Protein AF-A0A3L7NN12-F1 (afdb_monomer_lite)

Sequence (413 aa):
MNFEPNQNSQVYCWLRRMLEPTFRVVAQPDTSYYSEFLYWYRVFQEDSVIQEFRGDFRKLAPGELITQACEFVNSVATQLKKTGPRTHQTLSPAAPPEQPVIASRLIPPRMDVTYFNSGRAAFTYLLGEVVCPRRVWLPTFVCWSLVSAMQHRFPQSRLLFYSVDRDLKCHWPKETEPGDALVFIHYFGHLSERPDVAEHCTLLEDISHLLIPPSTITGQFAFGSLRKIFRIADGGVLLGRHDPVYEPDDGLAVWLRLNSRDWRDLREAENMMDRSWKMSDMSSQSVAAMLAYDVPAAAVQRQVNQQFLADHFPAGQPLIQFCPDEVPLLHNRILPDTRSRDSLRAFLAARGIFCSIHWPLHPLLKEASCNVDATAAEWLEQHVLSIPVADDFDESRMATVCDTANEWVQAGG

Secondary structure (DSSP, 8-state):
------SGGGHHHHHHHHHTTTSEEEE---SSS--SSEEEEEEEETTEEEEEEEEETTTSPTTHHHHHHHHHHHHHHHHHTTSPP--------------------------SEEEESBHHHHHHHIIIIII--SEEEEESS--HHHHHHHHHH-TTSEEEEE-B-TT--B---S---TTEEEEEE--TT--PPPP---TTSEEEEE-TT-SS--SS-SSSEEEE-GGGTSS-SSBEEEES-----PPP---HHHHHHHT-SSHHHHHHHHHHHHHH----PPPHHHHHHHHT--HHHHHHHHHHHHHHHHHH--SSEES----TT---SEEEEE-SSHHHHHHHHHHHHTTT---B---PPPGGGGSTT-SS--HHHHHHHHHEEEEE--TT--HHHHHHHHHHHHHHHHTT-

Foldseek 3Di:
DQDQDQFLLCLQLNLCVLCPPQKDKFWDDDPPPDDLFWTWIFIGRPNDTPDIDTDGNVPDDGCRNSVVSVVVSVVVVVVVVVPDDDDDPPPDPDDDPDDPPPPPDPPPPPQQKAKWQFLLLVLLCCCPPPQVAQEEEEELQDDVSNVVSCVPRPVRRHYAYWYAFLLRATDADAPDDQRAEYEDEQPQQHDYDQHPYDPNYFYEYECQRHLDDDPDDSGPKYKYGCVLAFLAQGIIMIRGDDDDDFDDDPCSLRVQSVVPPAVRSPSSSVSSCVVPSTTHGHDPVRVVRVVPDDSVLFQVQLVVLLVLCQVQADAAHFSDDHDPPTRGSWGKGFHPWQVLQVLLQVLCVVVVFHKDQRDARDVLQVDPPHPDNSVRSNSSNITMITGGSGSVDDSVNSVVSRVSSVVVVVVPD

pLDDT: mean 87.92, std 15.19, range [30.42, 98.19]

Radius of gyration: 23.23 Å; chains: 1; bounding box: 50×55×65 Å

Structure (mmCIF, N/CA/C/O backbone):
data_AF-A0A3L7NN12-F1
#
_entry.id   AF-A0A3L7NN12-F1
#
loop_
_atom_site.group_PDB
_atom_site.id
_atom_site.type_symbol
_atom_site.label_atom_id
_atom_site.label_alt_id
_atom_site.label_comp_id
_atom_site.label_asym_id
_atom_site.label_entity_id
_atom_site.label_seq_id
_atom_site.pdbx_PDB_ins_code
_atom_site.Cartn_x
_atom_site.Cartn_y
_atom_site.Cartn_z
_atom_site.occupancy
_atom_site.B_iso_or_equiv
_atom_site.auth_seq_id
_atom_site.auth_comp_id
_atom_site.auth_asym_id
_atom_site.auth_atom_id
_atom_site.pdbx_PDB_model_num
ATOM 1 N N . MET A 1 1 ? 0.309 0.635 29.815 1.00 46.75 1 MET A N 1
ATOM 2 C CA . MET A 1 1 ? -1.141 0.359 29.780 1.00 46.75 1 MET A CA 1
ATOM 3 C C . MET A 1 1 ? -1.370 -1.106 30.112 1.00 46.75 1 MET A C 1
ATOM 5 O O . MET A 1 1 ? -0.741 -1.950 29.481 1.00 46.75 1 MET A O 1
ATOM 9 N N . ASN A 1 2 ? -2.209 -1.392 31.107 1.00 56.66 2 ASN A N 1
ATOM 10 C CA . ASN A 1 2 ? -2.903 -2.676 31.220 1.00 56.66 2 ASN A CA 1
ATOM 11 C C . ASN A 1 2 ? -4.251 -2.444 30.533 1.00 56.66 2 ASN A C 1
ATOM 13 O O . ASN A 1 2 ? -5.006 -1.598 31.008 1.00 56.66 2 ASN A O 1
ATOM 17 N N . PHE A 1 3 ? -4.494 -3.078 29.387 1.00 81.94 3 PHE A N 1
ATOM 18 C CA . PHE A 1 3 ? -5.777 -2.983 28.690 1.00 81.94 3 PHE A CA 1
ATOM 19 C C . PHE A 1 3 ? -6.377 -4.381 28.582 1.00 81.94 3 PHE A C 1
ATOM 21 O O . PHE A 1 3 ? -5.645 -5.346 28.370 1.00 81.94 3 PHE A O 1
ATOM 28 N N . GLU A 1 4 ? -7.692 -4.467 28.738 1.00 87.56 4 GLU A N 1
ATOM 29 C CA . GLU A 1 4 ? -8.462 -5.681 28.480 1.00 87.56 4 GLU A CA 1
ATOM 30 C C . GLU A 1 4 ? -9.108 -5.556 27.095 1.00 87.56 4 GLU A C 1
ATOM 32 O O . GLU A 1 4 ? -9.634 -4.481 26.776 1.00 87.56 4 GLU A O 1
ATOM 37 N N . PRO A 1 5 ? -9.059 -6.599 26.251 1.00 91.25 5 PRO A N 1
ATOM 38 C CA . PRO A 1 5 ? -9.630 -6.542 24.921 1.00 91.25 5 PRO A CA 1
ATOM 39 C C . PRO A 1 5 ? -11.156 -6.501 25.039 1.00 91.25 5 PRO A C 1
ATOM 41 O O . PRO A 1 5 ? -11.761 -7.270 25.784 1.00 91.25 5 PRO A O 1
ATOM 44 N N . ASN A 1 6 ? -11.786 -5.610 24.281 1.00 91.06 6 ASN A N 1
ATOM 45 C CA . ASN A 1 6 ? -13.241 -5.519 24.152 1.00 91.06 6 ASN A CA 1
ATOM 46 C C . ASN A 1 6 ? -13.734 -5.891 22.744 1.00 91.06 6 ASN A C 1
ATOM 48 O O . ASN A 1 6 ? -14.938 -6.002 22.518 1.00 91.06 6 ASN A O 1
ATOM 52 N N . GLN A 1 7 ? -12.810 -6.130 21.809 1.00 92.44 7 GLN A N 1
ATOM 53 C CA . GLN A 1 7 ? -13.085 -6.622 20.462 1.00 92.44 7 GLN A CA 1
ATOM 54 C C . GLN A 1 7 ? -12.136 -7.764 20.088 1.00 92.44 7 GLN A C 1
ATOM 56 O O . GLN A 1 7 ? -10.966 -7.773 20.472 1.00 92.44 7 GLN A O 1
ATOM 61 N N . ASN A 1 8 ? -12.625 -8.712 19.280 1.00 93.81 8 ASN A N 1
ATOM 62 C CA . ASN A 1 8 ? -11.835 -9.859 18.813 1.00 93.81 8 ASN A CA 1
ATOM 63 C C . ASN A 1 8 ? -10.540 -9.415 18.102 1.00 93.81 8 ASN A C 1
ATOM 65 O O . ASN A 1 8 ? -9.499 -10.046 18.259 1.00 93.81 8 ASN A O 1
ATOM 69 N N . SER A 1 9 ? -10.579 -8.304 17.361 1.00 90.44 9 SER A N 1
ATOM 70 C CA . SER A 1 9 ? -9.437 -7.734 16.630 1.00 90.44 9 SER A CA 1
ATOM 71 C C . SER A 1 9 ? -8.271 -7.289 17.524 1.00 90.44 9 SER A C 1
ATOM 73 O O . SER A 1 9 ? -7.160 -7.118 17.026 1.00 90.44 9 SER A O 1
ATOM 75 N N . GLN A 1 10 ? -8.498 -7.115 18.828 1.00 94.25 10 GLN A N 1
ATOM 76 C CA . GLN A 1 10 ? -7.495 -6.648 19.791 1.00 94.25 10 GLN A CA 1
ATOM 77 C C . GLN A 1 10 ? -6.717 -7.799 20.444 1.00 94.25 10 GLN A C 1
ATOM 79 O O . GLN A 1 10 ? -5.691 -7.572 21.093 1.00 94.25 10 GLN A O 1
ATOM 84 N N . VAL A 1 11 ? -7.187 -9.041 20.269 1.00 96.00 11 VAL A N 1
ATOM 85 C CA . VAL A 1 11 ? -6.671 -10.223 20.971 1.00 96.00 11 VAL A CA 1
ATOM 86 C C . VAL A 1 11 ? -5.195 -10.471 20.677 1.00 96.00 11 VAL A C 1
ATOM 88 O O . VAL A 1 11 ? -4.464 -10.842 21.589 1.00 96.00 11 VAL A O 1
ATOM 91 N N . TYR A 1 12 ? -4.715 -10.217 19.457 1.00 96.31 12 TYR A N 1
ATOM 92 C CA . TYR A 1 12 ? -3.299 -10.412 19.138 1.00 96.31 12 TYR A CA 1
ATOM 93 C C . TYR A 1 12 ? -2.376 -9.523 19.985 1.00 96.31 12 TYR A C 1
ATOM 95 O O . TYR A 1 12 ? -1.457 -10.019 20.642 1.00 96.31 12 TYR A O 1
ATOM 103 N N . CYS A 1 13 ? -2.647 -8.214 20.023 1.00 95.62 13 CYS A N 1
ATOM 104 C CA . CYS A 1 13 ? -1.874 -7.267 20.828 1.00 95.62 13 CYS A CA 1
ATOM 105 C C . CYS A 1 13 ? -1.980 -7.581 22.324 1.00 95.62 13 CYS A C 1
ATOM 107 O O . CYS A 1 13 ? -0.989 -7.478 23.049 1.00 95.62 13 CYS A O 1
ATOM 109 N N . TRP A 1 14 ? -3.159 -8.013 22.777 1.00 95.81 14 TRP A N 1
ATOM 110 C CA . TRP A 1 14 ? -3.364 -8.431 24.159 1.00 95.81 14 TRP A CA 1
ATOM 111 C C . TRP A 1 14 ? -2.564 -9.694 24.515 1.00 95.81 14 TRP A C 1
ATOM 113 O O . TRP A 1 14 ? -1.826 -9.683 25.497 1.00 95.81 14 TRP A O 1
ATOM 123 N N . LEU A 1 15 ? -2.607 -10.746 23.687 1.00 95.44 15 LEU A N 1
ATOM 124 C CA . LEU A 1 15 ? -1.822 -11.972 23.878 1.00 95.44 15 LEU A CA 1
ATOM 125 C C . LEU A 1 15 ? -0.324 -11.670 23.955 1.00 95.44 15 LEU A C 1
ATOM 127 O O . LEU A 1 15 ? 0.342 -12.137 24.879 1.00 95.44 15 LEU A O 1
ATOM 131 N N . ARG A 1 16 ? 0.200 -10.852 23.028 1.00 94.19 16 ARG A N 1
ATOM 132 C CA . ARG A 1 16 ? 1.600 -10.399 23.072 1.00 94.19 16 ARG A CA 1
ATOM 133 C C . ARG A 1 16 ? 1.920 -9.743 24.410 1.00 94.19 16 ARG A C 1
ATOM 135 O O . ARG A 1 16 ? 2.909 -10.087 25.045 1.00 94.19 16 ARG A O 1
ATOM 142 N N . ARG A 1 17 ? 1.066 -8.827 24.869 1.00 90.94 17 ARG A N 1
ATOM 143 C CA . ARG A 1 17 ? 1.279 -8.094 26.120 1.00 90.94 17 ARG A CA 1
ATOM 144 C C . ARG A 1 17 ? 1.252 -8.992 27.359 1.00 90.94 17 ARG A C 1
ATOM 146 O O . ARG A 1 17 ? 2.023 -8.741 28.281 1.00 90.94 17 ARG A O 1
ATOM 153 N N . MET A 1 18 ? 0.360 -9.979 27.392 1.00 92.12 18 MET A N 1
ATOM 154 C CA . MET A 1 18 ? 0.137 -10.836 28.560 1.00 92.12 18 MET A CA 1
ATOM 155 C C . MET A 1 18 ? 1.144 -11.977 28.682 1.00 92.12 18 MET A C 1
ATOM 157 O O . MET A 1 18 ? 1.449 -12.407 29.794 1.00 92.12 18 MET A O 1
ATOM 161 N N . LEU A 1 19 ? 1.629 -12.494 27.554 1.00 92.44 19 LEU A N 1
ATOM 162 C CA . LEU A 1 19 ? 2.408 -13.729 27.522 1.00 92.44 19 LEU A CA 1
ATOM 163 C C . LEU A 1 19 ? 3.907 -13.501 27.289 1.00 92.44 19 LEU A C 1
ATOM 165 O O . LEU A 1 19 ? 4.721 -14.313 27.738 1.00 92.44 19 LEU A O 1
ATOM 169 N N . GLU A 1 20 ? 4.297 -12.407 26.631 1.00 90.00 20 GLU A N 1
ATOM 170 C CA . GLU A 1 20 ? 5.708 -12.090 26.384 1.00 90.00 20 GLU A CA 1
ATOM 171 C C . GLU A 1 20 ? 6.384 -11.504 27.643 1.00 90.00 20 GLU A C 1
ATOM 173 O O . GLU A 1 20 ? 5.747 -10.791 28.421 1.00 90.00 20 GLU A O 1
ATOM 178 N N . PRO A 1 21 ? 7.685 -11.779 27.875 1.00 90.12 21 PRO A N 1
ATOM 179 C CA . PRO A 1 21 ? 8.606 -12.542 27.023 1.00 90.12 21 PRO A CA 1
ATOM 180 C C . PRO A 1 21 ? 8.610 -14.057 27.293 1.00 90.12 21 PRO A C 1
ATOM 182 O O . PRO A 1 21 ? 9.404 -14.775 26.694 1.00 90.12 21 PRO A O 1
ATOM 185 N N . THR A 1 22 ? 7.780 -14.549 28.217 1.00 90.44 22 THR A N 1
ATOM 186 C CA . THR A 1 22 ? 7.821 -15.953 28.667 1.00 90.44 22 THR A CA 1
ATOM 187 C C . THR A 1 22 ? 7.374 -16.927 27.581 1.00 90.44 22 THR A C 1
ATOM 189 O O . THR A 1 22 ? 7.968 -17.990 27.417 1.00 90.44 22 THR A O 1
ATOM 192 N N . PHE A 1 23 ? 6.352 -16.548 26.821 1.00 93.69 23 PHE A N 1
ATOM 193 C CA . PHE A 1 23 ? 5.928 -17.234 25.610 1.00 93.69 23 PHE A CA 1
ATOM 194 C C . PHE A 1 23 ? 6.120 -16.306 24.422 1.00 93.69 23 PHE A C 1
ATOM 196 O O . PHE A 1 23 ? 6.051 -15.085 24.559 1.00 93.69 23 PHE A O 1
ATOM 203 N N . ARG A 1 24 ? 6.313 -16.882 23.239 1.00 94.69 24 ARG A N 1
ATOM 204 C CA . ARG A 1 24 ? 6.415 -16.125 21.992 1.00 94.69 24 ARG A CA 1
ATOM 205 C C . ARG A 1 24 ? 5.089 -16.200 21.246 1.00 94.69 24 ARG A C 1
ATOM 207 O O . ARG A 1 24 ? 4.635 -17.290 20.918 1.00 94.69 24 ARG A O 1
ATOM 214 N N . VAL A 1 25 ? 4.478 -15.053 20.960 1.00 95.69 25 VAL A N 1
ATOM 215 C CA . VAL A 1 25 ? 3.208 -14.970 20.224 1.00 95.69 25 VAL A CA 1
ATOM 216 C C . VAL A 1 25 ? 3.491 -14.484 18.806 1.00 95.69 25 VAL A C 1
ATOM 218 O O . VAL A 1 25 ? 4.159 -13.470 18.629 1.00 95.69 25 VAL A O 1
ATOM 221 N N . VAL A 1 26 ? 3.017 -15.202 17.789 1.00 94.69 26 VAL A N 1
ATOM 222 C CA . VAL A 1 26 ? 3.317 -14.921 16.376 1.00 94.69 26 VAL A CA 1
ATOM 223 C C . VAL A 1 26 ? 2.034 -14.923 15.558 1.00 94.69 26 VAL A C 1
ATOM 225 O O . VAL A 1 26 ? 1.299 -15.909 15.575 1.00 94.69 26 VAL A O 1
ATOM 228 N N . ALA A 1 27 ? 1.784 -13.853 14.805 1.00 93.31 27 ALA A N 1
ATOM 229 C CA . ALA A 1 27 ? 0.799 -13.869 13.730 1.00 93.31 27 ALA A CA 1
ATOM 230 C C . ALA A 1 27 ? 1.388 -14.576 12.503 1.00 93.31 27 ALA A C 1
ATOM 232 O O . ALA A 1 27 ? 2.492 -14.263 12.064 1.00 93.31 27 ALA A O 1
ATOM 233 N N . GLN A 1 28 ? 0.668 -15.540 11.944 1.00 87.88 28 GLN A N 1
ATOM 234 C CA . GLN A 1 28 ? 1.030 -16.222 10.713 1.00 87.88 28 GLN A CA 1
ATOM 235 C C . GLN A 1 28 ? 0.059 -15.776 9.613 1.00 87.88 28 GLN A C 1
ATOM 237 O O . GLN A 1 28 ? -1.061 -16.277 9.552 1.00 87.88 28 GLN A O 1
ATOM 242 N N . PRO A 1 29 ? 0.436 -14.809 8.763 1.00 72.12 29 PRO A N 1
ATOM 243 C CA . PRO A 1 29 ? -0.439 -14.383 7.679 1.00 72.12 29 PRO A CA 1
ATOM 244 C C . PRO A 1 29 ? -0.719 -15.555 6.732 1.00 72.12 29 PRO A C 1
ATOM 246 O O . PRO A 1 29 ? 0.150 -16.404 6.513 1.00 72.12 29 PRO A O 1
ATOM 249 N N . ASP A 1 30 ? -1.935 -15.608 6.186 1.00 65.62 30 ASP A N 1
ATOM 250 C CA . ASP A 1 30 ? -2.285 -16.614 5.185 1.00 65.62 30 ASP A CA 1
ATOM 251 C C . ASP A 1 30 ? -1.412 -16.432 3.929 1.00 65.62 30 ASP A C 1
ATOM 253 O O . ASP A 1 30 ? -1.069 -15.314 3.535 1.00 65.62 30 ASP A O 1
ATOM 257 N N . THR A 1 31 ? -1.041 -17.547 3.301 1.00 54.00 31 THR A N 1
ATOM 258 C CA . THR A 1 31 ? -0.336 -17.578 2.013 1.00 54.00 31 THR A CA 1
ATOM 259 C C . THR A 1 31 ? -1.122 -16.898 0.896 1.00 54.00 31 THR A C 1
ATOM 261 O O . THR A 1 31 ? -0.508 -16.352 -0.023 1.00 54.00 31 THR A O 1
ATOM 264 N N . SER A 1 32 ? -2.458 -16.862 0.993 1.00 51.16 32 SER A N 1
ATOM 265 C CA . SER A 1 32 ? -3.256 -15.916 0.221 1.00 51.16 32 SER A CA 1
ATOM 266 C C . SER A 1 32 ? -2.986 -14.520 0.780 1.00 51.16 32 SER A C 1
ATOM 268 O O . SER A 1 32 ? -3.648 -14.048 1.709 1.00 51.16 32 SER A O 1
ATOM 270 N N . TYR A 1 33 ? -1.955 -13.872 0.247 1.00 53.12 33 TYR A N 1
ATOM 271 C CA . TYR A 1 33 ? -1.708 -12.452 0.455 1.00 53.12 33 TYR A CA 1
ATOM 272 C C . TYR A 1 33 ? -3.066 -11.734 0.275 1.00 53.12 33 TYR A C 1
ATOM 274 O O . TYR A 1 33 ? -3.790 -12.065 -0.658 1.00 53.12 33 TYR A O 1
ATOM 282 N N . TYR A 1 34 ? -3.434 -10.806 1.168 1.00 55.31 34 TYR A N 1
ATOM 283 C CA . TYR A 1 34 ? -4.684 -10.009 1.099 1.00 55.31 34 TYR A CA 1
ATOM 284 C C . TYR A 1 34 ? -5.973 -10.612 1.685 1.00 55.31 34 TYR A C 1
ATOM 286 O O . TYR A 1 34 ? -7.041 -10.454 1.106 1.00 55.31 34 TYR A O 1
ATOM 294 N N . SER A 1 35 ? -5.927 -11.201 2.881 1.00 72.69 35 SER A N 1
ATOM 295 C CA . SER A 1 35 ? -7.133 -11.203 3.721 1.00 72.69 35 SER A CA 1
ATOM 296 C C . SER A 1 35 ? -6.852 -10.561 5.068 1.00 72.69 35 SER A C 1
ATOM 298 O O . SER A 1 35 ? -6.175 -11.137 5.915 1.00 72.69 35 SER A O 1
ATOM 300 N N . GLU A 1 36 ? -7.388 -9.362 5.268 1.00 77.94 36 GLU A N 1
ATOM 301 C CA . GLU A 1 36 ? -7.431 -8.666 6.550 1.00 77.94 36 GLU A CA 1
ATOM 302 C C . GLU A 1 36 ? -8.360 -9.362 7.553 1.00 77.94 36 GLU A C 1
ATOM 304 O O . GLU A 1 36 ? -8.271 -9.113 8.753 1.00 77.94 36 GLU A O 1
ATOM 309 N N . PHE A 1 37 ? -9.240 -10.252 7.088 1.00 86.75 37 PHE A N 1
ATOM 310 C CA . PHE A 1 37 ? -10.210 -10.944 7.936 1.00 86.75 37 PHE A CA 1
ATOM 311 C C . PHE A 1 37 ? -9.730 -12.308 8.430 1.00 86.75 37 PHE A C 1
ATOM 313 O O . PHE A 1 37 ? -10.191 -12.763 9.475 1.00 86.75 37 PHE A O 1
ATOM 320 N N . LEU A 1 38 ? -8.817 -12.967 7.715 1.00 89.12 38 LEU A N 1
ATOM 321 C CA . LEU A 1 38 ? -8.240 -14.226 8.178 1.00 89.12 38 LEU A CA 1
ATOM 322 C C . LEU A 1 38 ? -7.170 -13.952 9.232 1.00 89.12 38 LEU A C 1
ATOM 324 O O . LEU A 1 38 ? -6.288 -13.119 9.035 1.00 89.12 38 LEU A O 1
ATOM 328 N N . TYR A 1 39 ? -7.229 -14.687 10.338 1.00 92.12 39 TYR A N 1
ATOM 329 C CA . TYR A 1 39 ? -6.218 -14.622 11.385 1.00 92.12 39 TYR A CA 1
ATOM 330 C C . TYR A 1 39 ? -5.688 -16.012 11.713 1.00 92.12 39 TYR A C 1
ATOM 332 O O . TYR A 1 39 ? -6.412 -17.009 11.671 1.00 92.12 39 TYR A O 1
ATOM 340 N N . TRP A 1 40 ? -4.409 -16.062 12.072 1.00 93.81 40 TRP A N 1
ATOM 341 C CA . TRP A 1 40 ? -3.763 -17.239 12.632 1.00 93.81 40 TRP A CA 1
ATOM 342 C C . TRP A 1 40 ? -2.696 -16.776 13.620 1.00 93.81 40 TRP A C 1
ATOM 344 O O . TRP A 1 40 ? -1.667 -16.233 13.233 1.00 93.81 40 TRP A O 1
ATOM 354 N N . TYR A 1 41 ? -2.957 -16.946 14.908 1.00 96.12 41 TYR A N 1
ATOM 355 C CA . TYR A 1 41 ? -2.062 -16.567 15.992 1.00 96.12 41 TYR A CA 1
ATOM 356 C C . TYR A 1 41 ? -1.547 -17.829 16.669 1.00 96.12 41 TYR A C 1
ATOM 358 O O . TYR A 1 41 ? -2.326 -18.704 17.040 1.00 96.12 41 TYR A O 1
ATOM 366 N N . ARG A 1 42 ? -0.232 -17.933 16.822 1.00 96.44 42 ARG A N 1
ATOM 367 C CA . ARG A 1 42 ? 0.441 -19.103 17.387 1.00 96.44 42 ARG A CA 1
ATOM 368 C C . ARG A 1 42 ? 1.210 -18.685 18.620 1.00 96.44 42 ARG A C 1
ATOM 370 O O . ARG A 1 42 ? 1.970 -17.717 18.577 1.00 96.44 42 ARG A O 1
ATOM 377 N N . VAL A 1 43 ? 1.009 -19.413 19.707 1.00 96.75 43 VAL A N 1
ATOM 378 C CA . VAL A 1 43 ? 1.726 -19.212 20.963 1.00 96.75 43 VAL A CA 1
ATOM 379 C C . VAL A 1 43 ? 2.726 -20.342 21.121 1.00 96.75 43 VAL A C 1
ATOM 381 O O . VAL A 1 43 ? 2.365 -21.517 21.065 1.00 96.75 43 VAL A O 1
ATOM 384 N N . PHE A 1 44 ? 3.984 -19.973 21.321 1.00 95.44 44 PHE A N 1
ATOM 385 C CA . PHE A 1 44 ? 5.096 -20.890 21.487 1.00 95.44 44 PHE A CA 1
ATOM 386 C C . PHE A 1 44 ? 5.623 -20.839 22.916 1.00 95.44 44 PHE A C 1
ATOM 388 O O . PHE A 1 44 ? 5.800 -19.757 23.483 1.00 95.44 44 PHE A O 1
ATOM 395 N N . GLN A 1 45 ? 5.945 -22.009 23.452 1.00 94.00 45 GLN A N 1
ATOM 396 C CA . GLN A 1 45 ? 6.856 -22.162 24.575 1.00 94.00 45 GLN A CA 1
ATOM 397 C C . GLN A 1 45 ? 8.141 -22.765 24.015 1.00 94.00 45 GLN A C 1
ATOM 399 O O . GLN A 1 45 ? 8.111 -23.864 23.462 1.00 94.00 45 GLN A O 1
ATOM 404 N N . GLU A 1 46 ? 9.243 -22.019 24.102 1.00 89.19 46 GLU A N 1
ATOM 405 C CA . GLU A 1 46 ? 10.481 -22.349 23.383 1.00 89.19 46 GLU A CA 1
ATOM 406 C C . GLU A 1 46 ? 10.194 -22.497 21.869 1.00 89.19 46 GLU A C 1
ATOM 408 O O . GLU A 1 46 ? 9.704 -21.550 21.241 1.00 89.19 46 GLU A O 1
ATOM 413 N N . ASP A 1 47 ? 10.434 -23.679 21.296 1.00 91.38 47 ASP A N 1
ATOM 414 C CA . ASP A 1 47 ? 10.192 -23.984 19.879 1.00 91.38 47 ASP A CA 1
ATOM 415 C C . ASP A 1 47 ? 8.891 -24.761 19.624 1.00 91.38 47 ASP A C 1
ATOM 417 O O . ASP A 1 47 ? 8.519 -25.003 18.474 1.00 91.38 47 ASP A O 1
ATOM 421 N N . SER A 1 48 ? 8.159 -25.120 20.682 1.00 94.38 48 SER A N 1
ATOM 422 C CA . SER A 1 48 ? 6.916 -25.886 20.577 1.00 94.38 48 SER A CA 1
ATOM 423 C C . SER A 1 48 ? 5.693 -24.977 20.584 1.00 94.38 48 SER A C 1
ATOM 425 O O . SER A 1 48 ? 5.554 -24.093 21.429 1.00 94.38 48 SER A O 1
ATOM 427 N N . VAL A 1 49 ? 4.772 -25.216 19.652 1.00 96.12 49 VAL A N 1
ATOM 428 C CA . VAL A 1 49 ? 3.472 -24.535 19.610 1.00 96.12 49 VAL A CA 1
ATOM 429 C C . VAL A 1 49 ? 2.583 -25.139 20.688 1.00 96.12 49 VAL A C 1
ATOM 431 O O . VAL A 1 49 ? 2.304 -26.335 20.652 1.00 96.12 49 VAL A O 1
ATOM 434 N N . ILE A 1 50 ? 2.130 -24.315 21.629 1.00 96.25 50 ILE A N 1
ATOM 435 C CA . ILE A 1 50 ? 1.268 -24.750 22.737 1.00 96.25 50 ILE A CA 1
ATOM 436 C C . ILE A 1 50 ? -0.196 -24.351 22.544 1.00 96.25 50 ILE A C 1
ATOM 438 O O . ILE A 1 50 ? -1.068 -24.938 23.174 1.00 96.25 50 ILE A O 1
ATOM 442 N N . GLN A 1 51 ? -0.468 -23.367 21.682 1.00 97.06 51 GLN A N 1
ATOM 443 C CA . GLN A 1 51 ? -1.821 -22.951 21.329 1.00 97.06 51 GLN A CA 1
ATOM 444 C C . GLN A 1 51 ? -1.843 -22.283 19.958 1.00 97.06 51 GLN A C 1
ATOM 446 O O . GLN A 1 51 ? -0.943 -21.514 19.608 1.00 97.06 51 GLN A O 1
ATOM 451 N N . GLU A 1 52 ? -2.918 -22.530 19.214 1.00 96.94 52 GLU A N 1
ATOM 452 C CA . GLU A 1 52 ? -3.220 -21.837 17.968 1.00 96.94 52 GLU A CA 1
ATOM 453 C C . GLU A 1 52 ? -4.627 -21.242 18.029 1.00 96.94 52 GLU A C 1
ATOM 455 O O . GLU A 1 52 ? -5.572 -21.874 18.497 1.00 96.94 52 GLU A O 1
ATOM 460 N N . PHE A 1 53 ? -4.762 -20.017 17.536 1.00 96.31 53 PHE A N 1
ATOM 461 C CA . PHE A 1 53 ? -6.036 -19.363 17.277 1.00 96.31 53 PHE A CA 1
ATOM 462 C C . PHE A 1 53 ? -6.101 -19.119 15.781 1.00 96.31 53 PHE A C 1
ATOM 464 O O . PHE A 1 53 ? -5.273 -18.382 15.255 1.00 96.31 53 PHE A O 1
ATOM 471 N N . ARG A 1 54 ? -7.046 -19.733 15.073 1.00 94.75 54 ARG A N 1
ATOM 472 C CA . ARG A 1 54 ? -7.180 -19.554 13.626 1.00 94.75 54 ARG A CA 1
ATOM 473 C C . ARG A 1 54 ? -8.639 -19.417 13.245 1.00 94.75 54 ARG A C 1
ATOM 475 O O . ARG A 1 54 ? -9.469 -20.176 13.734 1.00 94.75 54 ARG A O 1
ATOM 482 N N . GLY A 1 55 ? -8.938 -18.485 12.351 1.00 92.75 55 GLY A N 1
ATOM 483 C CA . GLY A 1 55 ? -10.301 -18.275 11.898 1.00 92.75 55 GLY A CA 1
ATOM 484 C C . GLY A 1 55 ? -10.448 -17.107 10.939 1.00 92.75 55 GLY A C 1
ATOM 485 O O . GLY A 1 55 ? -9.489 -16.641 10.326 1.00 92.75 55 GLY A O 1
ATOM 486 N N . ASP A 1 56 ? -11.691 -16.657 10.814 1.00 92.19 56 ASP A N 1
ATOM 487 C CA . ASP A 1 56 ? -12.109 -15.533 9.985 1.00 92.19 56 ASP A CA 1
ATOM 488 C C . ASP A 1 56 ? -12.922 -14.577 10.861 1.00 92.19 56 ASP A C 1
ATOM 490 O O . ASP A 1 56 ? -13.965 -14.966 11.391 1.00 92.19 56 ASP A O 1
ATOM 494 N N . PHE A 1 57 ? -12.467 -13.333 11.011 1.00 91.75 57 PHE A N 1
ATOM 495 C CA . PHE A 1 57 ? -13.137 -12.315 11.821 1.00 91.75 57 PHE A CA 1
ATOM 496 C C . PHE A 1 57 ? -14.597 -12.085 11.416 1.00 91.75 57 PHE A C 1
ATOM 498 O O . PHE A 1 57 ? -15.402 -11.722 12.267 1.00 91.75 57 PHE A O 1
ATOM 505 N N . ARG A 1 58 ? -14.965 -12.341 10.154 1.00 89.94 58 ARG A N 1
ATOM 506 C CA . ARG A 1 58 ? -16.345 -12.190 9.657 1.00 89.94 58 ARG A CA 1
ATOM 507 C C . ARG A 1 58 ? -17.288 -13.285 10.155 1.00 89.94 58 ARG A C 1
ATOM 509 O O . ARG A 1 58 ? -18.499 -13.137 10.042 1.00 89.94 58 ARG A O 1
ATOM 516 N N . LYS A 1 59 ? -16.739 -14.397 10.652 1.00 93.31 59 LYS A N 1
ATOM 517 C CA . LYS A 1 59 ? -17.495 -15.570 11.117 1.00 93.31 59 LYS A CA 1
ATOM 518 C C . LYS A 1 59 ? -17.553 -15.680 12.640 1.00 93.31 59 LYS A C 1
ATOM 520 O O . LYS A 1 59 ? -18.291 -16.523 13.136 1.00 93.31 59 LYS A O 1
ATOM 525 N N . LEU A 1 60 ? -16.781 -14.865 13.361 1.00 93.25 60 LEU A N 1
ATOM 526 C CA . LEU A 1 60 ? -16.737 -14.886 14.820 1.00 93.25 60 LEU A CA 1
ATOM 527 C C . LEU A 1 60 ? -17.938 -14.167 15.428 1.00 93.25 60 LEU A C 1
ATOM 529 O O . LEU A 1 60 ? -18.277 -13.053 15.020 1.00 93.25 60 LEU A O 1
ATOM 533 N N . ALA A 1 61 ? -18.504 -14.744 16.486 1.00 94.19 61 ALA A N 1
ATOM 534 C CA . ALA A 1 61 ? -19.403 -13.999 17.352 1.00 94.19 61 ALA A CA 1
ATOM 535 C C . ALA A 1 61 ? -18.625 -12.899 18.113 1.00 94.19 61 ALA A C 1
ATOM 537 O O . ALA A 1 61 ? -17.434 -13.067 18.423 1.00 94.19 61 ALA A O 1
ATOM 538 N N . PRO A 1 62 ? -19.259 -11.757 18.444 1.00 93.81 62 PRO A N 1
ATOM 539 C CA . PRO A 1 62 ? -18.625 -10.724 19.260 1.00 93.81 62 PRO A CA 1
ATOM 540 C C . PRO A 1 62 ? -18.077 -11.300 20.575 1.00 93.81 62 PRO A C 1
ATOM 542 O O . PRO A 1 62 ? -18.814 -11.907 21.345 1.00 93.81 62 PRO A O 1
ATOM 545 N N . GLY A 1 63 ? -16.776 -11.120 20.820 1.00 94.12 63 GLY A N 1
ATOM 546 C CA . GLY A 1 63 ? -16.093 -11.589 22.031 1.00 94.12 63 GLY A CA 1
ATOM 547 C C . GLY A 1 63 ? -15.662 -13.060 22.029 1.00 94.12 63 GLY A C 1
ATOM 548 O O . GLY A 1 63 ? -14.943 -13.466 22.934 1.00 94.12 63 GLY A O 1
ATOM 549 N N . GLU A 1 64 ? -16.021 -13.853 21.017 1.00 96.38 64 GLU A N 1
ATOM 550 C CA . GLU A 1 64 ? -15.683 -15.282 20.953 1.00 96.38 64 GLU A CA 1
ATOM 551 C C . GLU A 1 64 ? -14.173 -15.547 21.071 1.00 96.38 64 GLU A C 1
ATOM 553 O O . GLU A 1 64 ? -13.735 -16.353 21.893 1.00 96.38 64 GLU A O 1
ATOM 558 N N . LEU A 1 65 ? -13.361 -14.824 20.294 1.00 96.81 65 LEU A N 1
ATOM 559 C CA . LEU A 1 65 ? -11.906 -14.978 20.326 1.00 96.81 65 LEU A CA 1
ATOM 560 C C . LEU A 1 65 ? -11.313 -14.461 21.644 1.00 96.81 65 LEU A C 1
ATOM 562 O O . LEU A 1 65 ? -10.308 -14.991 22.114 1.00 96.81 65 LEU A O 1
ATOM 566 N N . ILE A 1 66 ? -11.944 -13.456 22.261 1.00 97.06 66 ILE A N 1
ATOM 567 C CA . ILE A 1 66 ? -11.549 -12.951 23.581 1.00 97.06 66 ILE A CA 1
ATOM 568 C C . ILE A 1 66 ? -11.737 -14.047 24.628 1.00 97.06 66 ILE A C 1
ATOM 570 O O . ILE A 1 66 ? -10.806 -14.331 25.374 1.00 97.06 66 ILE A O 1
ATOM 574 N N . THR A 1 67 ? -12.900 -14.702 24.657 1.00 96.88 67 THR A N 1
ATOM 575 C CA . THR A 1 67 ? -13.180 -15.797 25.595 1.00 96.88 67 THR A CA 1
ATOM 576 C C . THR A 1 67 ? -12.164 -16.927 25.445 1.00 96.88 67 THR A C 1
ATOM 578 O O . THR A 1 67 ? -11.540 -17.308 26.435 1.00 96.88 67 THR A O 1
ATOM 581 N N . GLN A 1 68 ? -11.915 -17.385 24.212 1.00 96.81 68 GLN A N 1
ATOM 582 C CA . GLN A 1 68 ? -10.918 -18.427 23.928 1.00 96.81 68 GLN A CA 1
ATOM 583 C C . GLN A 1 68 ? -9.516 -18.027 24.418 1.00 96.81 68 GLN A C 1
ATOM 585 O O . GLN A 1 68 ? -8.808 -18.816 25.046 1.00 96.81 68 GLN A O 1
ATOM 590 N N . ALA A 1 69 ? -9.104 -16.786 24.149 1.00 96.44 69 ALA A N 1
ATOM 591 C CA . ALA A 1 69 ? -7.797 -16.284 24.554 1.00 96.44 69 ALA A CA 1
ATOM 592 C C . ALA A 1 69 ? -7.680 -16.132 26.081 1.00 96.44 69 ALA A C 1
ATOM 594 O O . ALA A 1 69 ? -6.648 -16.486 26.649 1.00 96.44 69 ALA A O 1
ATOM 595 N N . CYS A 1 70 ? -8.733 -15.670 26.758 1.00 95.06 70 CYS A N 1
ATOM 596 C CA . CYS A 1 70 ? -8.795 -15.563 28.215 1.00 95.06 70 CYS A CA 1
ATOM 597 C C . CYS A 1 70 ? -8.707 -16.926 28.907 1.00 95.06 70 CYS A C 1
ATOM 599 O O . CYS A 1 70 ? -7.946 -17.079 29.864 1.00 95.06 70 CYS A O 1
ATOM 601 N N . GLU A 1 71 ? -9.444 -17.928 28.425 1.00 95.38 71 GLU A N 1
ATOM 602 C CA . GLU A 1 71 ? -9.366 -19.302 28.932 1.00 95.38 71 GLU A CA 1
ATOM 603 C C . GLU A 1 71 ? -7.944 -19.857 28.810 1.00 95.38 71 GLU A C 1
ATOM 605 O O . GLU A 1 71 ? -7.388 -20.379 29.783 1.00 95.38 71 GLU A O 1
ATOM 610 N N . PHE A 1 72 ? -7.313 -19.655 27.651 1.00 95.94 72 PHE A N 1
ATOM 611 C CA . PHE A 1 72 ? -5.933 -20.060 27.430 1.00 95.94 72 PHE A CA 1
ATOM 612 C C . PHE A 1 72 ? -4.955 -19.338 28.370 1.00 95.94 72 PHE A C 1
ATOM 614 O O . PHE A 1 72 ? -4.198 -20.007 29.077 1.00 95.94 72 PHE A O 1
ATOM 621 N N . VAL A 1 73 ? -4.990 -18.001 28.443 1.00 93.81 73 VAL A N 1
ATOM 622 C CA . VAL A 1 73 ? -4.106 -17.207 29.319 1.00 93.81 73 VAL A CA 1
ATOM 623 C C . VAL A 1 73 ? -4.246 -17.636 30.785 1.00 93.81 73 VAL A C 1
ATOM 625 O O . VAL A 1 73 ? -3.238 -17.823 31.467 1.00 93.81 73 VAL A O 1
ATOM 628 N N . ASN A 1 74 ? -5.466 -17.887 31.267 1.00 92.12 74 ASN A N 1
ATOM 629 C CA . ASN A 1 74 ? -5.701 -18.387 32.625 1.00 92.12 74 ASN A CA 1
ATOM 630 C C . ASN A 1 74 ? -5.116 -19.794 32.845 1.00 92.12 74 ASN A C 1
ATOM 632 O O . ASN A 1 74 ? -4.563 -20.081 33.917 1.00 92.12 74 ASN A O 1
ATOM 636 N N . SER A 1 75 ? -5.183 -20.662 31.829 1.00 91.50 75 SER A N 1
ATOM 637 C CA . SER A 1 75 ? -4.612 -22.011 31.890 1.00 91.50 75 SER A CA 1
ATOM 638 C C . SER A 1 75 ? -3.082 -21.980 32.045 1.00 91.50 75 SER A C 1
ATOM 640 O O . SER A 1 75 ? -2.539 -22.667 32.915 1.00 91.50 75 SER A O 1
ATOM 642 N N . VAL A 1 76 ? -2.383 -21.110 31.302 1.00 90.00 76 VAL A N 1
ATOM 643 C CA . VAL A 1 76 ? -0.915 -20.985 31.370 1.00 90.00 76 VAL A CA 1
ATOM 644 C C . VAL A 1 76 ? -0.446 -20.141 32.555 1.00 90.00 76 VAL A C 1
ATOM 646 O O . VAL A 1 76 ? 0.583 -20.445 33.153 1.00 90.00 76 VAL A O 1
ATOM 649 N N . ALA A 1 77 ? -1.219 -19.147 33.002 1.00 79.88 77 ALA A N 1
ATOM 650 C CA . ALA A 1 77 ? -0.936 -18.413 34.239 1.00 79.88 77 ALA A CA 1
ATOM 651 C C . ALA A 1 77 ? -0.952 -19.341 35.469 1.00 79.88 77 ALA A C 1
ATOM 653 O O . ALA A 1 77 ? -0.159 -19.176 36.400 1.00 79.88 77 ALA A O 1
ATOM 654 N N . THR A 1 78 ? -1.816 -20.359 35.461 1.00 67.62 78 THR A N 1
ATOM 655 C CA . THR A 1 78 ? -1.850 -21.408 36.493 1.00 67.62 78 THR A CA 1
ATOM 656 C C . THR A 1 78 ? -0.608 -22.306 36.437 1.00 67.62 78 THR A C 1
ATOM 658 O O . THR A 1 78 ? -0.112 -22.730 37.482 1.00 67.62 78 THR A O 1
ATOM 661 N N . GLN A 1 79 ? -0.056 -22.546 35.242 1.00 64.81 79 GLN A N 1
ATOM 662 C CA . GLN A 1 79 ? 1.215 -23.259 35.062 1.00 64.81 79 GLN A CA 1
ATOM 663 C C . GLN A 1 79 ? 2.416 -22.422 35.534 1.00 64.81 79 GLN A C 1
ATOM 665 O O . GLN A 1 79 ? 3.277 -22.946 36.239 1.00 64.81 79 GLN A O 1
ATOM 670 N N . LEU A 1 80 ? 2.432 -21.114 35.255 1.00 59.31 80 LEU A N 1
ATOM 671 C CA . LEU A 1 80 ? 3.479 -20.189 35.708 1.00 59.31 80 LEU A CA 1
ATOM 672 C C . LEU A 1 80 ? 3.529 -20.036 37.236 1.00 59.31 80 LEU A C 1
ATOM 674 O O . LEU A 1 80 ? 4.609 -19.881 37.797 1.00 59.31 80 LEU A O 1
ATOM 678 N N . LYS A 1 81 ? 2.388 -20.147 37.933 1.00 55.34 81 LYS A N 1
ATOM 679 C CA . LYS A 1 81 ? 2.331 -20.138 39.409 1.00 55.34 81 LYS A CA 1
ATOM 680 C C . LYS A 1 81 ? 2.904 -21.407 40.068 1.00 55.34 81 LYS A C 1
ATOM 682 O O . LYS A 1 81 ? 3.116 -21.395 41.279 1.00 55.34 81 LYS A O 1
ATOM 687 N N . LYS A 1 82 ? 3.163 -22.491 39.316 1.00 47.16 82 LYS A N 1
ATOM 688 C CA . LYS A 1 82 ? 3.798 -23.729 39.827 1.00 47.16 82 LYS A CA 1
ATOM 689 C C . LYS A 1 82 ? 5.328 -23.718 39.757 1.00 47.16 82 LYS A C 1
ATOM 691 O O . LYS A 1 82 ? 5.968 -24.556 40.385 1.00 47.16 82 LYS A O 1
ATOM 696 N N . THR A 1 83 ? 5.920 -22.753 39.064 1.00 42.47 83 THR A N 1
ATOM 697 C CA . THR A 1 83 ? 7.343 -22.420 39.175 1.00 42.47 83 THR A CA 1
ATOM 698 C C . THR A 1 83 ? 7.465 -21.219 40.106 1.00 42.47 83 THR A C 1
ATOM 700 O O . THR A 1 83 ? 6.805 -20.213 39.879 1.00 42.47 83 THR A O 1
ATOM 703 N N . GLY A 1 84 ? 8.225 -21.368 41.196 1.00 37.66 84 GLY A N 1
ATOM 704 C CA . GLY A 1 84 ? 8.253 -20.459 42.349 1.00 37.66 84 GLY A CA 1
ATOM 705 C C . GLY A 1 84 ? 8.417 -18.959 42.042 1.00 37.66 84 GLY A C 1
ATOM 706 O O . GLY A 1 84 ? 8.761 -18.562 40.928 1.00 37.66 84 GLY A O 1
ATOM 707 N N . PRO A 1 85 ? 8.171 -18.099 43.044 1.00 35.62 85 PRO A N 1
ATOM 708 C CA . PRO A 1 85 ? 7.973 -16.673 42.840 1.00 35.62 85 PRO A CA 1
ATOM 709 C C . PRO A 1 85 ? 9.228 -16.023 42.258 1.00 35.62 85 PRO A C 1
ATOM 711 O O . PRO A 1 85 ? 10.287 -16.020 42.885 1.00 35.62 85 PRO A O 1
ATOM 714 N N . ARG A 1 86 ? 9.096 -15.392 41.088 1.00 40.31 86 ARG A N 1
ATOM 715 C CA . ARG A 1 86 ? 9.973 -14.273 40.749 1.00 40.31 86 ARG A CA 1
ATOM 716 C C . ARG A 1 86 ? 9.455 -13.069 41.515 1.00 40.31 86 ARG A C 1
ATOM 718 O O . ARG A 1 86 ? 8.324 -12.630 41.327 1.00 40.31 86 ARG A O 1
ATOM 725 N N . THR A 1 87 ? 10.288 -12.584 42.421 1.00 31.47 87 THR A N 1
ATOM 726 C CA . THR A 1 87 ? 10.156 -11.289 43.071 1.00 31.47 87 THR A CA 1
ATOM 727 C C . THR A 1 87 ? 9.870 -10.228 42.013 1.00 31.47 87 THR A C 1
ATOM 729 O O . THR A 1 87 ? 10.740 -9.848 41.233 1.00 31.47 87 THR A O 1
ATOM 732 N N . HIS A 1 88 ? 8.633 -9.737 41.984 1.00 36.50 88 HIS A N 1
ATOM 733 C CA . HIS A 1 88 ? 8.361 -8.437 41.404 1.00 36.50 88 HIS A CA 1
ATOM 734 C C . HIS A 1 88 ? 9.117 -7.423 42.260 1.00 36.50 88 HIS A C 1
ATOM 736 O O . HIS A 1 88 ? 8.726 -7.147 43.393 1.00 36.50 88 HIS A O 1
ATOM 742 N N . GLN A 1 89 ? 10.215 -6.881 41.736 1.00 30.42 89 GLN A N 1
ATOM 743 C CA . GLN A 1 89 ? 10.636 -5.559 42.168 1.00 30.42 89 GLN A CA 1
ATOM 744 C C . GLN A 1 89 ? 9.476 -4.621 41.846 1.00 30.42 89 GLN A C 1
ATOM 746 O O . GLN A 1 89 ? 9.184 -4.323 40.689 1.00 30.42 89 GLN A O 1
ATOM 751 N N . THR A 1 90 ? 8.784 -4.203 42.898 1.00 31.00 90 THR A N 1
ATOM 752 C CA . THR A 1 90 ? 8.013 -2.972 42.913 1.00 31.00 90 THR A CA 1
ATOM 753 C C . THR A 1 90 ? 8.948 -1.850 42.485 1.00 31.00 90 THR A C 1
ATOM 755 O O . THR A 1 90 ? 9.753 -1.360 43.275 1.00 31.00 90 THR A O 1
ATOM 758 N N . LEU A 1 91 ? 8.863 -1.466 41.214 1.00 32.28 91 LEU A N 1
ATOM 759 C CA . LEU A 1 91 ? 9.254 -0.131 40.806 1.00 32.28 91 LEU A CA 1
ATOM 760 C C . LEU A 1 91 ? 8.352 0.822 41.587 1.00 32.28 91 LEU A C 1
ATOM 762 O O . LEU A 1 91 ? 7.125 0.759 41.474 1.00 32.28 91 LEU A O 1
ATOM 766 N N . SER A 1 92 ? 8.968 1.652 42.425 1.00 33.38 92 SER A N 1
ATOM 767 C CA . SER A 1 92 ? 8.317 2.813 43.019 1.00 33.38 92 SER A CA 1
ATOM 768 C C . SER A 1 92 ? 7.557 3.574 41.929 1.00 33.38 92 SER A C 1
ATOM 770 O O . SER A 1 92 ? 8.044 3.632 40.794 1.00 33.38 92 SER A O 1
ATOM 772 N N . PRO A 1 93 ? 6.401 4.186 42.235 1.00 35.03 93 PRO A N 1
ATOM 773 C CA . PRO A 1 93 ? 5.820 5.136 41.308 1.00 35.03 93 PRO A CA 1
ATOM 774 C C . PRO A 1 93 ? 6.871 6.223 41.096 1.00 35.03 93 PRO A C 1
ATOM 776 O O . PRO A 1 93 ? 7.227 6.944 42.030 1.00 35.03 93 PRO A O 1
ATOM 779 N N . ALA A 1 94 ? 7.425 6.286 39.884 1.00 39.56 94 ALA A N 1
ATOM 780 C CA . ALA A 1 94 ? 8.147 7.466 39.457 1.00 39.56 94 ALA A CA 1
ATOM 781 C C . ALA A 1 94 ? 7.210 8.651 39.705 1.00 39.56 94 ALA A C 1
ATOM 783 O O . ALA A 1 94 ? 6.003 8.551 39.449 1.00 39.56 94 ALA A O 1
ATOM 784 N N . ALA A 1 95 ? 7.760 9.733 40.259 1.00 46.44 95 ALA A N 1
ATOM 785 C CA . ALA A 1 95 ? 7.046 10.992 40.376 1.00 46.44 95 ALA A CA 1
ATOM 786 C C . ALA A 1 95 ? 6.331 11.285 39.044 1.00 46.44 95 ALA A C 1
ATOM 788 O O . ALA A 1 95 ? 6.868 10.917 37.990 1.00 46.44 95 ALA A O 1
ATOM 789 N N . PRO A 1 96 ? 5.126 11.889 39.071 1.00 42.97 96 PRO A N 1
ATOM 790 C CA . PRO A 1 96 ? 4.470 12.300 37.837 1.00 42.97 96 PRO A CA 1
ATOM 791 C C . PRO A 1 96 ? 5.508 13.029 36.981 1.00 42.97 96 PRO A C 1
ATOM 793 O O . PRO A 1 96 ? 6.275 13.813 37.550 1.00 42.97 96 PRO A O 1
ATOM 796 N N . PRO A 1 97 ? 5.604 12.741 35.669 1.00 46.09 97 PRO A N 1
ATOM 797 C CA . PRO A 1 97 ? 6.524 13.486 34.829 1.00 46.09 97 PRO A CA 1
ATOM 798 C C . PRO A 1 97 ? 6.241 14.965 35.078 1.00 46.09 97 PRO A C 1
ATOM 800 O O . PRO A 1 97 ? 5.075 15.379 35.044 1.00 46.09 97 PRO A O 1
ATOM 803 N N . GLU A 1 98 ? 7.286 15.728 35.418 1.00 46.81 98 GLU A N 1
ATOM 804 C CA . GLU A 1 98 ? 7.188 17.181 35.419 1.00 46.81 98 GLU A CA 1
ATOM 805 C C . GLU A 1 98 ? 6.486 17.567 34.122 1.00 46.81 98 GLU A C 1
ATOM 807 O O . GLU A 1 98 ? 6.815 17.037 33.053 1.00 46.81 98 GLU A O 1
ATOM 812 N N . GLN A 1 99 ? 5.447 18.402 34.240 1.00 46.50 99 GLN A N 1
ATOM 813 C CA . GLN A 1 99 ? 4.734 18.904 33.075 1.00 46.50 99 GLN A CA 1
ATOM 814 C C . GLN A 1 99 ? 5.782 19.335 32.050 1.00 46.50 99 GLN A C 1
ATOM 816 O O . GLN A 1 99 ? 6.712 20.053 32.434 1.00 46.50 99 GLN A O 1
ATOM 821 N N . PRO A 1 100 ? 5.688 18.880 30.787 1.00 43.00 100 PRO A N 1
ATOM 822 C CA . PRO A 1 100 ? 6.669 19.268 29.798 1.00 43.00 100 PRO A CA 1
ATOM 823 C C . PRO A 1 100 ? 6.741 20.789 29.809 1.00 43.00 100 PRO A C 1
ATOM 825 O O . PRO A 1 100 ? 5.709 21.464 29.748 1.00 43.00 100 PRO A O 1
ATOM 828 N N . VAL A 1 101 ? 7.958 21.320 29.928 1.00 41.75 101 VAL A N 1
ATOM 829 C CA . VAL A 1 101 ? 8.210 22.730 29.668 1.00 41.75 101 VAL A CA 1
ATOM 830 C C . VAL A 1 101 ? 7.642 22.979 28.281 1.00 41.75 101 VAL A C 1
ATOM 832 O O . VAL A 1 101 ? 8.164 22.472 27.287 1.00 41.75 101 VAL A O 1
ATOM 835 N N . ILE A 1 102 ? 6.524 23.702 28.218 1.00 43.84 102 ILE A N 1
ATOM 836 C CA . ILE A 1 102 ? 6.016 24.221 26.960 1.00 43.84 102 ILE A CA 1
ATOM 837 C C . ILE A 1 102 ? 7.100 25.187 26.506 1.00 43.84 102 ILE A C 1
ATOM 839 O O . ILE A 1 102 ? 7.153 26.331 26.956 1.00 43.84 102 ILE A O 1
ATOM 843 N N . ALA A 1 103 ? 7.994 24.707 25.642 1.00 38.12 103 ALA A N 1
ATOM 844 C CA . ALA A 1 103 ? 8.820 25.562 24.821 1.00 38.12 103 ALA A CA 1
ATOM 845 C C . ALA A 1 103 ? 7.834 26.372 23.981 1.00 38.12 103 ALA A C 1
ATOM 847 O O . ALA A 1 103 ? 7.285 25.911 22.979 1.00 38.12 103 ALA A O 1
ATOM 848 N N . SER A 1 104 ? 7.482 27.547 24.490 1.00 41.53 104 SER A N 1
ATOM 849 C CA . SER A 1 104 ? 6.534 28.429 23.857 1.00 41.53 104 SER A CA 1
ATOM 850 C C . SER A 1 104 ? 7.036 28.756 22.458 1.00 41.53 104 SER A C 1
ATOM 852 O O . SER A 1 104 ? 8.015 29.476 22.293 1.00 41.53 104 SER A O 1
ATOM 854 N N . ARG A 1 105 ? 6.276 28.261 21.480 1.00 42.66 105 ARG A N 1
ATOM 855 C CA . ARG A 1 105 ? 6.001 28.896 20.191 1.00 42.66 105 ARG A CA 1
ATOM 856 C C . ARG A 1 105 ? 7.224 29.186 19.326 1.00 42.66 105 ARG A C 1
ATOM 858 O O . ARG A 1 105 ? 7.541 30.336 19.044 1.00 42.66 105 ARG A O 1
ATOM 865 N N . LEU A 1 106 ? 7.740 28.137 18.709 1.00 41.97 106 LEU A N 1
ATOM 866 C CA . LEU A 1 106 ? 7.890 28.201 17.261 1.00 41.97 106 LEU A CA 1
ATOM 867 C C . LEU A 1 106 ? 6.741 27.368 16.707 1.00 41.97 106 LEU A C 1
ATOM 869 O O . LEU A 1 106 ? 6.796 26.144 16.722 1.00 41.97 106 LEU A O 1
ATOM 873 N N . ILE A 1 107 ? 5.641 28.029 16.326 1.00 41.94 107 ILE A N 1
ATOM 874 C CA . ILE A 1 107 ? 4.655 27.379 15.457 1.00 41.94 107 ILE A CA 1
ATOM 875 C C . ILE A 1 107 ? 5.488 26.964 14.239 1.00 41.94 107 ILE A C 1
ATOM 877 O O . ILE A 1 107 ? 6.058 27.870 13.620 1.00 41.94 107 ILE A O 1
ATOM 881 N N . PRO A 1 108 ? 5.656 25.661 13.932 1.00 47.00 108 PRO A N 1
ATOM 882 C CA . PRO A 1 108 ? 6.343 25.280 12.707 1.00 47.00 108 PRO A CA 1
ATOM 883 C C . PRO A 1 108 ? 5.695 26.071 11.568 1.00 47.00 108 PRO A C 1
ATOM 885 O O . PRO A 1 108 ? 4.471 26.265 11.619 1.00 47.00 108 PRO A O 1
ATOM 888 N N . PRO A 1 109 ? 6.477 26.612 10.611 1.00 47.84 109 PRO A N 1
ATOM 889 C CA . PRO A 1 109 ? 5.927 27.377 9.502 1.00 47.84 109 PRO A CA 1
ATOM 890 C C . PRO A 1 109 ? 4.708 26.632 8.998 1.00 47.84 109 PRO A C 1
ATOM 892 O O . PRO A 1 109 ? 4.759 25.420 8.797 1.00 47.84 109 PRO A O 1
ATOM 895 N N . ARG A 1 110 ? 3.589 27.352 8.982 1.00 50.72 110 ARG A N 1
ATOM 896 C CA . ARG A 1 110 ? 2.247 26.823 8.797 1.00 50.72 110 ARG A CA 1
ATOM 897 C C . ARG A 1 110 ? 2.196 26.034 7.481 1.00 50.72 110 ARG A C 1
ATOM 899 O O . ARG A 1 110 ? 1.768 26.578 6.472 1.00 50.72 110 ARG A O 1
ATOM 906 N N . MET A 1 111 ? 2.548 24.748 7.509 1.00 63.00 111 MET A N 1
ATOM 907 C CA . MET A 1 111 ? 2.427 23.847 6.364 1.00 63.00 111 MET A CA 1
ATOM 908 C C . MET A 1 111 ? 0.948 23.725 6.033 1.00 63.00 111 MET A C 1
ATOM 910 O O . MET A 1 111 ? 0.142 23.436 6.922 1.00 63.00 111 MET A O 1
ATOM 914 N N . ASP A 1 112 ? 0.584 24.070 4.804 1.00 83.94 112 ASP A N 1
ATOM 915 C CA . ASP A 1 112 ? -0.789 24.013 4.312 1.00 83.94 112 ASP A CA 1
ATOM 916 C C . ASP A 1 112 ? -1.148 22.552 4.027 1.00 83.94 112 ASP A C 1
ATOM 918 O O . ASP A 1 112 ? -1.133 22.098 2.889 1.00 83.94 112 ASP A O 1
ATOM 922 N N . VAL A 1 113 ? -1.291 21.777 5.103 1.00 89.00 113 VAL A N 1
ATOM 923 C CA . VAL A 1 113 ? -1.390 20.318 5.099 1.00 89.00 113 VAL A CA 1
ATOM 924 C C . VAL A 1 113 ? -2.252 19.864 6.277 1.00 89.00 113 VAL A C 1
ATOM 926 O O . VAL A 1 113 ? -2.097 20.371 7.391 1.00 89.00 113 VAL A O 1
ATOM 929 N N . THR A 1 114 ? -3.105 18.872 6.035 1.00 93.19 114 THR A N 1
ATOM 930 C CA . THR A 1 114 ? -3.917 18.170 7.034 1.00 93.19 114 THR A CA 1
ATOM 931 C C . THR A 1 114 ? -3.474 16.711 7.121 1.00 93.19 114 THR A C 1
ATOM 933 O O . THR A 1 114 ? -3.298 16.050 6.095 1.00 93.19 114 THR A O 1
ATOM 936 N N . TYR A 1 115 ? -3.274 16.207 8.338 1.00 94.75 115 TYR A N 1
ATOM 937 C CA . TYR A 1 115 ? -2.775 14.853 8.584 1.00 94.75 115 TYR A CA 1
ATOM 938 C C . TYR A 1 115 ? -3.892 13.889 8.967 1.00 94.75 115 TYR A C 1
ATOM 940 O O . TYR A 1 115 ? -4.928 14.284 9.475 1.00 94.75 115 TYR A O 1
ATOM 948 N N . PHE A 1 116 ? -3.667 12.607 8.710 1.00 95.44 116 PHE A N 1
ATOM 949 C CA . PHE A 1 116 ? -4.576 11.522 9.067 1.00 95.44 116 PHE A CA 1
ATOM 950 C C . PHE A 1 116 ? -3.761 10.297 9.496 1.00 95.44 116 PHE A C 1
ATOM 952 O O . PHE A 1 116 ? -2.570 10.196 9.202 1.00 95.44 116 PHE A O 1
ATOM 959 N N . ASN A 1 117 ? -4.393 9.303 10.112 1.00 93.25 117 ASN A N 1
ATOM 960 C CA . ASN A 1 117 ? -3.758 8.020 10.431 1.00 93.25 117 ASN A CA 1
ATOM 961 C C . ASN A 1 117 ? -3.381 7.197 9.175 1.00 93.25 117 ASN A C 1
ATOM 963 O O . ASN A 1 117 ? -2.547 6.291 9.222 1.00 93.25 117 ASN A O 1
ATOM 967 N N . SER A 1 118 ? -3.979 7.479 8.016 1.00 94.88 118 SER A N 1
ATOM 968 C CA . SER A 1 118 ? -3.734 6.737 6.777 1.00 94.88 118 SER A CA 1
ATOM 969 C C . SER A 1 118 ? -4.116 7.538 5.534 1.00 94.88 118 SER A C 1
ATOM 971 O O . SER A 1 118 ? -5.005 8.387 5.579 1.00 94.88 118 SER A O 1
ATOM 973 N N . GLY A 1 119 ? -3.497 7.229 4.388 1.00 95.50 119 GLY A N 1
ATOM 974 C CA . GLY A 1 119 ? -3.905 7.825 3.106 1.00 95.50 119 GLY A CA 1
ATOM 975 C C . GLY A 1 119 ? -5.357 7.504 2.734 1.00 95.50 119 GLY A C 1
ATOM 976 O O . GLY A 1 119 ? -6.040 8.324 2.133 1.00 95.50 119 GLY A O 1
ATOM 977 N N . ARG A 1 120 ? -5.871 6.347 3.174 1.00 94.75 120 ARG A N 1
ATOM 978 C CA . ARG A 1 120 ? -7.289 5.991 3.049 1.00 94.75 120 ARG A CA 1
ATOM 979 C C . ARG A 1 120 ? -8.198 6.941 3.838 1.00 94.75 120 ARG A C 1
ATOM 981 O O . ARG A 1 120 ? -9.250 7.316 3.330 1.00 94.75 120 ARG A O 1
ATOM 988 N N . ALA A 1 121 ? -7.824 7.310 5.061 1.00 95.12 121 ALA A N 1
ATOM 989 C CA . ALA A 1 121 ? -8.583 8.264 5.866 1.00 95.12 121 ALA A CA 1
ATOM 990 C C . ALA A 1 121 ? -8.565 9.665 5.236 1.00 95.12 121 ALA A C 1
ATOM 992 O O . ALA A 1 121 ? -9.623 10.274 5.117 1.00 95.12 121 ALA A O 1
ATOM 993 N N . ALA A 1 122 ? -7.411 10.109 4.724 1.00 97.00 122 ALA A N 1
ATOM 994 C CA . ALA A 1 122 ? -7.304 11.359 3.967 1.00 97.00 122 ALA A CA 1
ATOM 995 C C . ALA A 1 122 ? -8.210 11.358 2.723 1.00 97.00 122 ALA A C 1
ATOM 997 O O . ALA A 1 122 ? -8.969 12.298 2.503 1.00 97.00 122 ALA A O 1
ATOM 998 N N . PHE A 1 123 ? -8.195 10.267 1.952 1.00 97.56 123 PHE A N 1
ATOM 999 C CA . PHE A 1 123 ? -9.086 10.071 0.808 1.00 97.56 123 PHE A CA 1
ATOM 1000 C C . PHE A 1 123 ? -10.565 10.093 1.210 1.00 97.56 123 PHE A C 1
ATOM 1002 O O . PHE A 1 123 ? -11.382 10.738 0.561 1.00 97.56 123 PHE A O 1
ATOM 1009 N N . THR A 1 124 ? -10.910 9.420 2.308 1.00 96.12 124 THR A N 1
ATOM 1010 C CA . THR A 1 124 ? -12.286 9.376 2.819 1.00 96.12 124 THR A CA 1
ATOM 1011 C C . THR A 1 124 ? -12.764 10.769 3.220 1.00 96.12 124 THR A C 1
ATOM 1013 O O . THR A 1 124 ? -13.851 11.173 2.822 1.00 96.12 124 THR A O 1
ATOM 1016 N N . TYR A 1 125 ? -11.944 11.537 3.937 1.00 97.19 125 TYR A N 1
ATOM 1017 C CA . TYR A 1 125 ? -12.263 12.922 4.279 1.00 97.19 125 TYR A CA 1
ATOM 1018 C C . TYR A 1 125 ? -12.451 13.793 3.031 1.00 97.19 125 TYR A C 1
ATOM 1020 O O . TYR A 1 125 ? -13.456 14.488 2.898 1.00 97.19 125 TYR A O 1
ATOM 1028 N N . LEU A 1 126 ? -11.509 13.707 2.086 1.00 97.50 126 LEU A N 1
ATOM 1029 C CA . LEU A 1 126 ? -11.541 14.456 0.832 1.00 97.50 126 LEU A CA 1
ATOM 1030 C C . LEU A 1 126 ? -12.843 14.208 0.057 1.00 97.50 126 LEU A C 1
ATOM 1032 O O . LEU A 1 126 ? -13.474 15.150 -0.415 1.00 97.50 126 LEU A O 1
ATOM 1036 N N . LEU A 1 127 ? -13.280 12.953 -0.050 1.00 97.31 127 LEU A N 1
ATOM 1037 C CA . LEU A 1 127 ? -14.520 12.627 -0.749 1.00 97.31 127 LEU A CA 1
ATOM 1038 C C . LEU A 1 127 ? -15.781 12.982 0.040 1.00 97.31 127 LEU A C 1
ATOM 1040 O O . LEU A 1 127 ? -16.763 13.379 -0.576 1.00 97.31 127 LEU A O 1
ATOM 1044 N N . GLY A 1 128 ? -15.775 12.815 1.362 1.00 95.75 128 GLY A N 1
ATOM 1045 C CA . GLY A 1 128 ? -16.970 12.978 2.191 1.00 95.75 128 GLY A CA 1
ATOM 1046 C C . GLY A 1 128 ? -17.294 14.420 2.568 1.00 95.75 128 GLY A C 1
ATOM 1047 O O . GLY A 1 128 ? -18.467 14.756 2.678 1.00 95.75 128 GLY A O 1
ATOM 1048 N N . GLU A 1 129 ? -16.271 15.257 2.749 1.00 95.81 129 GLU A N 1
ATOM 1049 C CA . GLU A 1 129 ? -16.423 16.586 3.358 1.00 95.81 129 GLU A CA 1
ATOM 1050 C C . GLU A 1 129 ? -15.956 17.731 2.449 1.00 95.81 129 GLU A C 1
ATOM 1052 O O . GLU A 1 129 ? -16.353 18.878 2.648 1.00 95.81 129 GLU A O 1
ATOM 1057 N N . VAL A 1 130 ? -15.107 17.445 1.455 1.00 95.81 130 VAL A N 1
ATOM 1058 C CA . VAL A 1 130 ? -14.504 18.482 0.600 1.00 95.81 130 VAL A CA 1
ATOM 1059 C C . VAL A 1 130 ? -15.084 18.453 -0.813 1.00 95.81 130 VAL A C 1
ATOM 1061 O O . VAL A 1 130 ? -15.570 19.471 -1.298 1.00 95.81 130 VAL A O 1
ATOM 1064 N N . VAL A 1 131 ? -15.028 17.300 -1.485 1.00 96.62 131 VAL A N 1
ATOM 1065 C CA . VAL A 1 131 ? -15.396 17.173 -2.907 1.00 96.62 131 VAL A CA 1
ATOM 1066 C C . VAL A 1 131 ? -16.836 16.696 -3.091 1.00 96.62 131 VAL A C 1
ATOM 1068 O O . VAL A 1 131 ? -17.515 17.154 -4.006 1.00 96.62 131 VAL A O 1
ATOM 1071 N N . CYS A 1 132 ? -17.308 15.779 -2.242 1.00 96.38 132 CYS A N 1
ATOM 1072 C CA . CYS A 1 132 ? -18.661 15.210 -2.284 1.00 96.38 132 CYS A CA 1
ATOM 1073 C C . CYS A 1 132 ? -19.117 14.742 -3.686 1.00 96.38 132 CYS A C 1
ATOM 1075 O O . CYS A 1 132 ? -20.202 15.127 -4.137 1.00 96.38 132 CYS A O 1
ATOM 1077 N N . PRO A 1 133 ? -18.323 13.930 -4.417 1.00 97.00 133 PRO A N 1
ATOM 1078 C CA . PRO A 1 133 ? -18.628 13.618 -5.807 1.00 97.00 133 PRO A CA 1
ATOM 1079 C C . PRO A 1 133 ? -19.749 12.585 -5.952 1.00 97.00 133 PRO A C 1
ATOM 1081 O O . PRO A 1 133 ? -19.897 11.646 -5.161 1.00 97.00 133 PRO A O 1
ATOM 1084 N N . ARG A 1 134 ? -20.495 12.698 -7.056 1.00 95.75 134 ARG A N 1
ATOM 1085 C CA . ARG A 1 134 ? -21.516 11.714 -7.448 1.00 95.75 134 ARG A CA 1
ATOM 1086 C C . ARG A 1 134 ? -20.884 10.455 -8.040 1.00 95.75 134 ARG A C 1
ATOM 1088 O O . ARG A 1 134 ? -21.386 9.352 -7.810 1.00 95.75 134 ARG A O 1
ATOM 1095 N N . ARG A 1 135 ? -19.812 10.612 -8.823 1.00 96.56 135 ARG A N 1
ATOM 1096 C CA . ARG A 1 135 ? -19.051 9.503 -9.416 1.00 96.56 135 ARG A CA 1
ATOM 1097 C C . ARG A 1 135 ? -17.565 9.685 -9.151 1.00 96.56 135 ARG A C 1
ATOM 1099 O O . ARG A 1 135 ? -17.065 10.804 -9.224 1.00 96.56 135 ARG A O 1
ATOM 1106 N N . VAL A 1 136 ? -16.876 8.589 -8.862 1.00 97.94 136 VAL A N 1
ATOM 1107 C CA . VAL A 1 136 ? -15.428 8.579 -8.639 1.00 97.94 136 VAL A CA 1
ATOM 1108 C C . VAL A 1 136 ? -14.785 7.652 -9.654 1.00 97.94 136 VAL A C 1
ATOM 1110 O O . VAL A 1 136 ? -15.149 6.481 -9.728 1.00 97.94 136 VAL A O 1
ATOM 1113 N N . TRP A 1 137 ? -13.834 8.178 -10.417 1.00 97.94 137 TRP A N 1
ATOM 1114 C CA . TRP A 1 137 ? -13.027 7.434 -11.373 1.00 97.94 137 TRP A CA 1
ATOM 1115 C C . TRP A 1 137 ? -11.702 7.024 -10.727 1.00 97.94 137 TRP A C 1
ATOM 1117 O O . TRP A 1 137 ? -10.925 7.887 -10.315 1.00 97.94 137 TRP A O 1
ATOM 1127 N N . LEU A 1 138 ? -11.439 5.719 -10.645 1.00 97.81 138 LEU A N 1
ATOM 1128 C CA . LEU A 1 138 ? -10.159 5.150 -10.206 1.00 97.81 138 LEU A CA 1
ATOM 1129 C C . LEU A 1 138 ? -9.438 4.463 -11.381 1.00 97.81 138 LEU A C 1
ATOM 1131 O O . LEU A 1 138 ? -10.099 3.964 -12.290 1.00 97.81 138 LEU A O 1
ATOM 1135 N N . PRO A 1 139 ? -8.099 4.373 -11.381 1.00 97.19 139 PRO A N 1
ATOM 1136 C CA . PRO A 1 139 ? -7.404 3.555 -12.369 1.00 97.19 139 PRO A CA 1
ATOM 1137 C C . PRO A 1 139 ? -7.698 2.067 -12.150 1.00 97.19 139 PRO A C 1
ATOM 1139 O O . PRO A 1 139 ? -7.913 1.631 -11.016 1.00 97.19 139 PRO A O 1
ATOM 1142 N N . THR A 1 140 ? -7.640 1.255 -13.208 1.00 96.75 140 THR A N 1
ATOM 1143 C CA . THR A 1 140 ? -7.695 -0.216 -13.085 1.00 96.75 140 THR A CA 1
ATOM 1144 C C . TH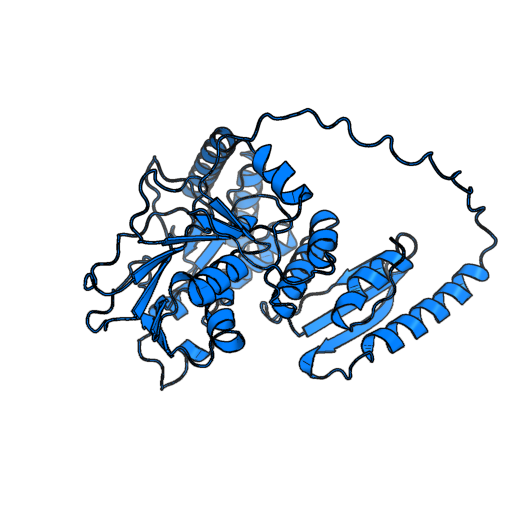R A 1 140 ? -6.528 -0.770 -12.261 1.00 96.75 140 THR A C 1
ATOM 1146 O O . THR A 1 140 ? -6.679 -1.772 -11.565 1.00 96.75 140 THR A O 1
ATOM 1149 N N . PHE A 1 141 ? -5.368 -0.110 -12.293 1.00 96.25 141 PHE A N 1
ATOM 1150 C CA . PHE A 1 141 ? -4.199 -0.470 -11.497 1.00 96.25 141 PHE A CA 1
ATOM 1151 C C . PHE A 1 141 ? -4.114 0.397 -10.232 1.00 96.25 141 PHE A C 1
ATOM 1153 O O . PHE A 1 141 ? -3.522 1.477 -10.227 1.00 96.25 141 PHE A O 1
ATOM 1160 N N . VAL A 1 142 ? -4.757 -0.051 -9.151 1.00 95.38 142 VAL A N 1
ATOM 1161 C CA . VAL A 1 142 ? -4.953 0.743 -7.927 1.00 95.38 142 VAL A CA 1
ATOM 1162 C C . VAL A 1 142 ? -4.846 -0.102 -6.659 1.00 95.38 142 VAL A C 1
ATOM 1164 O O . VAL A 1 142 ? -5.167 -1.289 -6.638 1.00 95.38 142 VAL A O 1
ATOM 1167 N N . CYS A 1 143 ? -4.430 0.529 -5.560 1.00 92.44 143 CYS A N 1
ATOM 1168 C CA . CYS A 1 143 ? -4.452 -0.096 -4.244 1.00 92.44 143 CYS A CA 1
ATOM 1169 C C . CYS A 1 143 ? -5.893 -0.395 -3.798 1.00 92.44 143 CYS A C 1
ATOM 1171 O O . CYS A 1 143 ? -6.755 0.488 -3.825 1.00 92.44 143 CYS A O 1
ATOM 1173 N N . TRP A 1 144 ? -6.126 -1.608 -3.283 1.00 90.00 144 TRP A N 1
ATOM 1174 C CA . TRP A 1 144 ? -7.429 -2.037 -2.758 1.00 90.00 144 TRP A CA 1
ATOM 1175 C C . TRP A 1 144 ? -8.020 -1.055 -1.747 1.00 90.00 144 TRP A C 1
ATOM 1177 O O . TRP A 1 144 ? -9.226 -0.849 -1.734 1.00 90.00 144 TRP A O 1
ATOM 1187 N N . SER A 1 145 ? -7.186 -0.375 -0.955 1.00 89.94 145 SER A N 1
ATOM 1188 C CA . SER A 1 145 ? -7.644 0.574 0.062 1.00 89.94 145 SER A CA 1
ATOM 1189 C C . SER A 1 145 ? -8.553 1.686 -0.474 1.00 89.94 145 SER A C 1
ATOM 1191 O O . SER A 1 145 ? -9.439 2.115 0.261 1.00 89.94 145 SER A O 1
ATOM 1193 N N . LEU A 1 146 ? -8.350 2.160 -1.713 1.00 94.31 146 LEU A N 1
ATOM 1194 C CA . LEU A 1 146 ? -9.206 3.195 -2.312 1.00 94.31 146 LEU A CA 1
ATOM 1195 C C . LEU A 1 146 ? -10.544 2.607 -2.767 1.00 94.31 146 LEU A C 1
ATOM 1197 O O . LEU A 1 146 ? -11.598 3.171 -2.478 1.00 94.31 146 LEU A O 1
ATOM 1201 N N . VAL A 1 147 ? -10.509 1.436 -3.407 1.00 93.81 147 VAL A N 1
ATOM 1202 C CA . VAL A 1 147 ? -11.715 0.721 -3.850 1.00 93.81 147 VAL A CA 1
ATOM 1203 C C . VAL A 1 147 ? -12.581 0.336 -2.653 1.00 93.81 147 VAL A C 1
ATOM 1205 O O . VAL A 1 147 ? -13.775 0.628 -2.617 1.00 93.81 147 VAL A O 1
ATOM 1208 N N . SER A 1 148 ? -11.975 -0.247 -1.623 1.00 89.12 148 SER A N 1
ATOM 1209 C CA . SER A 1 148 ? -12.686 -0.626 -0.412 1.00 89.12 148 SER A CA 1
ATOM 1210 C C . SER A 1 148 ? -13.233 0.589 0.343 1.00 89.12 148 SER A C 1
ATOM 1212 O O . SER A 1 148 ? -14.322 0.491 0.901 1.00 89.12 148 SER A O 1
ATOM 1214 N N . ALA A 1 149 ? -12.545 1.740 0.339 1.00 92.00 149 ALA A N 1
ATOM 1215 C CA . ALA A 1 149 ? -13.087 2.968 0.927 1.00 92.00 149 ALA A CA 1
ATOM 1216 C C . ALA A 1 149 ? -14.381 3.401 0.225 1.00 92.00 149 ALA A C 1
ATOM 1218 O O . ALA A 1 149 ? -15.366 3.697 0.899 1.00 92.00 149 ALA A O 1
ATOM 1219 N N . MET A 1 150 ? -14.412 3.346 -1.111 1.00 94.50 150 MET A N 1
ATOM 1220 C CA . MET A 1 150 ? -15.627 3.610 -1.885 1.00 94.50 150 MET A CA 1
ATOM 1221 C C . MET A 1 150 ? -16.760 2.654 -1.506 1.00 94.50 150 MET A C 1
ATOM 1223 O O . MET A 1 150 ? -17.861 3.103 -1.207 1.00 94.50 150 MET A O 1
ATOM 1227 N N . GLN A 1 151 ? -16.489 1.348 -1.437 1.00 90.75 151 GLN A N 1
ATOM 1228 C CA . GLN A 1 151 ? -17.514 0.351 -1.109 1.00 90.75 151 GLN A CA 1
ATOM 1229 C C . GLN A 1 151 ? -18.072 0.491 0.317 1.00 90.75 151 GLN A C 1
ATOM 1231 O O . GLN A 1 151 ? -19.271 0.317 0.518 1.00 90.75 151 GLN A O 1
ATOM 1236 N N . HIS A 1 152 ? -17.221 0.789 1.305 1.00 88.50 152 HIS A N 1
ATOM 1237 C CA . HIS A 1 152 ? -17.618 0.784 2.718 1.00 88.50 152 HIS A CA 1
ATOM 1238 C C . HIS A 1 152 ? -18.138 2.135 3.215 1.00 88.50 152 HIS A C 1
ATOM 1240 O O . HIS A 1 152 ? -19.028 2.166 4.063 1.00 88.50 152 HIS A O 1
ATOM 1246 N N . ARG A 1 153 ? -17.577 3.252 2.736 1.00 91.06 153 ARG A N 1
ATOM 1247 C CA . ARG A 1 153 ? -17.919 4.603 3.216 1.00 91.06 153 ARG A CA 1
ATOM 1248 C C . ARG A 1 153 ? -18.822 5.369 2.254 1.00 91.06 153 ARG A C 1
ATOM 1250 O O . ARG A 1 153 ? -19.570 6.232 2.704 1.00 91.06 153 ARG A O 1
ATOM 1257 N N . PHE A 1 154 ? -18.790 5.041 0.962 1.00 94.31 154 PHE A N 1
ATOM 1258 C CA . PHE A 1 154 ? -19.532 5.769 -0.072 1.00 94.31 154 PHE A CA 1
ATOM 1259 C C . PHE A 1 154 ? -20.339 4.853 -1.006 1.00 94.31 154 PHE A C 1
ATOM 1261 O O . PHE A 1 154 ? -20.255 5.018 -2.224 1.00 94.31 154 PHE A O 1
ATOM 1268 N N . PRO A 1 155 ? -21.162 3.917 -0.488 1.00 91.69 155 PRO A N 1
ATOM 1269 C CA . PRO A 1 155 ? -21.950 3.010 -1.331 1.00 91.69 155 PRO A CA 1
ATOM 1270 C C . PRO A 1 155 ? -22.932 3.737 -2.269 1.00 91.69 155 PRO A C 1
ATOM 1272 O O . PRO A 1 155 ? -23.370 3.170 -3.267 1.00 91.69 155 PRO A O 1
ATOM 1275 N N . GLN A 1 156 ? -23.285 4.988 -1.960 1.00 91.31 156 GLN A N 1
ATOM 1276 C CA . GLN A 1 156 ? -24.120 5.856 -2.791 1.00 91.31 156 GLN A CA 1
ATOM 1277 C C . GLN A 1 156 ? -23.373 6.510 -3.964 1.00 91.31 156 GLN A C 1
ATOM 1279 O O . GLN A 1 156 ? -24.008 6.887 -4.950 1.00 91.31 156 GLN A O 1
ATOM 1284 N N . SER A 1 157 ? -22.052 6.679 -3.865 1.00 94.06 157 SER A N 1
ATOM 1285 C CA . SER A 1 157 ? -21.247 7.280 -4.928 1.00 94.06 157 SER A CA 1
ATOM 1286 C C . SER A 1 157 ? -20.883 6.204 -5.942 1.00 94.06 157 SER A C 1
ATOM 1288 O O . SER A 1 157 ? -20.391 5.131 -5.595 1.00 94.06 157 SER A O 1
ATOM 1290 N N . ARG A 1 158 ? -21.111 6.478 -7.227 1.00 95.25 158 ARG A N 1
ATOM 1291 C CA . ARG A 1 158 ? -20.838 5.496 -8.279 1.00 95.25 158 ARG A CA 1
ATOM 1292 C C . ARG A 1 158 ? -19.331 5.389 -8.513 1.00 95.25 158 ARG A C 1
ATOM 1294 O O . ARG A 1 158 ? -18.716 6.341 -8.985 1.00 95.25 158 ARG A O 1
ATOM 1301 N N . LEU A 1 159 ? -18.758 4.224 -8.234 1.00 96.12 159 LEU A N 1
ATOM 1302 C CA . LEU A 1 159 ? -17.378 3.908 -8.592 1.00 96.12 159 LEU A CA 1
ATOM 1303 C C . LEU A 1 159 ? -17.292 3.510 -10.073 1.00 96.12 159 LEU A C 1
ATOM 1305 O O . LEU A 1 159 ? -18.046 2.654 -10.535 1.00 96.12 159 LEU A O 1
ATOM 1309 N N . LEU A 1 160 ? -16.379 4.145 -10.800 1.00 96.44 160 LEU A N 1
ATOM 1310 C CA . LEU A 1 160 ? -16.038 3.873 -12.192 1.00 96.44 160 LEU A CA 1
ATOM 1311 C C . LEU A 1 160 ? -14.527 3.687 -12.320 1.00 96.44 160 LEU A C 1
ATOM 1313 O O . LEU A 1 160 ? -13.762 4.178 -11.487 1.00 96.44 160 LEU A O 1
ATOM 1317 N N . PHE A 1 161 ? -14.101 3.004 -13.379 1.00 97.12 161 PHE A N 1
ATOM 1318 C CA . PHE A 1 161 ? -12.688 2.772 -13.652 1.00 97.12 161 PHE A CA 1
ATOM 1319 C C . PHE A 1 161 ? -12.248 3.300 -15.017 1.00 97.12 161 PHE A C 1
ATOM 1321 O O . PHE A 1 161 ? -13.036 3.313 -15.960 1.00 97.12 161 PHE A O 1
ATOM 1328 N N . TYR A 1 162 ? -10.983 3.698 -15.127 1.00 96.31 162 TYR A N 1
ATOM 1329 C CA . TYR A 1 162 ? -10.311 3.985 -16.397 1.00 96.31 162 TYR A CA 1
ATOM 1330 C C . TYR A 1 162 ? -9.063 3.107 -16.546 1.00 96.31 162 TYR A C 1
ATOM 1332 O O . TYR A 1 162 ? -8.462 2.709 -15.545 1.00 96.31 162 TYR A O 1
ATOM 1340 N N . SER A 1 163 ? -8.692 2.751 -17.778 1.00 95.50 163 SER A N 1
ATOM 1341 C CA . SER A 1 163 ? -7.640 1.760 -18.017 1.00 95.50 163 SER A CA 1
ATOM 1342 C C . SER A 1 163 ? -6.238 2.331 -17.816 1.00 95.50 163 SER A C 1
ATOM 1344 O O . SER A 1 163 ? -5.958 3.496 -18.102 1.00 95.50 163 SER A O 1
ATOM 1346 N N . VAL A 1 164 ? -5.350 1.464 -17.338 1.00 95.88 164 VAL A N 1
ATOM 1347 C CA . VAL A 1 164 ? -3.907 1.685 -17.241 1.00 95.88 164 VAL A CA 1
ATOM 1348 C C . VAL A 1 164 ? -3.210 0.579 -18.023 1.00 95.88 164 VAL A C 1
ATOM 1350 O O . VAL A 1 164 ? -3.489 -0.601 -17.797 1.00 95.88 164 VAL A O 1
ATOM 1353 N N . ASP A 1 165 ? -2.330 0.961 -18.942 1.00 95.75 165 ASP A N 1
ATOM 1354 C CA . ASP A 1 165 ? -1.562 0.042 -19.777 1.00 95.75 165 ASP A CA 1
ATOM 1355 C C . ASP A 1 165 ? -0.386 -0.591 -19.025 1.00 95.75 165 ASP A C 1
ATOM 1357 O O . ASP A 1 165 ? -0.060 -0.265 -17.883 1.00 95.75 165 ASP A O 1
ATOM 1361 N N . ARG A 1 166 ? 0.276 -1.540 -19.692 1.00 96.25 166 ARG A N 1
ATOM 1362 C CA . ARG A 1 166 ? 1.405 -2.305 -19.142 1.00 96.25 166 ARG A CA 1
ATOM 1363 C C . ARG A 1 166 ? 2.652 -1.462 -18.874 1.00 96.25 166 ARG A C 1
AT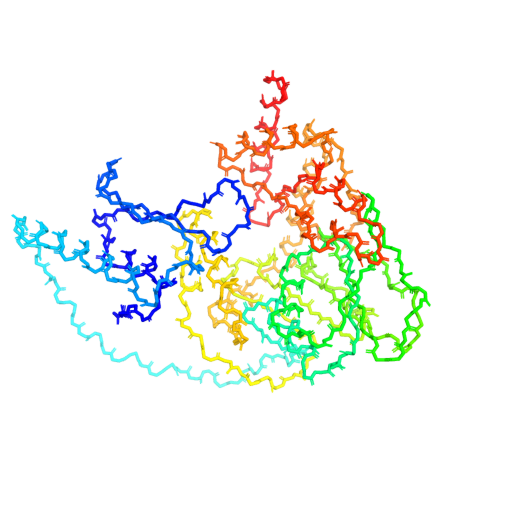OM 1365 O O . ARG A 1 166 ? 3.517 -1.912 -18.135 1.00 96.25 166 ARG A O 1
ATOM 1372 N N . ASP A 1 167 ? 2.751 -0.284 -19.476 1.00 94.94 167 ASP A N 1
ATOM 1373 C CA . ASP A 1 167 ? 3.790 0.726 -19.253 1.00 94.94 167 ASP A CA 1
ATOM 1374 C C . ASP A 1 167 ? 3.345 1.809 -18.252 1.00 94.94 167 ASP A C 1
ATOM 1376 O O . ASP A 1 167 ? 4.002 2.835 -18.117 1.00 94.94 167 ASP A O 1
ATOM 1380 N N . LEU A 1 168 ? 2.238 1.572 -17.532 1.00 95.50 168 LEU A N 1
ATOM 1381 C CA . LEU A 1 168 ? 1.614 2.497 -16.582 1.00 95.50 168 LEU A CA 1
ATOM 1382 C C . LEU A 1 168 ? 1.018 3.759 -17.222 1.00 95.50 168 LEU A C 1
ATOM 1384 O O . LEU A 1 168 ? 0.662 4.699 -16.508 1.00 95.50 168 LEU A O 1
ATOM 1388 N N . LYS A 1 169 ? 0.841 3.777 -18.548 1.00 95.00 169 LYS A N 1
ATOM 1389 C CA . LYS A 1 169 ? 0.132 4.860 -19.225 1.00 95.00 169 LYS A CA 1
ATOM 1390 C C . LYS A 1 169 ? -1.365 4.800 -18.930 1.00 95.00 169 LYS A C 1
ATOM 1392 O O . LYS A 1 169 ? -2.020 3.781 -19.142 1.00 95.00 169 LYS A O 1
ATOM 1397 N N . CYS A 1 170 ? -1.919 5.916 -18.475 1.00 95.12 170 CYS A N 1
ATOM 1398 C CA . CYS A 1 170 ? -3.340 6.043 -18.175 1.00 95.12 170 CYS A CA 1
ATOM 1399 C C . CYS A 1 170 ? -4.145 6.483 -19.404 1.00 95.12 170 CYS A C 1
ATOM 1401 O O . CYS A 1 170 ? -3.760 7.412 -20.117 1.00 95.12 170 CYS A O 1
ATOM 1403 N N . HIS A 1 171 ? -5.312 5.872 -19.601 1.00 94.88 171 HIS A N 1
ATOM 1404 C CA . HIS A 1 171 ? -6.287 6.273 -20.615 1.00 94.88 171 HIS A CA 1
ATOM 1405 C C . HIS A 1 171 ? -7.446 7.006 -19.961 1.00 94.88 171 HIS A C 1
ATOM 1407 O O . HIS A 1 171 ? -8.330 6.398 -19.363 1.00 94.88 171 HIS A O 1
ATOM 1413 N N . TRP A 1 172 ? -7.432 8.330 -20.058 1.00 95.31 172 TRP A N 1
ATOM 1414 C CA . TRP A 1 172 ? -8.391 9.176 -19.358 1.00 95.31 172 TRP A CA 1
ATOM 1415 C C . TRP A 1 172 ? -9.804 9.087 -19.962 1.00 95.31 172 TRP A C 1
ATOM 1417 O O . TRP A 1 172 ? -9.943 9.133 -21.190 1.00 95.31 172 TRP A O 1
ATOM 1427 N N . PRO A 1 173 ? -10.860 9.009 -19.129 1.00 94.56 173 PRO A N 1
ATOM 1428 C CA . PRO A 1 173 ? -12.239 8.936 -19.606 1.00 94.56 173 PRO A CA 1
ATOM 1429 C C . PRO A 1 173 ? -12.640 10.242 -20.301 1.00 94.56 173 PRO A C 1
ATOM 1431 O O . PRO A 1 173 ? -12.323 11.333 -19.824 1.00 94.56 173 PRO A O 1
ATOM 1434 N N . LYS A 1 174 ? -13.363 10.150 -21.421 1.00 91.75 174 LYS A N 1
ATOM 1435 C CA . LYS A 1 174 ? -13.815 11.329 -22.187 1.00 91.75 174 LYS A CA 1
ATOM 1436 C C . LYS A 1 174 ? -15.250 11.739 -21.844 1.00 91.75 174 LYS A C 1
ATOM 1438 O O . LYS A 1 174 ? -15.651 12.870 -22.092 1.00 91.75 174 LYS A O 1
ATOM 1443 N N . GLU A 1 175 ? -15.995 10.842 -21.218 1.00 91.81 175 GLU A N 1
ATOM 1444 C CA . GLU A 1 175 ? -17.407 10.937 -20.848 1.00 91.81 175 GLU A CA 1
ATOM 1445 C C . GLU A 1 175 ? -17.635 11.364 -19.383 1.00 91.81 175 GLU A C 1
ATOM 1447 O O . GLU A 1 175 ? -18.609 10.964 -18.733 1.00 91.81 175 GLU A O 1
ATOM 1452 N N . THR A 1 176 ? -16.731 12.178 -18.833 1.00 95.75 176 THR A N 1
ATOM 1453 C CA . THR A 1 176 ? -16.904 12.739 -17.488 1.00 95.75 176 THR A CA 1
ATOM 1454 C C . THR A 1 176 ? -18.106 13.689 -17.447 1.00 95.75 176 THR A C 1
ATOM 1456 O O . THR A 1 176 ? -18.406 14.391 -18.411 1.00 95.75 176 THR A O 1
ATOM 1459 N N . GLU A 1 177 ? -18.792 13.764 -16.307 1.00 95.94 177 GLU A N 1
ATOM 1460 C CA . GLU A 1 177 ? -19.947 14.652 -16.087 1.00 95.94 177 GLU A CA 1
ATOM 1461 C C . GLU A 1 177 ? -19.666 15.616 -14.923 1.00 95.94 177 GLU A C 1
ATOM 1463 O O . GLU A 1 177 ? -18.825 15.320 -14.070 1.00 95.94 177 GLU A O 1
ATOM 1468 N N . PRO A 1 178 ? -20.362 16.765 -14.842 1.00 95.06 178 PRO A N 1
ATOM 1469 C CA . PRO A 1 178 ? -20.278 17.634 -13.673 1.00 95.06 178 PRO A CA 1
ATOM 1470 C C . PRO A 1 178 ? -20.561 16.869 -12.371 1.00 95.06 178 PRO A C 1
ATOM 1472 O O . PRO A 1 178 ? -21.519 16.096 -12.281 1.00 95.06 178 PRO A O 1
ATOM 1475 N N . GLY A 1 179 ? -19.724 17.096 -11.356 1.00 94.25 179 GLY A N 1
ATOM 1476 C CA . GLY A 1 179 ? -19.784 16.375 -10.078 1.00 94.25 179 GLY A CA 1
ATOM 1477 C C . GLY A 1 179 ? -19.046 15.031 -10.068 1.00 94.25 179 GLY A C 1
ATOM 1478 O O . GLY A 1 179 ? -19.175 14.277 -9.099 1.00 94.25 179 GLY A O 1
ATOM 1479 N N . ASP A 1 180 ? -18.289 14.719 -11.120 1.00 97.75 180 ASP A N 1
ATOM 1480 C CA . ASP A 1 180 ? -17.315 13.633 -11.113 1.00 97.75 180 ASP A CA 1
ATOM 1481 C C . ASP A 1 180 ? -16.009 14.064 -10.438 1.00 97.75 180 ASP A C 1
ATOM 1483 O O . ASP A 1 180 ? -15.546 15.196 -10.601 1.00 97.75 180 ASP A O 1
ATOM 1487 N N . ALA A 1 181 ? -15.382 13.118 -9.743 1.00 98.19 181 ALA A N 1
ATOM 1488 C CA . ALA A 1 181 ? -13.993 13.208 -9.326 1.00 98.19 181 ALA A CA 1
ATOM 1489 C C . ALA A 1 181 ? -13.171 12.095 -9.984 1.00 98.19 181 ALA A C 1
ATOM 1491 O O . ALA A 1 181 ? -13.633 10.959 -10.083 1.00 98.19 181 ALA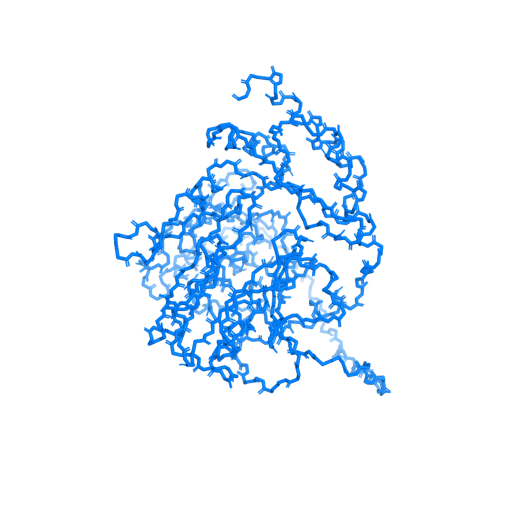 A O 1
ATOM 1492 N N . LEU A 1 182 ? -11.950 12.399 -10.410 1.00 98.19 182 LEU A N 1
ATOM 1493 C CA . LEU A 1 182 ? -11.006 11.446 -10.979 1.00 98.19 182 LEU A CA 1
ATOM 1494 C C . LEU A 1 182 ? -9.742 11.414 -10.135 1.00 98.19 182 LEU A C 1
ATOM 1496 O O . LEU A 1 182 ? -9.108 12.445 -9.926 1.00 98.19 182 LEU A O 1
ATOM 1500 N N . VAL A 1 183 ? -9.369 10.219 -9.680 1.00 98.19 183 VAL A N 1
ATOM 1501 C CA . VAL A 1 183 ? -8.105 9.978 -8.986 1.00 98.19 183 VAL A CA 1
ATOM 1502 C C . VAL A 1 183 ? -7.061 9.539 -9.998 1.00 98.19 183 VAL A C 1
ATOM 1504 O O . VAL A 1 183 ? -7.283 8.565 -10.717 1.00 98.19 183 VAL A O 1
ATOM 1507 N N . PHE A 1 184 ? -5.912 10.202 -10.028 1.00 96.81 184 PHE A N 1
ATOM 1508 C CA . PHE A 1 184 ? -4.742 9.754 -10.782 1.00 96.81 184 PHE A CA 1
ATOM 1509 C C . PHE A 1 184 ? -3.551 9.580 -9.846 1.00 96.81 184 PHE A C 1
ATOM 1511 O O . PHE A 1 184 ? -3.408 10.306 -8.865 1.00 96.81 184 PHE A O 1
ATOM 1518 N N . ILE A 1 185 ? -2.745 8.551 -10.106 1.00 96.44 185 ILE A N 1
ATOM 1519 C CA . ILE A 1 185 ? -1.721 8.067 -9.179 1.00 96.44 185 ILE A CA 1
ATOM 1520 C C . ILE A 1 185 ? -0.357 8.276 -9.807 1.00 96.44 185 ILE A C 1
ATOM 1522 O O . ILE A 1 185 ? -0.125 7.798 -10.909 1.00 96.44 185 ILE A O 1
ATOM 1526 N N . HIS A 1 186 ? 0.564 8.881 -9.065 1.00 95.38 186 HIS A N 1
ATOM 1527 C CA . HIS A 1 186 ? 1.977 8.845 -9.423 1.00 95.38 186 HIS A CA 1
ATOM 1528 C C . HIS A 1 186 ? 2.551 7.485 -9.011 1.00 95.38 186 HIS A C 1
ATOM 1530 O O . HIS A 1 186 ? 2.622 7.143 -7.825 1.00 95.38 186 HIS A O 1
ATOM 1536 N N . TYR A 1 187 ? 2.880 6.633 -9.979 1.00 96.06 187 TYR A N 1
ATOM 1537 C CA . TYR A 1 187 ? 3.245 5.245 -9.704 1.00 96.06 187 TYR A CA 1
ATOM 1538 C C . TYR A 1 187 ? 4.715 5.101 -9.307 1.00 96.06 187 TYR A C 1
ATOM 1540 O O . TYR A 1 187 ? 5.614 5.464 -10.048 1.00 96.06 187 TYR A O 1
ATOM 1548 N N . PHE A 1 188 ? 4.967 4.507 -8.137 1.00 96.38 188 PHE A N 1
ATOM 1549 C CA . PHE A 1 188 ? 6.293 4.043 -7.699 1.00 96.38 188 PHE A CA 1
ATOM 1550 C C . PHE A 1 188 ? 7.415 5.100 -7.680 1.00 96.38 188 PHE A C 1
ATOM 1552 O O . PHE A 1 188 ? 8.591 4.744 -7.702 1.00 96.38 188 PHE A O 1
ATOM 1559 N N . GLY A 1 189 ? 7.061 6.381 -7.566 1.00 94.88 189 GLY A N 1
ATOM 1560 C CA . GLY A 1 189 ? 8.008 7.502 -7.597 1.00 94.88 189 GLY A CA 1
ATOM 1561 C C . GLY A 1 189 ? 8.123 8.183 -8.963 1.00 94.88 189 GLY A C 1
ATOM 1562 O O . GLY A 1 189 ? 8.822 9.182 -9.070 1.00 94.88 189 GLY A O 1
ATOM 1563 N N . HIS A 1 190 ? 7.427 7.662 -9.977 1.00 94.00 190 HIS A N 1
ATOM 1564 C CA . HIS A 1 190 ? 7.345 8.227 -11.318 1.00 94.00 190 HIS A CA 1
ATOM 1565 C C . HIS A 1 190 ? 6.132 9.151 -11.455 1.00 94.00 190 HIS A C 1
ATOM 1567 O O . HIS A 1 190 ? 5.026 8.830 -10.998 1.00 94.00 190 HIS A O 1
ATOM 1573 N N . LEU A 1 191 ? 6.335 10.306 -12.082 1.00 92.00 191 LEU A N 1
ATOM 1574 C CA . LEU A 1 191 ? 5.305 11.307 -12.281 1.00 92.00 191 LEU A CA 1
ATOM 1575 C C . LEU A 1 191 ? 4.407 10.937 -13.464 1.00 92.00 191 LEU A C 1
ATOM 1577 O O . LEU A 1 191 ? 4.829 10.937 -14.614 1.00 92.00 191 LEU A O 1
ATOM 1581 N N . SER A 1 192 ? 3.129 10.683 -13.192 1.00 90.50 192 SER A N 1
ATOM 1582 C CA . SER A 1 192 ? 2.124 10.562 -14.244 1.00 90.50 192 SER A CA 1
ATOM 1583 C C . SER A 1 192 ? 1.749 11.915 -14.845 1.00 90.50 192 SER A C 1
ATOM 1585 O O . SER A 1 192 ? 1.737 12.942 -14.164 1.00 90.50 192 SER A O 1
ATOM 1587 N N . GLU A 1 193 ? 1.391 11.893 -16.129 1.00 89.00 193 GLU A N 1
ATOM 1588 C CA . GLU A 1 193 ? 0.843 13.053 -16.825 1.00 89.00 193 GLU A CA 1
ATOM 1589 C C . GLU A 1 193 ? -0.460 13.524 -16.169 1.00 89.00 193 GLU A C 1
ATOM 1591 O O . GLU A 1 193 ? -1.271 12.721 -15.696 1.00 89.00 193 GLU A O 1
ATOM 1596 N N . ARG A 1 194 ? -0.689 14.842 -16.189 1.00 91.19 194 ARG A N 1
ATOM 1597 C CA . ARG A 1 194 ? -1.964 15.415 -15.755 1.00 91.19 194 ARG A CA 1
ATOM 1598 C C . ARG A 1 194 ? -3.098 14.847 -16.626 1.00 91.19 194 ARG A C 1
ATOM 1600 O O . ARG A 1 194 ? -2.975 14.886 -17.852 1.00 91.19 194 ARG A O 1
ATOM 1607 N N . PRO A 1 195 ? -4.220 14.401 -16.034 1.00 94.38 195 PRO A N 1
ATOM 1608 C CA . PRO A 1 195 ? -5.354 13.900 -16.798 1.00 94.38 195 PRO A CA 1
ATOM 1609 C C . PRO A 1 195 ? -5.899 14.903 -17.821 1.00 94.38 195 PRO A C 1
ATOM 1611 O O . PRO A 1 195 ? -6.236 16.037 -17.475 1.00 94.38 195 PRO A O 1
ATOM 1614 N N . ASP A 1 196 ? -6.042 14.451 -19.069 1.00 93.62 196 ASP A N 1
ATOM 1615 C CA . ASP A 1 196 ? -6.717 15.176 -20.152 1.00 93.62 196 ASP A CA 1
ATOM 1616 C C . ASP A 1 196 ? -8.216 14.832 -20.160 1.00 93.62 196 ASP A C 1
ATOM 1618 O O . ASP A 1 196 ? -8.695 13.985 -20.929 1.00 93.62 196 ASP A O 1
ATOM 1622 N N . VAL A 1 197 ? -8.942 15.468 -19.240 1.00 94.12 197 VAL A N 1
ATOM 1623 C CA . VAL A 1 197 ? -10.398 15.363 -19.070 1.00 94.12 197 VAL A CA 1
ATOM 1624 C C . VAL A 1 197 ? -11.036 16.749 -19.039 1.00 94.12 197 VAL A C 1
ATOM 1626 O O . VAL A 1 197 ? -10.358 17.760 -18.869 1.00 94.12 197 VAL A O 1
ATOM 1629 N N . ALA A 1 198 ? -12.359 16.801 -19.191 1.00 93.25 198 ALA A N 1
ATOM 1630 C CA . ALA A 1 198 ? -13.096 18.058 -19.153 1.00 93.25 198 ALA A CA 1
ATOM 1631 C C . ALA A 1 198 ? -12.914 18.809 -17.817 1.00 93.25 198 ALA A C 1
ATOM 1633 O O . ALA A 1 198 ? -12.904 18.194 -16.750 1.00 93.25 198 ALA A O 1
ATOM 1634 N N . GLU A 1 199 ? -12.839 20.143 -17.882 1.00 91.50 199 GLU A N 1
ATOM 1635 C CA . GLU A 1 199 ? -12.543 21.024 -16.736 1.00 91.50 199 GLU A CA 1
ATOM 1636 C C . GLU A 1 199 ? -13.534 20.901 -15.567 1.00 91.50 199 GLU A C 1
ATOM 1638 O O . GLU A 1 199 ? -13.191 21.224 -14.433 1.00 91.50 199 GLU A O 1
ATOM 1643 N N . HIS A 1 200 ? -14.761 20.427 -15.815 1.00 93.56 200 HIS A N 1
ATOM 1644 C CA . HIS A 1 200 ? -15.758 20.199 -14.763 1.00 93.56 200 HIS A CA 1
ATOM 1645 C C . HIS A 1 200 ? -15.464 18.977 -13.885 1.00 93.56 200 HIS A C 1
ATOM 1647 O O . HIS A 1 200 ? -16.114 18.805 -12.853 1.00 93.56 200 HIS A O 1
ATOM 1653 N N . CYS A 1 201 ? -14.555 18.095 -14.307 1.00 96.38 201 CYS A N 1
ATOM 1654 C CA . CYS A 1 201 ? -14.163 16.918 -13.545 1.00 96.38 201 CYS A CA 1
ATOM 1655 C C . CYS A 1 201 ? -13.115 17.311 -12.502 1.00 96.38 201 CYS A C 1
ATOM 1657 O O . CYS A 1 201 ? -12.055 17.831 -12.844 1.00 96.38 201 CYS A O 1
ATOM 1659 N N . THR A 1 202 ? -13.385 17.016 -11.231 1.00 97.38 202 THR A N 1
ATOM 1660 C CA . THR A 1 202 ? -12.440 17.321 -10.151 1.00 97.38 202 THR A CA 1
ATOM 1661 C C . THR A 1 202 ? -11.284 16.325 -10.176 1.00 97.38 202 THR A C 1
ATOM 1663 O O . THR A 1 202 ? -11.495 15.121 -10.075 1.00 97.38 202 THR A O 1
ATOM 1666 N N . LEU A 1 203 ? -10.054 16.810 -10.289 1.00 97.50 203 LEU A N 1
ATOM 1667 C CA . LEU A 1 203 ? -8.837 16.007 -10.312 1.00 97.50 203 LEU A CA 1
ATOM 1668 C C . LEU A 1 203 ? -8.250 15.865 -8.908 1.00 97.50 203 LEU A C 1
ATOM 1670 O O . LEU A 1 203 ? -7.926 16.864 -8.259 1.00 97.50 203 LEU A O 1
ATOM 1674 N N . LEU A 1 204 ? -8.084 14.617 -8.473 1.00 97.50 204 LEU A N 1
ATOM 1675 C CA . LEU A 1 204 ? -7.502 14.229 -7.193 1.00 97.50 204 LEU A CA 1
ATOM 1676 C C . LEU A 1 204 ? -6.174 13.502 -7.446 1.00 97.50 204 LEU A C 1
ATOM 1678 O O . LEU A 1 204 ? -6.142 12.445 -8.072 1.00 97.50 204 LEU A O 1
ATOM 1682 N N . GLU A 1 205 ? -5.081 14.068 -6.958 1.00 95.88 205 GLU A N 1
ATOM 1683 C CA . GLU A 1 205 ? -3.725 13.554 -7.138 1.00 95.88 205 GLU A CA 1
ATOM 1684 C C . GLU A 1 205 ? -3.351 12.634 -5.966 1.00 95.88 205 GLU A C 1
ATOM 1686 O O . GLU A 1 205 ? -3.335 13.067 -4.812 1.00 95.88 205 GLU A O 1
ATOM 1691 N N . ASP A 1 206 ? -3.065 11.359 -6.236 1.00 97.25 206 ASP A N 1
ATOM 1692 C CA . ASP A 1 206 ? -2.526 10.436 -5.233 1.00 97.25 206 ASP A CA 1
ATOM 1693 C C . ASP A 1 206 ? -0.992 10.508 -5.236 1.00 97.25 206 ASP A C 1
ATOM 1695 O O . ASP A 1 206 ? -0.307 9.920 -6.082 1.00 97.25 206 ASP A O 1
ATOM 1699 N N . ILE A 1 207 ? -0.458 11.215 -4.240 1.00 95.88 207 ILE A N 1
ATOM 1700 C CA . ILE A 1 207 ? 0.977 11.434 -4.025 1.00 95.88 207 ILE A CA 1
ATOM 1701 C C . ILE A 1 207 ? 1.604 10.386 -3.095 1.00 95.88 207 ILE A C 1
ATOM 1703 O O . ILE A 1 207 ? 2.729 10.556 -2.629 1.00 95.88 207 ILE A O 1
ATOM 1707 N N . SER A 1 208 ? 0.915 9.274 -2.808 1.00 96.19 208 SER A N 1
ATOM 1708 C CA . SER A 1 208 ? 1.388 8.254 -1.857 1.00 96.19 208 SER A CA 1
ATOM 1709 C C . SER A 1 208 ? 2.751 7.644 -2.199 1.00 96.19 208 SER A C 1
ATOM 1711 O O . SER A 1 208 ? 3.331 6.972 -1.347 1.00 96.19 208 SER A O 1
ATOM 1713 N N . HIS A 1 209 ? 3.229 7.772 -3.438 1.00 96.00 209 HIS A N 1
ATOM 1714 C CA . HIS A 1 209 ? 4.512 7.213 -3.869 1.00 96.00 209 HIS A CA 1
ATOM 1715 C C . HIS A 1 209 ? 5.596 8.256 -4.136 1.00 96.00 209 HIS A C 1
ATOM 1717 O O . HIS A 1 209 ? 6.687 7.878 -4.551 1.00 96.00 209 HIS A O 1
ATOM 1723 N N . LEU A 1 210 ? 5.321 9.536 -3.895 1.00 94.12 210 LEU A N 1
ATOM 1724 C CA . LEU A 1 210 ? 6.277 10.613 -4.118 1.00 94.12 210 LEU A CA 1
ATOM 1725 C C . LEU A 1 210 ? 6.931 11.012 -2.799 1.00 94.12 210 LEU A C 1
ATOM 1727 O O . LEU A 1 210 ? 6.272 11.582 -1.934 1.00 94.12 210 LEU A O 1
ATOM 1731 N N . LEU A 1 211 ? 8.233 10.740 -2.643 1.00 92.31 211 LEU A N 1
ATOM 1732 C CA . LEU A 1 211 ? 8.985 11.249 -1.487 1.00 92.31 211 LEU A CA 1
ATOM 1733 C C . LEU A 1 211 ? 9.036 12.783 -1.500 1.00 92.31 211 LEU A C 1
ATOM 1735 O O . LEU A 1 211 ? 8.860 13.419 -0.463 1.00 92.31 211 LEU A O 1
ATOM 1739 N N . ILE A 1 212 ? 9.265 13.356 -2.680 1.00 85.81 212 ILE A N 1
ATOM 1740 C CA . ILE A 1 212 ? 9.262 14.795 -2.918 1.00 85.81 212 ILE A CA 1
ATOM 1741 C C . ILE A 1 212 ? 8.170 15.060 -3.957 1.00 85.81 212 ILE A C 1
ATOM 1743 O O . ILE A 1 212 ? 8.389 14.781 -5.136 1.00 85.81 212 ILE A O 1
ATOM 1747 N N . PRO A 1 213 ? 6.976 15.526 -3.553 1.00 77.69 213 PRO A N 1
ATOM 1748 C CA . PRO A 1 213 ? 5.962 15.923 -4.517 1.00 77.69 213 PRO A CA 1
ATOM 1749 C C . PRO A 1 213 ? 6.442 17.148 -5.317 1.00 77.69 213 PRO A C 1
ATOM 1751 O O . PRO A 1 213 ? 7.221 17.956 -4.795 1.00 77.69 213 PRO A O 1
ATOM 1754 N N . PRO A 1 214 ? 5.989 17.312 -6.573 1.00 72.88 214 PRO A N 1
ATOM 1755 C CA . PRO A 1 214 ? 6.335 18.476 -7.377 1.00 72.88 214 PRO A CA 1
ATOM 1756 C C . PRO A 1 214 ? 5.885 19.770 -6.687 1.00 72.88 214 PRO A C 1
ATOM 1758 O O . PRO A 1 214 ? 4.883 19.809 -5.972 1.00 72.88 214 PRO A O 1
ATOM 1761 N N . SER A 1 215 ? 6.616 20.862 -6.926 1.00 67.44 215 SER A N 1
ATOM 1762 C CA . SER A 1 215 ? 6.326 22.175 -6.323 1.00 67.44 215 SER A CA 1
ATOM 1763 C C . SER A 1 215 ? 4.958 22.739 -6.715 1.00 67.44 215 SER A C 1
ATOM 1765 O O . SER A 1 215 ? 4.425 23.606 -6.026 1.00 67.44 215 SER A O 1
ATOM 1767 N N . THR A 1 216 ? 4.393 22.253 -7.820 1.00 69.38 216 THR A N 1
ATOM 1768 C CA . THR A 1 216 ? 3.040 22.562 -8.274 1.00 69.38 216 THR A CA 1
ATOM 1769 C C . THR A 1 216 ? 2.290 21.252 -8.445 1.00 69.38 216 THR A C 1
ATOM 1771 O O . THR A 1 216 ? 2.622 20.469 -9.335 1.00 69.38 216 THR A O 1
ATOM 1774 N N . ILE A 1 217 ? 1.279 21.026 -7.606 1.00 75.00 217 ILE A N 1
ATOM 1775 C CA . ILE A 1 217 ? 0.315 19.951 -7.842 1.00 75.00 217 ILE A CA 1
ATOM 1776 C C . ILE A 1 217 ? -0.464 20.245 -9.118 1.00 75.00 217 ILE A C 1
ATOM 1778 O O . ILE A 1 217 ? -0.780 21.396 -9.435 1.00 75.00 217 ILE A O 1
ATOM 1782 N N . THR A 1 218 ? -0.754 19.196 -9.869 1.00 76.44 218 THR A N 1
ATOM 1783 C CA . THR A 1 218 ? -1.498 19.310 -11.123 1.00 76.44 218 THR A CA 1
ATOM 1784 C C . THR A 1 218 ? -2.979 18.998 -10.919 1.00 76.44 218 THR A C 1
ATOM 1786 O O . THR A 1 218 ? -3.812 19.463 -11.697 1.00 76.44 218 THR A O 1
ATOM 1789 N N . GLY A 1 219 ? -3.337 18.286 -9.848 1.00 74.06 219 GLY A N 1
ATOM 1790 C CA . GLY A 1 219 ? -4.718 18.149 -9.388 1.00 74.06 219 GLY A CA 1
ATOM 1791 C C . GLY A 1 219 ? -5.276 19.417 -8.726 1.00 74.06 219 GLY A C 1
ATOM 1792 O O . GLY A 1 219 ? -4.549 20.362 -8.424 1.00 74.06 219 GLY A O 1
ATOM 1793 N N . GLN A 1 220 ? -6.591 19.435 -8.478 1.00 89.69 220 GLN A N 1
ATOM 1794 C CA . GLN A 1 220 ? -7.196 20.436 -7.584 1.00 89.69 220 GLN A CA 1
ATOM 1795 C C . GLN A 1 220 ? -6.919 20.104 -6.115 1.00 89.69 220 GLN A C 1
ATOM 1797 O O . GLN A 1 220 ? -6.780 21.005 -5.294 1.00 89.69 220 GLN A O 1
ATOM 1802 N N . PHE A 1 221 ? -6.822 18.812 -5.801 1.00 94.81 221 PHE A N 1
ATOM 1803 C CA . PHE A 1 221 ? -6.489 18.307 -4.476 1.00 94.81 221 PHE A CA 1
ATOM 1804 C C . PHE A 1 221 ? -5.411 17.239 -4.603 1.00 94.81 221 PHE A C 1
ATOM 1806 O O . PHE A 1 221 ? -5.398 16.498 -5.584 1.00 94.81 221 PHE A O 1
ATOM 1813 N N . ALA A 1 222 ? -4.551 17.126 -3.595 1.00 95.38 222 ALA A N 1
ATOM 1814 C CA . ALA A 1 222 ? -3.546 16.075 -3.519 1.00 95.38 222 ALA A CA 1
ATOM 1815 C C . ALA A 1 222 ? -3.590 15.406 -2.148 1.00 95.38 222 ALA A C 1
ATOM 1817 O O . ALA A 1 222 ? -3.598 16.080 -1.118 1.00 95.38 222 ALA A O 1
ATOM 1818 N N . PHE A 1 223 ? -3.615 14.080 -2.131 1.00 96.75 223 PHE A N 1
ATOM 1819 C CA . PHE A 1 223 ? -3.673 13.283 -0.914 1.00 96.75 223 PHE A CA 1
ATOM 1820 C C . PHE A 1 223 ? -2.728 12.088 -1.019 1.00 96.75 223 PHE A C 1
ATOM 1822 O O . PHE A 1 223 ? -2.323 11.693 -2.108 1.00 96.75 223 PHE A O 1
ATOM 1829 N N . GLY A 1 224 ? -2.365 11.476 0.102 1.00 96.00 224 GLY A N 1
ATOM 1830 C CA . GLY A 1 224 ? -1.515 10.296 0.038 1.00 96.00 224 GLY A CA 1
ATOM 1831 C C . GLY A 1 224 ? -1.261 9.610 1.365 1.00 96.00 224 GLY A C 1
ATOM 1832 O O . GLY A 1 224 ? -1.591 10.102 2.441 1.00 96.00 224 GLY A O 1
ATOM 1833 N N . SER A 1 225 ? -0.663 8.428 1.284 1.00 95.81 225 SER A N 1
ATOM 1834 C CA . SER A 1 225 ? -0.207 7.641 2.423 1.00 95.81 225 SER A CA 1
ATOM 1835 C C . SER A 1 225 ? 1.272 7.888 2.692 1.00 95.81 225 SER A C 1
ATOM 1837 O O . SER A 1 225 ? 2.132 7.359 1.988 1.00 95.81 225 SER A O 1
ATOM 1839 N N . LEU A 1 226 ? 1.574 8.566 3.795 1.00 94.44 226 LEU A N 1
ATOM 1840 C CA . LEU A 1 226 ? 2.947 8.814 4.239 1.00 94.44 226 LEU A CA 1
ATOM 1841 C C . LEU A 1 226 ? 3.670 7.509 4.618 1.00 94.44 226 LEU A C 1
ATOM 1843 O O . LEU A 1 226 ? 4.871 7.381 4.410 1.00 94.44 226 LEU A O 1
ATOM 1847 N N . ARG A 1 227 ? 2.938 6.484 5.080 1.00 91.94 227 ARG A N 1
ATOM 1848 C CA . ARG A 1 227 ? 3.500 5.172 5.467 1.00 91.94 227 ARG A CA 1
ATOM 1849 C C . ARG A 1 227 ? 4.203 4.394 4.352 1.00 91.94 227 ARG A C 1
ATOM 1851 O O . ARG A 1 227 ? 4.900 3.426 4.652 1.00 91.94 227 ARG A O 1
ATOM 1858 N N . LYS A 1 228 ? 3.952 4.735 3.084 1.00 91.31 228 LYS A N 1
ATOM 1859 C CA . LYS A 1 228 ? 4.626 4.083 1.951 1.00 91.31 228 LYS A CA 1
ATOM 1860 C C . LYS A 1 228 ? 6.044 4.620 1.771 1.00 91.31 228 LYS A C 1
ATOM 1862 O O . LYS A 1 228 ? 6.902 3.909 1.269 1.00 91.31 228 LYS A O 1
ATOM 1867 N N . ILE A 1 229 ? 6.267 5.861 2.193 1.00 91.06 229 ILE A N 1
ATOM 1868 C CA . ILE A 1 229 ? 7.503 6.606 1.990 1.00 91.06 229 ILE A CA 1
ATOM 1869 C C . ILE A 1 229 ? 8.320 6.625 3.279 1.00 91.06 229 ILE A C 1
ATOM 1871 O O . ILE A 1 229 ? 9.499 6.287 3.256 1.00 91.06 229 ILE A O 1
ATOM 1875 N N . PHE A 1 230 ? 7.693 6.992 4.395 1.00 90.56 230 PHE A N 1
ATOM 1876 C CA . PHE A 1 230 ? 8.351 7.179 5.680 1.00 90.56 230 PHE A CA 1
ATOM 1877 C C . PHE A 1 230 ? 8.256 5.924 6.549 1.00 90.56 230 PHE A C 1
ATOM 1879 O O . PHE A 1 230 ? 7.256 5.197 6.545 1.00 90.56 230 PHE A O 1
ATOM 1886 N N . ARG A 1 231 ? 9.279 5.712 7.381 1.00 88.38 231 ARG A N 1
ATOM 1887 C CA . ARG A 1 231 ? 9.333 4.635 8.382 1.00 88.38 231 ARG A CA 1
ATOM 1888 C C . ARG A 1 231 ? 8.522 4.989 9.629 1.00 88.38 231 ARG A C 1
ATOM 1890 O O . ARG A 1 231 ? 9.051 5.119 10.728 1.00 88.38 231 ARG A O 1
ATOM 1897 N N . ILE A 1 232 ? 7.223 5.149 9.431 1.00 91.69 232 ILE A N 1
ATOM 1898 C CA . ILE A 1 232 ? 6.252 5.552 10.450 1.00 91.69 232 ILE A CA 1
ATOM 1899 C C . ILE A 1 232 ? 5.162 4.492 10.619 1.00 91.69 232 ILE A C 1
ATOM 1901 O O . ILE A 1 232 ? 4.983 3.600 9.775 1.00 91.69 232 ILE A O 1
ATOM 1905 N N . ALA A 1 233 ? 4.448 4.561 11.740 1.00 92.25 233 ALA A N 1
ATOM 1906 C CA . ALA A 1 233 ? 3.439 3.572 12.106 1.00 92.25 233 ALA A CA 1
ATOM 1907 C C . ALA A 1 233 ? 2.054 3.876 11.523 1.00 92.25 233 ALA A C 1
ATOM 1909 O O . ALA A 1 233 ? 1.316 2.966 11.161 1.00 92.25 233 ALA A O 1
ATOM 1910 N N . ASP A 1 234 ? 1.744 5.150 11.366 1.00 94.25 234 ASP A N 1
ATOM 1911 C CA . ASP A 1 234 ? 0.516 5.716 10.821 1.00 94.25 234 ASP A CA 1
ATOM 1912 C C . ASP A 1 234 ? 0.857 7.033 10.131 1.00 94.25 234 ASP A C 1
ATOM 1914 O O . ASP A 1 234 ? 1.891 7.638 10.403 1.00 94.25 234 ASP A O 1
ATOM 1918 N N . GLY A 1 235 ? 0.040 7.428 9.164 1.00 93.94 235 GLY A N 1
ATOM 1919 C CA . GLY A 1 235 ? 0.280 8.639 8.397 1.00 93.94 235 GLY A CA 1
ATOM 1920 C C . GLY A 1 235 ? -0.430 8.641 7.052 1.00 93.94 235 GLY A C 1
ATOM 1921 O O . GLY A 1 235 ? -0.191 7.805 6.174 1.00 93.94 235 GLY A O 1
ATOM 1922 N N . GLY A 1 236 ? -1.276 9.640 6.892 1.00 95.12 236 GLY A N 1
ATOM 1923 C CA . GLY A 1 236 ? -1.903 10.090 5.670 1.00 95.12 236 GLY A CA 1
ATOM 1924 C C . GLY A 1 236 ? -1.847 11.603 5.609 1.00 95.12 236 GLY A C 1
ATOM 1925 O O . GLY A 1 236 ? -1.667 12.272 6.625 1.00 95.12 236 GLY A O 1
ATOM 1926 N N . VAL A 1 237 ? -1.982 12.124 4.404 1.00 95.00 237 VAL A N 1
ATOM 1927 C CA . VAL A 1 237 ? -1.865 13.546 4.140 1.00 95.00 237 VAL A CA 1
ATOM 1928 C C . VAL A 1 237 ? -2.927 13.979 3.144 1.00 95.00 237 VAL A C 1
ATOM 1930 O O . VAL A 1 237 ? -3.227 13.245 2.204 1.00 95.00 237 VAL A O 1
ATOM 1933 N N . LEU A 1 238 ? -3.474 15.168 3.358 1.00 95.38 238 LEU A N 1
ATOM 1934 C CA . LEU A 1 238 ? -4.220 15.955 2.386 1.00 95.38 238 LEU A CA 1
ATOM 1935 C C . LEU A 1 238 ? -3.548 17.326 2.323 1.00 95.38 238 LEU A C 1
ATOM 1937 O O . LEU A 1 238 ? -3.392 17.979 3.357 1.00 95.38 238 LEU A O 1
ATOM 1941 N N . LEU A 1 239 ? -3.105 17.744 1.140 1.00 92.50 239 LEU A N 1
ATOM 1942 C CA . LEU A 1 239 ? -2.574 19.091 0.958 1.00 92.50 239 LEU A CA 1
ATOM 1943 C C . LEU A 1 239 ? -3.725 20.096 1.062 1.00 92.50 239 LEU A C 1
ATOM 1945 O O . LEU A 1 239 ? -4.784 19.899 0.470 1.00 92.50 239 LEU A O 1
ATOM 1949 N N . GLY A 1 240 ? -3.496 21.159 1.823 1.00 88.94 240 GLY A N 1
ATOM 1950 C CA . GLY A 1 240 ? -4.499 22.125 2.254 1.00 88.94 240 GLY A CA 1
ATOM 1951 C C . GLY A 1 240 ? -4.808 22.036 3.749 1.00 88.94 240 GLY A C 1
ATOM 1952 O O . GLY A 1 240 ? -4.664 20.992 4.397 1.00 88.94 240 GLY A O 1
ATOM 1953 N N . ARG A 1 241 ? -5.235 23.163 4.318 1.00 88.75 241 ARG A N 1
ATOM 1954 C CA . ARG A 1 241 ? -5.758 23.264 5.684 1.00 88.75 241 ARG A CA 1
ATOM 1955 C C . ARG A 1 241 ? -7.230 22.905 5.746 1.00 88.75 241 ARG A C 1
ATOM 1957 O O . ARG A 1 241 ? -8.071 23.593 5.172 1.00 88.75 241 ARG A O 1
ATOM 1964 N N . HIS A 1 242 ? -7.518 21.893 6.545 1.00 90.94 242 HIS A N 1
ATOM 1965 C CA . HIS A 1 242 ? -8.855 21.425 6.844 1.00 90.94 242 HIS A CA 1
ATOM 1966 C C . HIS A 1 242 ? -8.989 21.148 8.345 1.00 90.94 242 HIS A C 1
ATOM 1968 O O . HIS A 1 242 ? -7.992 20.902 9.026 1.00 90.94 242 HIS A O 1
ATOM 1974 N N . ASP A 1 243 ? -10.226 21.160 8.841 1.00 89.75 243 ASP A N 1
ATOM 1975 C CA . ASP A 1 243 ? -10.558 20.931 10.251 1.00 89.75 243 ASP A CA 1
ATOM 1976 C C . ASP A 1 243 ? -11.410 19.649 10.394 1.00 89.75 243 ASP A C 1
ATOM 1978 O O . ASP A 1 243 ? -12.623 19.723 10.609 1.00 89.75 243 ASP A O 1
ATOM 1982 N N . PRO A 1 244 ? -10.822 18.451 10.204 1.00 92.75 244 PRO A N 1
ATOM 1983 C CA . PRO A 1 244 ? -11.551 17.192 10.311 1.00 92.75 244 PRO A CA 1
ATOM 1984 C C . PRO A 1 244 ? -12.003 16.911 11.749 1.00 92.75 244 PRO A C 1
ATOM 1986 O O . PRO A 1 244 ? -11.301 17.190 12.723 1.00 92.75 244 PRO A O 1
ATOM 1989 N N . VAL A 1 245 ? -13.165 16.270 11.882 1.00 92.19 245 VAL A N 1
ATOM 1990 C CA . VAL A 1 245 ? -13.620 15.693 13.152 1.00 92.19 245 VAL A CA 1
ATOM 1991 C C . VAL A 1 245 ? -13.148 14.243 13.219 1.00 92.19 245 VAL A C 1
ATOM 1993 O O . VAL A 1 245 ? -13.668 13.383 12.511 1.00 92.19 245 VAL A O 1
ATOM 1996 N N . TYR A 1 246 ? -12.152 13.970 14.060 1.00 92.44 246 TYR A N 1
ATOM 1997 C CA . TYR A 1 246 ? -11.547 12.642 14.161 1.00 92.44 246 TYR A CA 1
ATOM 1998 C C . TYR A 1 246 ? -12.354 11.655 15.008 1.00 92.44 246 TYR A C 1
ATOM 2000 O O . TYR A 1 246 ? -12.901 11.987 16.062 1.00 92.44 246 TYR A O 1
ATOM 2008 N N . GLU A 1 247 ? -12.355 10.401 14.566 1.00 90.81 247 GLU A N 1
ATOM 2009 C CA . GLU A 1 247 ? -12.924 9.260 15.273 1.00 90.81 247 GLU A CA 1
ATOM 2010 C C . GLU A 1 247 ? -11.949 8.744 16.357 1.00 90.81 247 GLU A C 1
ATOM 2012 O O . GLU A 1 247 ? -10.737 8.699 16.127 1.00 90.81 247 GLU A O 1
ATOM 2017 N N . PRO A 1 248 ? -12.436 8.295 17.532 1.00 87.69 248 PRO A N 1
ATOM 2018 C CA . PRO A 1 248 ? -11.575 7.719 18.566 1.00 87.69 248 PRO A CA 1
ATOM 2019 C C . PRO A 1 248 ? -10.904 6.410 18.123 1.00 87.69 248 PRO A C 1
ATOM 2021 O O . PRO A 1 248 ? -11.581 5.425 17.811 1.00 87.69 248 PRO A O 1
ATOM 2024 N N . ASP A 1 249 ? -9.574 6.360 18.176 1.00 86.38 249 ASP A N 1
ATOM 2025 C CA . ASP A 1 249 ? -8.749 5.191 17.847 1.00 86.38 249 ASP A CA 1
ATOM 2026 C C . ASP A 1 249 ? -8.189 4.525 19.120 1.00 86.38 249 ASP A C 1
ATOM 2028 O O . ASP A 1 249 ? -7.897 5.209 20.100 1.00 86.38 249 ASP A O 1
ATOM 2032 N N . ASP A 1 250 ? -8.048 3.195 19.123 1.00 88.62 250 ASP A N 1
ATOM 2033 C CA . ASP A 1 250 ? -7.423 2.472 20.242 1.00 88.62 250 ASP A CA 1
ATOM 2034 C C . ASP A 1 250 ? -5.886 2.485 20.171 1.00 88.62 250 ASP A C 1
ATOM 2036 O O . ASP A 1 250 ? -5.215 2.176 21.159 1.00 88.62 250 ASP A O 1
ATOM 2040 N N . GLY A 1 251 ? -5.322 2.868 19.019 1.00 90.00 251 GLY A N 1
ATOM 2041 C CA . GLY A 1 251 ? -3.883 2.992 18.805 1.00 90.00 251 GLY A CA 1
ATOM 2042 C C . GLY A 1 251 ? -3.131 1.659 18.797 1.00 90.00 251 GLY A C 1
ATOM 2043 O O . GLY A 1 251 ? -1.900 1.655 18.754 1.00 90.00 251 GLY A O 1
ATOM 2044 N N . LEU A 1 252 ? -3.821 0.513 18.821 1.00 92.81 252 LEU A N 1
ATOM 2045 C CA . LEU A 1 252 ? -3.170 -0.795 18.916 1.00 92.81 252 LEU A CA 1
ATOM 2046 C C . LEU A 1 252 ? -2.445 -1.178 17.626 1.00 92.81 252 LEU A C 1
ATOM 2048 O O . LEU A 1 252 ? -1.389 -1.806 17.696 1.00 92.81 252 LEU A O 1
ATOM 2052 N N . ALA A 1 253 ? -2.966 -0.777 16.463 1.00 92.75 253 ALA A N 1
ATOM 2053 C CA . ALA A 1 253 ? -2.284 -0.986 15.186 1.00 92.75 253 ALA A CA 1
ATOM 2054 C C . ALA A 1 253 ? -0.970 -0.185 15.117 1.00 92.75 253 ALA A C 1
ATOM 2056 O O . ALA A 1 253 ? 0.076 -0.725 14.750 1.00 92.75 253 ALA A O 1
ATOM 2057 N N . VAL A 1 254 ? -1.008 1.077 15.561 1.00 92.44 254 VAL A N 1
ATOM 2058 C CA . VAL A 1 254 ? 0.169 1.954 15.675 1.00 92.44 254 VAL A CA 1
ATOM 2059 C C . VAL A 1 254 ? 1.188 1.345 16.632 1.00 92.44 254 VAL A C 1
ATOM 2061 O O . VAL A 1 254 ? 2.357 1.179 16.281 1.00 92.44 254 VAL A O 1
ATOM 2064 N N . TRP A 1 255 ? 0.737 0.940 17.823 1.00 93.75 255 TRP A N 1
ATOM 2065 C CA . TRP A 1 255 ? 1.583 0.287 18.816 1.00 93.75 255 TRP A CA 1
ATOM 2066 C C . TRP A 1 255 ? 2.249 -0.972 18.256 1.00 93.75 255 TRP A C 1
ATOM 2068 O O . TRP A 1 255 ? 3.461 -1.133 18.407 1.00 93.75 255 TRP A O 1
ATOM 2078 N N . LEU A 1 256 ? 1.486 -1.842 17.588 1.00 93.81 256 LEU A N 1
ATOM 2079 C CA . LEU A 1 256 ? 2.007 -3.087 17.035 1.00 93.81 256 LEU A CA 1
ATOM 2080 C C . LEU A 1 256 ? 3.077 -2.823 15.975 1.00 93.81 256 LEU A C 1
ATOM 2082 O O . LEU A 1 256 ? 4.117 -3.478 15.984 1.00 93.81 256 LEU A O 1
ATOM 2086 N N . ARG A 1 257 ? 2.853 -1.839 15.100 1.00 92.88 257 ARG A N 1
ATOM 2087 C CA . ARG A 1 257 ? 3.809 -1.467 14.055 1.00 92.88 257 ARG A CA 1
ATOM 2088 C C . ARG A 1 257 ? 5.107 -0.899 14.635 1.00 92.88 257 ARG A C 1
ATOM 2090 O O . ARG A 1 257 ? 6.181 -1.322 14.210 1.00 92.88 257 ARG A O 1
ATOM 2097 N N . LEU A 1 258 ? 5.024 -0.023 15.643 1.00 90.81 258 LEU A N 1
ATOM 2098 C CA . LEU A 1 258 ? 6.198 0.507 16.358 1.00 90.81 258 LEU A CA 1
ATOM 2099 C C . LEU A 1 258 ? 6.970 -0.575 17.131 1.00 90.81 258 LEU A C 1
ATOM 2101 O O . LEU A 1 258 ? 8.178 -0.458 17.303 1.00 90.81 258 LEU A O 1
ATOM 2105 N N . ASN A 1 259 ? 6.284 -1.626 17.588 1.00 91.38 259 ASN A N 1
ATOM 2106 C CA . ASN A 1 259 ? 6.860 -2.748 18.342 1.00 91.38 259 ASN A CA 1
ATOM 2107 C C . ASN A 1 259 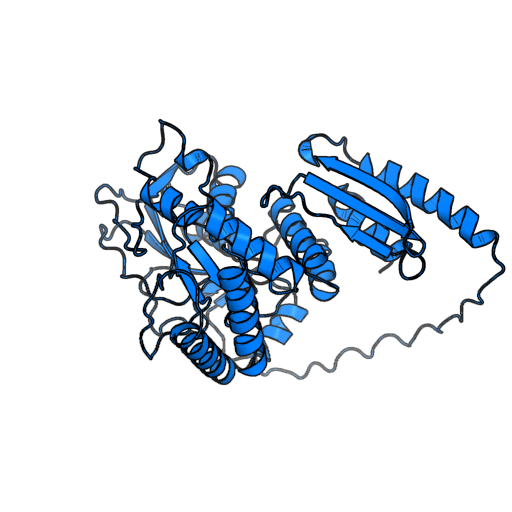? 6.954 -4.028 17.491 1.00 91.38 259 ASN A C 1
ATOM 2109 O O . ASN A 1 259 ? 6.872 -5.151 18.017 1.00 91.38 259 ASN A O 1
ATOM 2113 N N . SER A 1 260 ? 7.066 -3.866 16.171 1.00 91.06 260 SER A N 1
ATOM 2114 C CA . SER A 1 260 ? 7.179 -4.983 15.241 1.00 91.06 260 SER A CA 1
ATOM 2115 C C . SER A 1 260 ? 8.554 -5.631 15.361 1.00 91.06 260 SER A C 1
ATOM 2117 O O . SER A 1 260 ? 9.582 -4.959 15.388 1.00 91.06 260 SER A O 1
ATOM 2119 N N . ARG A 1 261 ? 8.576 -6.961 15.470 1.00 88.81 261 ARG A N 1
ATOM 2120 C CA . ARG A 1 261 ? 9.831 -7.736 15.495 1.00 88.81 261 ARG A CA 1
ATOM 2121 C C . ARG A 1 261 ? 10.250 -8.174 14.104 1.00 88.81 261 ARG A C 1
ATOM 2123 O O . ARG A 1 261 ? 11.431 -8.338 13.826 1.00 88.81 261 ARG A O 1
ATOM 2130 N N . ASP A 1 262 ? 9.261 -8.400 13.253 1.00 84.81 262 ASP A N 1
ATOM 2131 C CA . ASP A 1 262 ? 9.436 -8.832 11.882 1.00 84.81 262 ASP A CA 1
ATOM 2132 C C . ASP A 1 262 ? 8.238 -8.405 11.023 1.00 84.81 262 ASP A C 1
ATOM 2134 O O . ASP A 1 262 ? 7.290 -7.756 11.478 1.00 84.81 262 ASP A O 1
ATOM 2138 N N . TRP A 1 263 ? 8.288 -8.784 9.750 1.00 82.50 263 TRP A N 1
ATOM 2139 C CA . TRP A 1 263 ? 7.276 -8.458 8.753 1.00 82.50 263 TRP A CA 1
ATOM 2140 C C . TRP A 1 263 ? 5.872 -8.992 9.080 1.00 82.50 263 TRP A C 1
ATOM 2142 O O . TRP A 1 263 ? 4.893 -8.457 8.563 1.00 82.50 263 TRP A O 1
ATOM 2152 N N . ARG A 1 264 ? 5.736 -10.023 9.925 1.00 86.81 264 ARG A N 1
ATOM 2153 C CA . ARG A 1 264 ? 4.432 -10.588 10.302 1.00 86.81 264 ARG A CA 1
ATOM 2154 C C . ARG A 1 264 ? 3.692 -9.664 11.257 1.00 86.81 264 ARG A C 1
ATOM 2156 O O . ARG A 1 264 ? 2.496 -9.457 11.081 1.00 86.81 264 ARG A O 1
ATOM 2163 N N . ASP A 1 265 ? 4.408 -9.060 12.208 1.00 90.31 265 ASP A N 1
ATOM 2164 C CA . ASP A 1 265 ? 3.852 -8.010 13.071 1.00 90.31 265 ASP A CA 1
ATOM 2165 C C . ASP A 1 265 ? 3.441 -6.788 12.233 1.00 90.31 265 ASP A C 1
ATOM 2167 O O . ASP A 1 265 ? 2.344 -6.262 12.413 1.00 90.31 265 ASP A O 1
ATOM 2171 N N . LEU A 1 266 ? 4.284 -6.373 11.274 1.00 88.00 266 LEU A N 1
ATOM 2172 C CA . LEU A 1 266 ? 3.946 -5.292 10.339 1.00 88.00 266 LEU A CA 1
ATOM 2173 C C . LEU A 1 266 ? 2.684 -5.621 9.538 1.00 88.00 266 LEU A C 1
ATOM 2175 O O . LEU A 1 266 ? 1.802 -4.776 9.401 1.00 88.00 266 LEU A O 1
ATOM 2179 N N . ARG A 1 267 ? 2.575 -6.855 9.032 1.00 86.56 267 ARG A N 1
ATOM 2180 C CA . ARG A 1 267 ? 1.414 -7.289 8.258 1.00 86.56 267 ARG A CA 1
ATOM 2181 C C . ARG A 1 267 ? 0.140 -7.307 9.092 1.00 86.56 267 ARG A C 1
ATOM 2183 O O . ARG A 1 267 ? -0.898 -6.871 8.604 1.00 86.56 267 ARG A O 1
ATOM 2190 N N . GLU A 1 268 ? 0.204 -7.796 10.326 1.00 91.38 268 GLU A N 1
ATOM 2191 C CA . GLU A 1 268 ? -0.971 -7.807 11.192 1.00 91.38 268 GLU A CA 1
ATOM 2192 C C . GLU A 1 268 ? -1.395 -6.389 11.587 1.00 91.38 268 GLU A C 1
ATOM 2194 O O . GLU A 1 268 ? -2.589 -6.107 11.610 1.00 91.38 268 GLU A O 1
ATOM 2199 N N . ALA A 1 269 ? -0.451 -5.465 11.792 1.00 91.69 269 ALA A N 1
ATOM 2200 C CA . ALA A 1 269 ? -0.775 -4.055 12.002 1.00 91.69 269 ALA A CA 1
ATOM 2201 C C . ALA A 1 269 ? -1.503 -3.433 10.792 1.00 91.69 269 ALA A C 1
ATOM 2203 O O . ALA A 1 269 ? -2.471 -2.695 10.981 1.00 91.69 269 ALA A O 1
ATOM 2204 N N . GLU A 1 270 ? -1.097 -3.761 9.557 1.00 88.62 270 GLU A N 1
ATOM 2205 C CA . GLU A 1 270 ? -1.839 -3.355 8.350 1.00 88.62 270 GLU A CA 1
ATOM 2206 C C . GLU A 1 270 ? -3.256 -3.930 8.340 1.00 88.62 270 GLU A C 1
ATOM 2208 O O . GLU A 1 270 ? -4.219 -3.183 8.182 1.00 88.62 270 GLU A O 1
ATOM 2213 N N . ASN A 1 271 ? -3.397 -5.234 8.599 1.00 89.69 271 ASN A N 1
ATOM 2214 C CA . ASN A 1 271 ? -4.707 -5.877 8.651 1.00 89.69 271 ASN A CA 1
ATOM 2215 C C . ASN A 1 271 ? -5.608 -5.233 9.731 1.00 89.69 271 ASN A C 1
ATOM 2217 O O . ASN A 1 271 ? -6.803 -5.053 9.516 1.00 89.69 271 ASN A O 1
ATOM 2221 N N . MET A 1 272 ? -5.055 -4.850 10.890 1.00 91.50 272 MET A N 1
ATOM 2222 C CA . MET A 1 272 ? -5.795 -4.132 11.937 1.00 91.50 272 MET A CA 1
ATOM 2223 C C . MET A 1 272 ? -6.329 -2.781 11.444 1.00 91.50 272 MET A C 1
ATOM 2225 O O . MET A 1 272 ? -7.498 -2.469 11.682 1.00 91.50 272 MET A O 1
ATOM 2229 N N . MET A 1 273 ? -5.508 -2.000 10.734 1.00 88.50 273 MET A N 1
ATOM 2230 C CA . MET A 1 273 ? -5.942 -0.728 10.141 1.00 88.50 273 MET A CA 1
ATOM 2231 C C . MET A 1 273 ? -7.013 -0.932 9.065 1.00 88.50 273 MET A C 1
ATOM 2233 O O . MET A 1 273 ? -7.957 -0.142 8.981 1.00 88.50 273 MET A O 1
ATOM 2237 N N . ASP A 1 274 ? -6.883 -1.984 8.257 1.00 86.94 274 ASP A N 1
ATOM 2238 C CA . ASP A 1 274 ? -7.835 -2.341 7.199 1.00 86.94 274 ASP A CA 1
ATOM 2239 C C . ASP A 1 274 ? -9.182 -2.824 7.744 1.00 86.94 274 ASP A C 1
ATOM 2241 O O . ASP A 1 274 ? -10.203 -2.608 7.104 1.00 86.94 274 ASP A O 1
ATOM 2245 N N . ARG A 1 275 ? -9.228 -3.368 8.966 1.00 86.88 275 ARG A N 1
ATOM 2246 C CA . ARG A 1 275 ? -10.486 -3.733 9.642 1.00 86.88 275 ARG A CA 1
ATOM 2247 C C . ARG A 1 275 ? -11.200 -2.555 10.315 1.00 86.88 275 ARG A C 1
ATOM 2249 O O . ARG A 1 275 ? -12.422 -2.574 10.420 1.00 86.88 275 ARG A O 1
ATOM 2256 N N . SER A 1 276 ? -10.455 -1.570 10.823 1.00 81.31 276 SER A N 1
ATOM 2257 C CA . SER A 1 276 ? -10.990 -0.495 11.678 1.00 81.31 276 SER A CA 1
ATOM 2258 C C . SER A 1 276 ? -11.688 0.618 10.884 1.00 81.31 276 SER A C 1
ATOM 2260 O O . SER A 1 276 ? -12.657 1.200 11.363 1.00 81.31 276 SER A O 1
ATOM 2262 N N . TRP A 1 277 ? -11.212 0.923 9.669 1.00 80.31 277 TRP A N 1
ATOM 2263 C CA . TRP A 1 277 ? -11.684 2.018 8.796 1.00 80.31 277 TRP A CA 1
ATOM 2264 C C . TRP A 1 277 ? -11.715 3.422 9.419 1.00 80.31 277 TRP A C 1
ATOM 2266 O O . TRP A 1 277 ? -12.132 4.351 8.732 1.00 80.31 277 TRP A O 1
ATOM 2276 N N . LYS A 1 278 ? -11.300 3.604 10.676 1.00 86.88 278 LYS A N 1
ATOM 2277 C CA . LYS A 1 278 ? -11.407 4.868 11.410 1.00 86.88 278 LYS A CA 1
ATOM 2278 C C . LYS A 1 278 ? -10.583 5.983 10.779 1.00 86.88 278 LYS A C 1
ATOM 2280 O O . LYS A 1 278 ? -9.419 5.781 10.424 1.00 86.88 278 LYS A O 1
ATOM 2285 N N . MET A 1 279 ? -11.186 7.162 10.716 1.00 90.94 279 MET A N 1
ATOM 2286 C CA . MET A 1 279 ? -10.539 8.417 10.364 1.00 90.94 279 MET A CA 1
ATOM 2287 C C . MET A 1 279 ? -10.064 9.114 11.640 1.00 90.94 279 MET A C 1
ATOM 2289 O O . MET A 1 279 ? -10.820 9.842 12.279 1.00 90.94 279 MET A O 1
ATOM 2293 N N . SER A 1 280 ? -8.814 8.877 12.022 1.00 92.06 280 SER A N 1
ATOM 2294 C CA . SER A 1 280 ? -8.163 9.515 13.171 1.00 92.06 280 SER A CA 1
ATOM 2295 C C . SER A 1 280 ? -6.982 10.381 12.727 1.00 92.06 280 SER A C 1
ATOM 2297 O O . SER A 1 280 ? -6.554 10.310 11.571 1.00 92.06 280 SER A O 1
ATOM 2299 N N . ASP A 1 281 ? -6.483 11.221 13.634 1.00 92.44 281 ASP A N 1
ATOM 2300 C CA . ASP A 1 281 ? -5.271 12.010 13.406 1.00 92.44 281 ASP A CA 1
ATOM 2301 C C . ASP A 1 281 ? -4.030 11.107 13.342 1.00 92.44 281 ASP A C 1
ATOM 2303 O O . ASP A 1 281 ? -4.034 9.972 13.824 1.00 92.44 281 ASP A O 1
ATOM 2307 N N . MET A 1 282 ? -2.949 11.628 12.774 1.00 92.50 282 MET A N 1
ATOM 2308 C CA . MET A 1 282 ? -1.642 10.981 12.795 1.00 92.50 282 MET A CA 1
ATOM 2309 C C . MET A 1 282 ? -1.056 10.993 14.214 1.00 92.50 282 MET A C 1
ATOM 2311 O O . MET A 1 282 ? -1.054 12.019 14.896 1.00 92.50 282 MET A O 1
ATOM 2315 N N . SER A 1 283 ? -0.512 9.863 14.667 1.00 90.56 283 SER A N 1
ATOM 2316 C CA . SER A 1 283 ? 0.088 9.767 15.998 1.00 90.56 283 SER A CA 1
ATOM 2317 C C . SER A 1 283 ? 1.287 10.704 16.162 1.00 90.56 283 SER A C 1
ATOM 2319 O O . SER A 1 283 ? 2.089 10.911 15.246 1.00 90.56 283 SER A O 1
ATOM 2321 N N . SER A 1 284 ? 1.463 11.236 17.374 1.00 88.56 284 SER A N 1
ATOM 2322 C CA . SER A 1 284 ? 2.562 12.159 17.679 1.00 88.56 284 SER A CA 1
ATOM 2323 C C . SER A 1 284 ? 3.942 11.525 17.489 1.00 88.56 284 SER A C 1
ATOM 2325 O O . SER A 1 284 ? 4.883 12.219 17.107 1.00 88.56 284 SER A O 1
ATOM 2327 N N . GLN A 1 285 ? 4.069 10.209 17.697 1.00 89.50 285 GLN A N 1
ATOM 2328 C CA . GLN A 1 285 ? 5.304 9.468 17.437 1.00 89.50 285 GLN A CA 1
ATOM 2329 C C . GLN A 1 285 ? 5.629 9.438 15.942 1.00 89.50 285 GLN A C 1
ATOM 2331 O O . GLN A 1 285 ? 6.772 9.695 15.563 1.00 89.50 285 GLN A O 1
ATOM 2336 N N . SER A 1 286 ? 4.635 9.169 15.091 1.00 91.00 286 SER A N 1
ATOM 2337 C CA . SER A 1 286 ? 4.823 9.187 13.641 1.00 91.00 286 SER A CA 1
ATOM 2338 C C . SER A 1 286 ? 5.105 10.598 13.126 1.00 91.00 286 SER A C 1
ATOM 2340 O O . SER A 1 286 ? 5.978 10.759 12.276 1.00 91.00 286 SER A O 1
ATOM 2342 N N . VAL A 1 287 ? 4.443 11.631 13.666 1.00 90.62 287 VAL A N 1
ATOM 2343 C CA . VAL A 1 287 ? 4.736 13.036 13.323 1.00 90.62 287 VAL A CA 1
ATOM 2344 C C . VAL A 1 287 ? 6.178 13.388 13.685 1.00 90.62 287 VAL A C 1
ATOM 2346 O O . VAL A 1 287 ? 6.898 13.933 12.853 1.00 90.62 287 VAL A O 1
ATOM 2349 N N . ALA A 1 288 ? 6.631 13.046 14.893 1.00 88.06 288 ALA A N 1
ATOM 2350 C CA . ALA A 1 288 ? 8.003 13.311 15.320 1.00 88.06 288 ALA A CA 1
ATOM 2351 C C . ALA A 1 288 ? 9.034 12.605 14.424 1.00 88.06 288 ALA A C 1
ATOM 2353 O O . ALA A 1 288 ? 10.013 13.223 14.014 1.00 88.06 288 ALA A O 1
ATOM 2354 N N . ALA A 1 289 ? 8.792 11.336 14.082 1.00 89.19 289 ALA A N 1
ATOM 2355 C CA . ALA A 1 289 ? 9.659 10.573 13.189 1.00 89.19 289 ALA A CA 1
ATOM 2356 C C . ALA A 1 289 ? 9.694 11.154 11.766 1.00 89.19 289 ALA A C 1
ATOM 2358 O O . ALA A 1 289 ? 10.765 11.250 11.175 1.00 89.19 289 ALA A O 1
ATOM 2359 N N . MET A 1 290 ? 8.547 11.581 11.232 1.00 89.88 290 MET A N 1
ATOM 2360 C CA . MET A 1 290 ? 8.460 12.227 9.921 1.00 89.88 290 MET A CA 1
ATOM 2361 C C . MET A 1 290 ? 9.190 13.576 9.901 1.00 89.88 290 MET A C 1
ATOM 2363 O O . MET A 1 290 ? 9.938 13.848 8.971 1.00 89.88 290 MET A O 1
ATOM 2367 N N . LEU A 1 291 ? 9.011 14.416 10.926 1.00 87.56 291 LEU A N 1
ATOM 2368 C CA . LEU A 1 291 ? 9.671 15.726 11.007 1.00 87.56 291 LEU A CA 1
ATOM 2369 C C . LEU A 1 291 ? 11.193 15.623 11.174 1.00 87.56 291 LEU A C 1
ATOM 2371 O O . LEU A 1 291 ? 11.908 16.545 10.793 1.00 87.56 291 LEU A O 1
ATOM 2375 N N . ALA A 1 292 ? 11.687 14.525 11.748 1.00 90.00 292 ALA A N 1
ATOM 2376 C CA . ALA A 1 292 ? 13.115 14.258 11.905 1.00 90.00 292 ALA A CA 1
ATOM 2377 C C . ALA A 1 292 ? 13.760 13.611 10.665 1.00 90.00 292 ALA A C 1
ATOM 2379 O O . ALA A 1 292 ? 14.963 13.353 10.670 1.00 90.00 292 ALA A O 1
ATOM 2380 N N . TYR A 1 293 ? 12.977 13.304 9.629 1.00 91.06 293 TYR A N 1
ATOM 2381 C CA . TYR A 1 293 ? 13.446 12.573 8.461 1.00 91.06 293 TYR A CA 1
ATOM 2382 C C . TYR A 1 293 ? 14.197 13.482 7.478 1.00 91.06 293 TYR A C 1
ATOM 2384 O O . TYR A 1 293 ? 13.667 14.495 7.018 1.00 91.06 293 TYR A O 1
ATOM 2392 N N . ASP A 1 294 ? 15.424 13.099 7.119 1.00 94.19 294 ASP A N 1
ATOM 2393 C CA . ASP A 1 294 ? 16.253 13.820 6.148 1.00 94.19 294 ASP A CA 1
ATOM 2394 C C . ASP A 1 294 ? 15.829 13.466 4.714 1.00 94.19 294 ASP A C 1
ATOM 2396 O O . ASP A 1 294 ? 16.353 12.544 4.086 1.00 94.19 294 ASP A O 1
ATOM 2400 N N . VAL A 1 295 ? 14.822 14.189 4.213 1.00 93.06 295 VAL A N 1
ATOM 2401 C CA . VAL A 1 295 ? 14.257 13.980 2.871 1.00 93.06 295 VAL A CA 1
ATOM 2402 C C . VAL A 1 295 ? 15.320 14.094 1.763 1.00 93.06 295 VAL A C 1
ATOM 2404 O O . VAL A 1 295 ? 15.359 13.195 0.921 1.00 93.06 295 VAL A O 1
ATOM 2407 N N . PRO A 1 296 ? 16.193 15.126 1.727 1.00 94.19 296 PRO A N 1
ATOM 2408 C CA . PRO A 1 296 ? 17.255 15.205 0.723 1.00 94.19 296 PRO A CA 1
ATOM 2409 C C . PRO A 1 296 ? 18.211 14.009 0.736 1.00 94.19 296 PRO A C 1
ATOM 2411 O O . PRO A 1 296 ? 18.475 13.438 -0.322 1.00 94.19 296 PRO A O 1
ATOM 2414 N N . ALA A 1 297 ? 18.708 13.600 1.909 1.00 95.25 297 ALA A N 1
ATOM 2415 C CA . ALA A 1 297 ? 19.612 12.454 1.998 1.00 95.25 297 ALA A CA 1
ATOM 2416 C C . ALA A 1 297 ? 18.918 11.157 1.555 1.00 95.25 297 ALA A C 1
ATOM 2418 O O . ALA A 1 297 ? 19.488 10.370 0.796 1.00 95.25 297 ALA A O 1
ATOM 2419 N N . ALA A 1 298 ? 17.663 10.964 1.965 1.00 95.12 298 ALA A N 1
ATOM 2420 C CA . ALA A 1 298 ? 16.871 9.811 1.566 1.00 95.12 298 ALA A CA 1
ATOM 2421 C C . ALA A 1 298 ? 16.611 9.752 0.055 1.00 95.12 298 ALA A C 1
ATOM 2423 O O . ALA A 1 298 ? 16.673 8.674 -0.536 1.00 95.12 298 ALA A O 1
ATOM 2424 N N . ALA A 1 299 ? 16.344 10.895 -0.582 1.00 95.44 299 ALA A N 1
ATOM 2425 C CA . ALA A 1 299 ? 16.157 10.973 -2.027 1.00 95.44 299 ALA A CA 1
ATOM 2426 C C . ALA A 1 299 ? 17.411 10.508 -2.780 1.00 95.44 299 ALA A C 1
ATOM 2428 O O . ALA A 1 299 ? 17.318 9.629 -3.638 1.00 95.44 299 ALA A O 1
ATOM 2429 N N . VAL A 1 300 ? 18.582 11.025 -2.392 1.00 95.75 300 VAL A N 1
ATOM 2430 C CA . VAL A 1 300 ? 19.871 10.628 -2.976 1.00 95.75 300 VAL A CA 1
ATOM 2431 C C . VAL A 1 300 ? 20.119 9.132 -2.780 1.00 95.75 300 VAL A C 1
ATOM 2433 O O . VAL A 1 300 ? 20.444 8.434 -3.740 1.00 95.75 300 VAL A O 1
ATOM 2436 N N . GLN A 1 301 ? 19.919 8.608 -1.566 1.00 96.75 301 GLN A N 1
ATOM 2437 C CA . GLN A 1 301 ? 20.165 7.191 -1.293 1.00 96.75 301 GLN A CA 1
ATOM 2438 C C . GLN A 1 301 ? 19.238 6.276 -2.106 1.00 96.75 301 GLN A C 1
ATOM 2440 O O . GLN A 1 301 ? 19.688 5.265 -2.643 1.00 96.75 301 GLN A O 1
ATOM 2445 N N . ARG A 1 302 ? 17.959 6.639 -2.264 1.00 96.31 302 ARG A N 1
ATOM 2446 C CA . ARG A 1 302 ? 17.010 5.883 -3.101 1.00 96.31 302 ARG A CA 1
ATOM 2447 C C . ARG A 1 302 ? 17.412 5.867 -4.569 1.00 96.31 302 ARG A C 1
ATOM 2449 O O . ARG A 1 302 ? 17.301 4.824 -5.206 1.00 96.31 302 ARG A O 1
ATOM 2456 N N . GLN A 1 303 ? 17.898 6.988 -5.098 1.00 96.12 303 GLN A N 1
ATOM 2457 C CA . GLN A 1 303 ? 18.400 7.070 -6.472 1.00 96.12 303 GLN A CA 1
ATOM 2458 C C . GLN A 1 303 ? 19.645 6.195 -6.672 1.00 96.12 303 GLN A C 1
ATOM 2460 O O . GLN A 1 303 ? 19.710 5.451 -7.648 1.00 96.12 303 GLN A O 1
ATOM 2465 N N . VAL A 1 304 ? 20.589 6.214 -5.723 1.00 96.56 304 VAL A N 1
ATOM 2466 C CA . VAL A 1 304 ? 21.773 5.335 -5.732 1.00 96.56 304 VAL A CA 1
ATOM 2467 C C . VAL A 1 304 ? 21.363 3.861 -5.700 1.00 96.56 304 VAL A C 1
ATOM 2469 O O . VAL A 1 304 ? 21.814 3.078 -6.535 1.00 96.56 304 VAL A O 1
ATOM 2472 N N . ASN A 1 305 ? 20.466 3.487 -4.785 1.00 97.38 305 ASN A N 1
ATOM 2473 C CA . ASN A 1 305 ? 19.977 2.115 -4.651 1.00 97.38 305 ASN A CA 1
ATOM 2474 C C . ASN A 1 305 ? 19.245 1.644 -5.912 1.00 97.38 305 ASN A C 1
ATOM 2476 O O . ASN A 1 305 ? 19.474 0.530 -6.381 1.00 97.38 305 ASN A O 1
ATOM 2480 N N . GLN A 1 306 ? 18.402 2.503 -6.490 1.00 97.06 306 GLN A N 1
ATOM 2481 C CA . GLN A 1 306 ? 17.776 2.241 -7.781 1.00 97.06 306 GLN A CA 1
ATOM 2482 C C . GLN A 1 306 ? 18.833 1.999 -8.859 1.00 97.06 306 GLN A C 1
ATOM 2484 O O . GLN A 1 306 ? 18.786 0.973 -9.533 1.00 97.06 306 GLN A O 1
ATOM 2489 N N . GLN A 1 307 ? 19.785 2.913 -9.032 1.00 96.12 307 GLN A N 1
ATOM 2490 C CA . GLN A 1 307 ? 20.782 2.784 -10.091 1.00 96.12 307 GLN A CA 1
ATOM 2491 C C . GLN A 1 307 ? 21.568 1.475 -9.953 1.00 96.12 307 GLN A C 1
ATOM 2493 O O . GLN A 1 307 ? 21.721 0.741 -10.927 1.00 96.12 307 GLN A O 1
ATOM 2498 N N . PHE A 1 308 ? 21.952 1.112 -8.727 1.00 97.62 308 PHE A N 1
ATOM 2499 C CA . PHE A 1 308 ? 22.624 -0.155 -8.467 1.00 97.62 308 PHE A CA 1
ATOM 2500 C C . PHE A 1 308 ? 21.784 -1.362 -8.909 1.00 97.62 308 PHE A C 1
ATOM 2502 O O . PHE A 1 308 ? 22.295 -2.242 -9.604 1.00 97.62 308 PHE A O 1
ATOM 2509 N N . LEU A 1 309 ? 20.499 -1.419 -8.541 1.00 97.50 309 LEU A N 1
ATOM 2510 C CA . LEU A 1 309 ? 19.618 -2.511 -8.967 1.00 97.50 309 LEU A CA 1
ATOM 2511 C C . LEU A 1 309 ? 19.367 -2.497 -10.482 1.00 97.50 309 LEU A C 1
ATOM 2513 O O . LEU A 1 309 ? 19.297 -3.559 -11.093 1.00 97.50 309 LEU A O 1
ATOM 2517 N N . ALA A 1 310 ? 19.264 -1.325 -11.109 1.00 96.00 310 ALA A N 1
ATOM 2518 C CA . ALA A 1 310 ? 19.116 -1.213 -12.558 1.00 96.00 310 ALA A CA 1
ATOM 2519 C C . ALA A 1 310 ? 20.296 -1.845 -13.308 1.00 96.00 310 ALA A C 1
ATOM 2521 O O . ALA A 1 310 ? 20.070 -2.559 -14.287 1.00 96.00 310 ALA A O 1
ATOM 2522 N N . ASP A 1 311 ? 21.512 -1.636 -12.805 1.00 96.19 311 ASP A N 1
ATOM 2523 C CA . ASP A 1 311 ? 22.744 -2.118 -13.427 1.00 96.19 311 ASP A CA 1
ATOM 2524 C C . ASP A 1 311 ? 23.024 -3.602 -13.142 1.00 96.19 311 ASP A C 1
ATOM 2526 O O . ASP A 1 311 ? 23.588 -4.297 -13.989 1.00 96.19 311 ASP A O 1
ATOM 2530 N N . HIS A 1 312 ? 22.623 -4.109 -11.970 1.00 97.62 312 HIS A N 1
ATOM 2531 C CA . HIS A 1 312 ? 23.079 -5.417 -11.479 1.00 97.62 312 HIS A CA 1
ATOM 2532 C C . HIS A 1 312 ? 21.972 -6.457 -11.270 1.00 97.62 312 HIS A C 1
ATOM 2534 O O . HIS A 1 312 ? 22.282 -7.645 -11.152 1.00 97.62 312 HIS A O 1
ATOM 2540 N N . PHE A 1 313 ? 20.693 -6.068 -11.191 1.00 97.88 313 PHE A N 1
ATOM 2541 C CA . PHE A 1 313 ? 19.633 -7.026 -10.877 1.00 97.88 313 PHE A CA 1
ATOM 2542 C C . PHE A 1 313 ? 19.390 -7.989 -12.057 1.00 97.88 313 PHE A C 1
ATOM 2544 O O . PHE A 1 313 ? 19.052 -7.545 -13.161 1.00 97.88 313 PHE A O 1
ATOM 2551 N N . PRO A 1 314 ? 19.507 -9.315 -11.852 1.00 97.25 314 PRO A N 1
ATOM 2552 C CA . PRO A 1 314 ? 19.696 -10.259 -12.956 1.00 97.25 314 PRO A CA 1
ATOM 2553 C C . PRO A 1 314 ? 18.403 -10.753 -13.612 1.00 97.25 314 PRO A C 1
ATOM 2555 O O . PRO A 1 314 ? 18.452 -11.413 -14.648 1.00 97.25 314 PRO A O 1
ATOM 2558 N N . ALA A 1 315 ? 17.241 -10.486 -13.009 1.00 96.31 315 ALA A N 1
ATOM 2559 C CA . ALA A 1 315 ? 15.978 -11.100 -13.405 1.00 96.31 315 ALA A CA 1
ATOM 2560 C C . ALA A 1 315 ? 14.952 -10.083 -13.921 1.00 96.31 315 ALA A C 1
ATOM 2562 O O . ALA A 1 315 ? 14.758 -9.007 -13.351 1.00 96.31 315 ALA A O 1
ATOM 2563 N N . GLY A 1 316 ? 14.240 -10.460 -14.985 1.00 96.25 316 GLY A N 1
ATOM 2564 C CA . GLY A 1 316 ? 13.181 -9.651 -15.591 1.00 96.25 316 GLY A CA 1
ATOM 2565 C C . GLY A 1 316 ? 13.690 -8.420 -16.344 1.00 96.25 316 GLY A C 1
ATOM 2566 O O . GLY A 1 316 ? 14.893 -8.238 -16.501 1.00 96.25 316 GLY A O 1
ATOM 2567 N N . GLN A 1 317 ? 12.772 -7.573 -16.802 1.00 96.38 317 GLN A N 1
ATOM 2568 C CA . GLN A 1 317 ? 13.057 -6.283 -17.447 1.00 96.38 317 GLN A CA 1
ATOM 2569 C C . GLN A 1 317 ? 12.584 -5.122 -16.560 1.00 96.38 317 GLN A C 1
ATOM 2571 O O . GLN A 1 317 ? 11.620 -5.308 -15.818 1.00 96.38 317 GLN A O 1
ATOM 2576 N N . PRO A 1 318 ? 13.215 -3.937 -16.593 1.00 95.88 318 PRO A N 1
ATOM 2577 C CA . PRO A 1 318 ? 12.716 -2.781 -15.850 1.00 95.88 318 PRO A CA 1
ATOM 2578 C C . PRO A 1 318 ? 11.339 -2.342 -16.374 1.00 95.88 318 PRO A C 1
ATOM 2580 O O . PRO A 1 318 ? 11.130 -2.280 -17.583 1.00 95.88 318 PRO A O 1
ATOM 2583 N N . LEU A 1 319 ? 10.407 -2.036 -15.463 1.00 96.69 319 LEU A N 1
ATOM 2584 C CA . LEU A 1 319 ? 9.094 -1.470 -15.818 1.00 96.69 319 LEU A CA 1
ATOM 2585 C C . LEU A 1 319 ? 9.161 0.047 -16.034 1.00 96.69 319 LEU A C 1
ATOM 2587 O O . LEU A 1 319 ? 8.557 0.559 -16.967 1.00 96.69 319 LEU A O 1
ATOM 2591 N N . ILE A 1 320 ? 9.877 0.751 -15.154 1.00 95.19 320 ILE A N 1
ATOM 2592 C CA . ILE A 1 320 ? 9.984 2.213 -15.156 1.00 95.19 320 ILE A CA 1
ATOM 2593 C C . ILE A 1 320 ? 11.427 2.605 -15.452 1.00 95.19 320 ILE A C 1
ATOM 2595 O O . ILE A 1 320 ? 12.365 2.037 -14.888 1.00 95.19 320 ILE A O 1
ATOM 2599 N N . GLN A 1 321 ? 11.585 3.612 -16.307 1.00 92.19 321 GLN A N 1
ATOM 2600 C CA . GLN A 1 321 ? 12.816 4.380 -16.442 1.00 92.19 321 GLN A CA 1
ATOM 2601 C C . GLN A 1 321 ? 12.592 5.732 -15.771 1.00 92.19 321 GLN A C 1
ATOM 2603 O O . GLN A 1 321 ? 11.773 6.518 -16.235 1.00 92.19 321 GLN A O 1
ATOM 2608 N N . PHE A 1 322 ? 13.279 5.967 -14.655 1.00 93.12 322 PHE A N 1
ATOM 2609 C CA . PHE A 1 322 ? 13.120 7.194 -13.880 1.00 93.12 322 PHE A CA 1
ATOM 2610 C C . PHE A 1 322 ? 13.914 8.346 -14.497 1.00 93.12 322 PHE A C 1
ATOM 2612 O O . PHE A 1 322 ? 15.044 8.155 -14.958 1.00 93.12 322 PHE A O 1
ATOM 2619 N N . CYS A 1 323 ? 13.345 9.548 -14.453 1.00 89.81 323 CYS A N 1
ATOM 2620 C CA . CYS A 1 323 ? 14.070 10.775 -14.765 1.00 89.81 323 CYS A CA 1
ATOM 2621 C C . CYS A 1 323 ? 15.055 11.138 -13.629 1.00 89.81 323 CYS A C 1
ATOM 2623 O O . CYS A 1 323 ? 14.849 10.733 -12.484 1.00 89.81 323 CYS A O 1
ATOM 2625 N N . PRO A 1 324 ? 16.124 11.917 -13.898 1.00 86.31 324 PRO A N 1
ATOM 2626 C CA . PRO A 1 324 ? 17.124 12.273 -12.880 1.00 86.31 324 PRO A CA 1
ATOM 2627 C C . PRO A 1 324 ? 16.583 13.031 -11.656 1.00 86.31 324 PRO A C 1
ATOM 2629 O O . PRO A 1 324 ? 17.194 13.005 -10.590 1.00 86.31 324 PRO A O 1
ATOM 2632 N N . ASP A 1 325 ? 15.469 13.740 -11.813 1.00 87.56 325 ASP A N 1
ATOM 2633 C CA . ASP A 1 325 ? 14.784 14.508 -10.773 1.00 87.56 325 ASP A CA 1
ATOM 2634 C C . ASP A 1 325 ? 13.706 13.704 -10.028 1.00 87.56 325 ASP A C 1
ATOM 2636 O O . ASP A 1 325 ? 13.186 14.162 -9.010 1.00 87.56 325 ASP A O 1
ATOM 2640 N N . GLU A 1 326 ? 13.401 12.490 -10.486 1.00 93.81 326 GLU A N 1
ATOM 2641 C CA . GLU A 1 326 ? 12.468 11.597 -9.812 1.00 93.81 326 GLU A CA 1
ATOM 2642 C C . GLU A 1 326 ? 13.149 10.830 -8.681 1.00 93.81 326 GLU A C 1
ATOM 2644 O O . GLU A 1 326 ? 14.337 10.494 -8.726 1.00 93.81 326 GLU A O 1
ATOM 2649 N N . VAL A 1 327 ? 12.364 10.519 -7.650 1.00 95.69 327 VAL A N 1
ATOM 2650 C CA . VAL A 1 327 ? 12.822 9.725 -6.512 1.00 95.69 327 VAL A CA 1
ATOM 2651 C C . VAL A 1 327 ? 12.092 8.384 -6.519 1.00 95.69 327 VAL A C 1
ATOM 2653 O O . VAL A 1 327 ? 10.918 8.329 -6.143 1.00 95.69 327 VAL A O 1
ATOM 2656 N N . PRO A 1 328 ? 12.775 7.291 -6.893 1.00 95.94 328 PRO A N 1
ATOM 2657 C CA . PRO A 1 328 ? 12.184 5.963 -6.932 1.00 95.94 328 PRO A CA 1
ATOM 2658 C C . PRO A 1 328 ? 11.666 5.532 -5.556 1.00 95.94 328 PRO A C 1
ATOM 2660 O O . PRO A 1 328 ? 12.372 5.612 -4.547 1.00 95.94 328 PRO A O 1
ATOM 2663 N N . LEU A 1 329 ? 10.433 5.029 -5.505 1.00 95.88 329 LEU A N 1
ATOM 2664 C CA . LEU A 1 329 ? 9.911 4.347 -4.319 1.00 95.88 329 LEU A CA 1
ATOM 2665 C C . LEU A 1 329 ? 10.350 2.880 -4.299 1.00 95.88 329 LEU A C 1
ATOM 2667 O O . LEU A 1 329 ? 10.635 2.316 -3.241 1.00 95.88 329 LEU A O 1
ATOM 2671 N N . LEU A 1 330 ? 10.334 2.252 -5.476 1.00 95.94 330 LEU A N 1
ATOM 2672 C CA . LEU A 1 330 ? 10.548 0.826 -5.690 1.00 95.94 330 LEU A CA 1
ATOM 2673 C C . LEU A 1 330 ? 11.298 0.613 -7.006 1.00 95.94 330 LEU A C 1
ATOM 2675 O O . LEU A 1 330 ? 11.118 1.360 -7.963 1.00 95.94 330 LEU A O 1
ATOM 2679 N N . HIS A 1 331 ? 12.082 -0.458 -7.064 1.00 97.12 331 HIS A N 1
ATOM 2680 C CA . HIS A 1 331 ? 12.634 -0.991 -8.300 1.00 97.12 331 HIS A CA 1
ATOM 2681 C C . HIS A 1 331 ? 11.688 -2.058 -8.862 1.00 97.12 331 HIS A C 1
ATOM 2683 O O . HIS A 1 331 ? 11.538 -3.144 -8.292 1.00 97.12 331 HIS A O 1
ATOM 2689 N N . ASN A 1 332 ? 11.003 -1.744 -9.960 1.00 97.50 332 ASN A N 1
ATOM 2690 C CA . ASN A 1 332 ? 10.005 -2.623 -10.568 1.00 97.50 332 ASN A CA 1
ATOM 2691 C C . ASN A 1 332 ? 10.615 -3.491 -11.679 1.00 97.50 332 ASN A C 1
ATOM 2693 O O . ASN A 1 332 ? 11.175 -2.965 -12.644 1.00 97.50 332 ASN A O 1
ATOM 2697 N N . ARG A 1 333 ? 10.432 -4.814 -11.583 1.00 97.75 333 ARG A N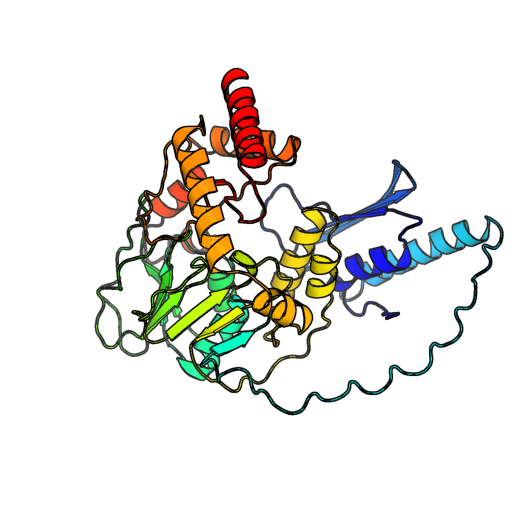 1
ATOM 2698 C CA . ARG A 1 333 ? 10.816 -5.785 -12.620 1.00 97.75 333 ARG A CA 1
ATOM 2699 C C . ARG A 1 333 ? 9.611 -6.511 -13.189 1.00 97.75 333 ARG A C 1
ATOM 2701 O O . ARG A 1 333 ? 8.752 -6.966 -12.441 1.00 97.75 333 ARG A O 1
ATOM 2708 N N . ILE A 1 334 ? 9.598 -6.650 -14.506 1.00 98.12 334 ILE A N 1
ATOM 2709 C CA . ILE A 1 334 ? 8.662 -7.451 -15.287 1.00 98.12 334 ILE A CA 1
ATOM 2710 C C . ILE A 1 334 ? 9.271 -8.839 -15.469 1.00 98.12 334 ILE A C 1
ATOM 2712 O O . ILE A 1 334 ? 10.315 -8.988 -16.108 1.00 98.12 334 ILE A O 1
ATOM 2716 N N . LEU A 1 335 ? 8.620 -9.850 -14.910 1.00 97.94 335 LEU A N 1
ATOM 2717 C CA . LEU A 1 335 ? 8.981 -11.257 -15.034 1.00 97.94 335 LEU A CA 1
ATOM 2718 C C . LEU A 1 335 ? 8.159 -11.912 -16.159 1.00 97.94 335 LEU A C 1
ATOM 2720 O O . LEU A 1 335 ? 7.122 -11.369 -16.530 1.00 97.94 335 LEU A O 1
ATOM 2724 N N . PRO A 1 336 ? 8.596 -13.058 -16.718 1.00 96.50 336 PRO A N 1
ATOM 2725 C CA . PRO A 1 336 ? 7.921 -13.683 -17.860 1.00 96.50 336 PRO A CA 1
ATOM 2726 C C . PRO A 1 336 ? 6.494 -14.159 -17.573 1.00 96.50 336 PRO A C 1
ATOM 2728 O O . PRO A 1 336 ? 5.657 -14.122 -18.468 1.00 96.50 336 PRO A O 1
ATOM 2731 N N . ASP A 1 337 ? 6.233 -14.610 -16.344 1.00 95.81 337 ASP A N 1
ATOM 2732 C CA . ASP A 1 337 ? 4.935 -15.104 -15.897 1.00 95.81 337 ASP A CA 1
ATOM 2733 C C . ASP A 1 337 ? 4.824 -15.092 -14.359 1.00 95.81 337 ASP A C 1
ATOM 2735 O O . ASP A 1 337 ? 5.795 -14.849 -13.630 1.00 95.81 337 ASP A O 1
ATOM 2739 N N . THR A 1 338 ? 3.621 -15.387 -13.858 1.00 95.56 338 THR A N 1
ATOM 2740 C CA . THR A 1 338 ? 3.310 -15.428 -12.421 1.00 95.56 338 THR A CA 1
ATOM 2741 C C . THR A 1 338 ? 4.114 -16.469 -11.658 1.00 95.56 338 THR A C 1
ATOM 2743 O O . THR A 1 338 ? 4.481 -16.219 -10.512 1.00 95.56 338 THR A O 1
ATOM 2746 N N . ARG A 1 339 ? 4.424 -17.617 -12.270 1.00 95.75 339 ARG A N 1
ATOM 2747 C CA . ARG A 1 339 ? 5.170 -18.683 -11.599 1.00 95.75 339 ARG A CA 1
ATOM 2748 C C . ARG A 1 339 ? 6.601 -18.233 -11.332 1.00 95.75 339 ARG A C 1
ATOM 2750 O O . ARG A 1 339 ? 7.045 -18.366 -10.196 1.00 95.75 339 ARG A O 1
ATOM 2757 N N . SER A 1 340 ? 7.288 -17.670 -12.327 1.00 96.19 340 SER A N 1
ATOM 2758 C CA . SER A 1 340 ? 8.637 -17.116 -12.145 1.00 96.19 340 SER A CA 1
ATOM 2759 C C . SER A 1 340 ? 8.647 -15.929 -11.181 1.00 96.19 340 SER A C 1
ATOM 2761 O O . SER A 1 340 ? 9.554 -15.794 -10.362 1.00 96.19 340 SER A O 1
ATOM 2763 N N . ARG A 1 341 ? 7.625 -15.065 -11.238 1.00 96.62 341 ARG A N 1
ATOM 2764 C CA . ARG A 1 341 ? 7.486 -13.936 -10.306 1.00 96.62 341 ARG A CA 1
ATOM 2765 C C . ARG A 1 341 ? 7.350 -14.419 -8.865 1.00 96.62 341 ARG A C 1
ATOM 2767 O O . ARG A 1 341 ? 8.071 -13.948 -7.982 1.00 96.62 341 ARG A O 1
ATOM 2774 N N . ASP A 1 342 ? 6.435 -15.351 -8.621 1.00 95.00 342 ASP A N 1
ATOM 2775 C CA . ASP A 1 342 ? 6.162 -15.876 -7.287 1.00 95.00 342 ASP A CA 1
ATOM 2776 C C . ASP A 1 342 ? 7.314 -16.741 -6.759 1.00 95.00 342 ASP A C 1
ATOM 2778 O O . ASP A 1 342 ? 7.612 -16.658 -5.565 1.00 95.00 342 ASP A O 1
ATOM 2782 N N . SER A 1 343 ? 7.998 -17.512 -7.618 1.00 95.81 343 SER A N 1
ATOM 2783 C CA . SER A 1 343 ? 9.167 -18.309 -7.222 1.00 95.81 343 SER A CA 1
ATOM 2784 C C . SER A 1 343 ? 10.331 -17.419 -6.790 1.00 95.81 343 SER A C 1
ATOM 2786 O O . SER A 1 343 ? 10.854 -17.619 -5.692 1.00 95.81 343 SER A O 1
ATOM 2788 N N . LEU A 1 344 ? 10.669 -16.379 -7.566 1.00 96.75 344 LEU A N 1
ATOM 2789 C CA . LEU A 1 344 ? 11.698 -15.404 -7.192 1.00 96.75 344 LEU A CA 1
ATOM 2790 C C . LEU A 1 344 ? 11.339 -14.702 -5.879 1.00 96.75 344 LEU A C 1
ATOM 2792 O O . LEU A 1 344 ? 12.159 -14.624 -4.964 1.00 96.75 344 LEU A O 1
ATOM 2796 N N . ARG A 1 345 ? 10.093 -14.231 -5.744 1.00 94.38 345 ARG A N 1
ATOM 2797 C CA . ARG A 1 345 ? 9.629 -13.577 -4.513 1.00 94.38 345 ARG A CA 1
ATOM 2798 C C . ARG A 1 345 ? 9.760 -14.495 -3.297 1.00 94.38 345 ARG A C 1
ATOM 2800 O O . ARG A 1 345 ? 10.225 -14.051 -2.250 1.00 94.38 345 ARG A O 1
ATOM 2807 N N . ALA A 1 346 ? 9.351 -15.758 -3.421 1.00 90.56 346 ALA A N 1
ATOM 2808 C CA . ALA A 1 346 ? 9.459 -16.740 -2.345 1.00 90.56 346 ALA A CA 1
ATOM 2809 C C . ALA A 1 346 ? 10.924 -17.050 -2.000 1.00 90.56 346 ALA A C 1
ATOM 2811 O O . ALA A 1 346 ? 11.268 -17.156 -0.822 1.00 90.56 346 ALA A O 1
ATOM 2812 N N . PHE A 1 347 ? 11.790 -17.143 -3.011 1.00 94.31 347 PHE A N 1
ATOM 2813 C CA . PHE A 1 347 ? 13.218 -17.395 -2.841 1.00 94.31 347 PHE A CA 1
ATOM 2814 C C . PHE A 1 347 ? 13.925 -16.262 -2.085 1.00 94.31 347 PHE A C 1
ATOM 2816 O O . PHE A 1 347 ? 14.693 -16.533 -1.157 1.00 94.31 347 PHE A O 1
ATOM 2823 N N . LEU A 1 348 ? 13.621 -15.006 -2.435 1.00 91.50 348 LEU A N 1
ATOM 2824 C CA . LEU A 1 348 ? 14.108 -13.811 -1.739 1.00 91.50 348 LEU A CA 1
ATOM 2825 C C . LEU A 1 348 ? 13.572 -13.755 -0.298 1.00 91.50 348 LEU A C 1
ATOM 2827 O O . LEU A 1 348 ? 14.340 -13.573 0.649 1.00 91.50 348 LEU A O 1
ATOM 2831 N N . ALA A 1 349 ? 12.271 -14.002 -0.106 1.00 87.31 349 ALA A N 1
ATOM 2832 C CA . ALA A 1 349 ? 11.639 -13.958 1.213 1.00 87.31 349 ALA A CA 1
ATOM 2833 C C . ALA A 1 349 ? 12.207 -15.012 2.179 1.00 87.31 349 ALA A C 1
ATOM 2835 O O . ALA A 1 349 ? 12.402 -14.720 3.360 1.00 87.31 349 ALA A O 1
ATOM 2836 N N . ALA A 1 350 ? 12.535 -16.212 1.685 1.00 85.12 350 ALA A N 1
ATOM 2837 C CA . ALA A 1 350 ? 13.181 -17.264 2.474 1.00 85.12 350 ALA A CA 1
ATOM 2838 C C . ALA A 1 350 ? 14.570 -16.858 3.009 1.00 85.12 350 ALA A C 1
ATOM 2840 O O . ALA A 1 350 ? 15.046 -17.440 3.981 1.00 85.12 350 ALA A O 1
ATOM 2841 N N . ARG A 1 351 ? 15.194 -15.839 2.406 1.00 89.62 351 ARG A N 1
ATOM 2842 C CA . ARG A 1 351 ? 16.474 -15.243 2.818 1.00 89.62 351 ARG A CA 1
ATOM 2843 C C . ARG A 1 351 ? 16.310 -13.873 3.484 1.00 89.62 351 ARG A C 1
ATOM 2845 O O . ARG A 1 351 ? 17.281 -13.148 3.661 1.00 89.62 351 ARG A O 1
ATOM 2852 N N . GLY A 1 352 ? 15.088 -13.513 3.877 1.00 85.19 352 GLY A N 1
ATOM 2853 C CA . GLY A 1 352 ? 14.803 -12.265 4.588 1.00 85.19 352 GLY A CA 1
ATOM 2854 C C . GLY A 1 352 ? 14.714 -11.021 3.699 1.00 85.19 352 GLY A C 1
ATOM 2855 O O . GLY A 1 352 ? 14.667 -9.913 4.230 1.00 85.19 352 GLY A O 1
ATOM 2856 N N . ILE A 1 353 ? 14.656 -11.179 2.373 1.00 88.94 353 ILE A N 1
ATOM 2857 C CA . ILE A 1 353 ? 14.462 -10.081 1.420 1.00 88.94 353 ILE A CA 1
ATOM 2858 C C . ILE A 1 353 ? 12.989 -10.047 1.009 1.00 88.94 353 ILE A C 1
ATOM 2860 O O . ILE A 1 353 ? 12.498 -10.920 0.295 1.00 88.94 353 ILE A O 1
ATOM 2864 N N . PHE A 1 354 ? 12.263 -9.030 1.465 1.00 87.25 354 PHE A N 1
ATOM 2865 C CA . PHE A 1 354 ? 10.827 -8.917 1.220 1.00 87.25 354 PHE A CA 1
ATOM 2866 C C . PHE A 1 354 ? 10.542 -8.029 0.012 1.00 87.25 354 PHE A C 1
ATOM 2868 O O . PHE A 1 354 ? 10.853 -6.839 0.012 1.00 87.25 354 PHE A O 1
ATOM 2875 N N . CYS A 1 355 ? 9.899 -8.613 -0.997 1.00 90.38 355 CYS A N 1
ATOM 2876 C CA . CYS A 1 355 ? 9.438 -7.910 -2.189 1.00 90.38 355 CYS A CA 1
ATOM 2877 C C . CYS A 1 355 ? 7.909 -7.902 -2.253 1.00 90.38 355 CYS A C 1
ATOM 2879 O O . CYS A 1 355 ? 7.240 -8.872 -1.878 1.00 90.38 355 CYS A O 1
ATOM 2881 N N . SER A 1 356 ? 7.361 -6.808 -2.770 1.00 90.00 356 SER A N 1
ATOM 2882 C CA . SER A 1 356 ? 5.920 -6.579 -2.840 1.00 90.00 356 SER A CA 1
ATOM 2883 C C . SER A 1 356 ? 5.368 -6.884 -4.227 1.00 90.00 356 SER A C 1
ATOM 2885 O O . SER A 1 356 ? 6.053 -6.740 -5.241 1.00 90.00 356 SER A O 1
ATOM 2887 N N . ILE A 1 357 ? 4.092 -7.260 -4.258 1.00 90.50 357 ILE A N 1
ATOM 2888 C CA . ILE A 1 357 ? 3.281 -7.297 -5.473 1.00 90.50 357 ILE A CA 1
ATOM 2889 C C . ILE A 1 357 ? 2.367 -6.072 -5.422 1.00 90.50 357 ILE A C 1
ATOM 2891 O O . ILE A 1 357 ? 1.618 -5.893 -4.460 1.00 90.50 357 ILE A O 1
ATOM 2895 N N . HIS A 1 358 ? 2.451 -5.219 -6.437 1.00 90.88 358 HIS A N 1
ATOM 2896 C CA . HIS A 1 358 ? 1.584 -4.057 -6.602 1.00 90.88 358 HIS A CA 1
ATOM 2897 C C . HIS A 1 358 ? 0.866 -4.205 -7.938 1.00 90.88 358 HIS A C 1
ATOM 2899 O O . HIS A 1 358 ? 1.535 -4.376 -8.948 1.00 90.88 358 HIS A O 1
ATOM 2905 N N . TRP A 1 359 ? -0.460 -4.198 -7.985 1.00 90.44 359 TRP A N 1
ATOM 2906 C CA . TRP A 1 359 ? -1.354 -4.710 -6.940 1.00 90.44 359 TRP A CA 1
ATOM 2907 C C . TRP A 1 359 ? -2.140 -5.881 -7.525 1.00 90.44 359 TRP A C 1
ATOM 2909 O O . TRP A 1 359 ? -2.297 -5.937 -8.743 1.00 90.44 359 TRP A O 1
ATOM 2919 N N . PRO A 1 360 ? -2.655 -6.800 -6.695 1.00 87.62 360 PRO A N 1
ATOM 2920 C CA . PRO A 1 360 ? -3.634 -7.759 -7.170 1.00 87.62 360 PRO A CA 1
ATOM 2921 C C . PRO A 1 360 ? -4.853 -7.060 -7.731 1.00 87.62 360 PRO A C 1
ATOM 2923 O O . PRO A 1 360 ? -5.341 -6.081 -7.150 1.00 87.62 360 PRO A O 1
ATOM 2926 N N . LEU A 1 361 ? -5.389 -7.612 -8.809 1.00 89.06 361 LEU A N 1
ATOM 2927 C CA . LEU A 1 361 ? -6.572 -7.085 -9.440 1.00 89.06 361 LEU A CA 1
ATOM 2928 C C . LEU A 1 361 ? -7.769 -7.230 -8.498 1.00 89.06 361 LEU A C 1
ATOM 2930 O O . LEU A 1 361 ? -8.084 -8.316 -8.002 1.00 89.06 361 LEU A O 1
ATOM 2934 N N . HIS A 1 362 ? -8.446 -6.113 -8.243 1.00 88.94 362 HIS A N 1
ATOM 2935 C CA . HIS A 1 362 ? -9.628 -6.106 -7.393 1.00 88.94 362 HIS A CA 1
ATOM 2936 C C . HIS A 1 362 ? -10.766 -6.924 -8.039 1.00 88.94 362 HIS A C 1
ATOM 2938 O O . HIS A 1 362 ? -10.986 -6.777 -9.242 1.00 88.94 362 HIS A O 1
ATOM 2944 N N . PRO A 1 363 ? -11.547 -7.731 -7.289 1.00 88.81 363 PRO A N 1
ATOM 2945 C CA . PRO A 1 363 ? -12.616 -8.560 -7.858 1.00 88.81 363 PRO A CA 1
ATOM 2946 C C . PRO A 1 363 ? -13.633 -7.794 -8.714 1.00 88.81 363 PRO A C 1
ATOM 2948 O O . PRO A 1 363 ? -14.043 -8.302 -9.751 1.00 88.81 363 PRO A O 1
ATOM 2951 N N . LEU A 1 364 ? -13.960 -6.548 -8.344 1.00 89.31 364 LEU A N 1
ATOM 2952 C CA . LEU A 1 364 ? -14.844 -5.669 -9.133 1.00 89.31 364 LEU A CA 1
ATOM 2953 C C . LEU A 1 364 ? -14.373 -5.449 -10.582 1.00 89.31 364 LEU A C 1
ATOM 2955 O O . LEU A 1 364 ? -15.189 -5.194 -11.460 1.00 89.31 364 LEU A O 1
ATOM 2959 N N . LEU A 1 365 ? -13.066 -5.527 -10.841 1.00 88.00 365 LEU A N 1
ATOM 2960 C CA . LEU A 1 365 ? -12.493 -5.364 -12.180 1.00 88.00 365 LEU A CA 1
ATOM 2961 C C . LEU A 1 365 ? -12.604 -6.640 -13.029 1.00 88.00 365 LEU A C 1
ATOM 2963 O O . LEU A 1 365 ? -12.353 -6.596 -14.228 1.00 88.00 365 LEU A O 1
ATOM 2967 N N . LYS A 1 366 ? -12.986 -7.771 -12.421 1.00 85.00 366 LYS A N 1
ATOM 2968 C CA . LYS A 1 366 ? -13.251 -9.049 -13.103 1.00 85.00 366 LYS A CA 1
ATOM 2969 C C . LYS A 1 366 ? -14.739 -9.266 -13.388 1.00 85.00 366 LYS A C 1
ATOM 2971 O O . LYS A 1 366 ? -15.107 -10.240 -14.041 1.00 85.00 366 LYS A O 1
ATOM 2976 N N . GLU A 1 367 ? -15.609 -8.399 -12.877 1.00 84.50 367 GLU A N 1
ATOM 2977 C CA . GLU A 1 367 ? -17.049 -8.500 -13.090 1.00 84.50 367 GLU A CA 1
ATOM 2978 C C . GLU A 1 367 ? -17.416 -8.070 -14.513 1.00 84.50 367 GLU A C 1
ATOM 2980 O O . GLU A 1 367 ? -16.948 -7.047 -15.004 1.00 84.50 367 GLU A O 1
ATOM 2985 N N . ALA A 1 368 ? -18.319 -8.808 -15.165 1.00 61.44 368 ALA A N 1
ATOM 2986 C CA . ALA A 1 368 ? -18.783 -8.481 -16.518 1.00 61.44 368 ALA A CA 1
ATOM 2987 C C . ALA A 1 368 ? -19.478 -7.105 -16.614 1.00 61.44 368 ALA A C 1
ATOM 2989 O O . ALA A 1 368 ? -19.617 -6.554 -17.701 1.00 61.44 368 ALA A O 1
ATOM 2990 N N . SER A 1 369 ? -19.928 -6.559 -15.481 1.00 68.81 369 SER A N 1
ATOM 2991 C CA . SER A 1 369 ? -20.506 -5.219 -15.346 1.00 68.81 369 SER A CA 1
ATOM 2992 C C . SER A 1 369 ? -19.470 -4.102 -15.210 1.00 68.81 369 SER A C 1
ATOM 2994 O O . SER A 1 369 ? -19.863 -2.935 -15.131 1.00 68.81 369 SER A O 1
ATOM 2996 N N . CYS A 1 370 ? -18.174 -4.423 -15.144 1.00 79.69 370 CYS A N 1
ATOM 2997 C CA . CYS A 1 370 ? -17.128 -3.413 -15.093 1.00 79.69 370 CYS A CA 1
ATOM 2998 C C . CYS A 1 370 ? -17.153 -2.562 -16.369 1.00 79.69 370 CYS A C 1
ATOM 3000 O O . CYS A 1 370 ? -17.347 -3.064 -17.474 1.00 79.69 370 CYS A O 1
ATOM 3002 N N . ASN A 1 371 ? -16.971 -1.251 -16.219 1.00 85.81 371 ASN A N 1
ATOM 3003 C CA . ASN A 1 371 ? -17.101 -0.304 -17.324 1.00 85.81 371 ASN A CA 1
ATOM 3004 C C . ASN A 1 371 ? -15.849 -0.216 -18.215 1.00 85.81 371 ASN A C 1
ATOM 3006 O O . ASN A 1 371 ? -15.805 0.639 -19.095 1.00 85.81 371 ASN A O 1
ATOM 3010 N N . VAL A 1 372 ? -14.822 -1.030 -17.957 1.00 92.06 372 VAL A N 1
ATOM 3011 C CA . VAL A 1 372 ? -13.516 -0.927 -18.612 1.00 92.06 372 VAL A CA 1
ATOM 3012 C C . VAL A 1 372 ? -12.845 -2.294 -18.745 1.00 92.06 372 VAL A C 1
ATOM 3014 O O . VAL A 1 372 ? -13.088 -3.197 -17.947 1.00 92.06 372 VAL A O 1
ATOM 3017 N N . ASP A 1 373 ? -11.971 -2.426 -19.743 1.00 89.69 373 ASP A N 1
ATOM 3018 C CA . ASP A 1 373 ? -11.052 -3.556 -19.867 1.00 89.69 373 ASP A CA 1
ATOM 3019 C C . ASP A 1 373 ? -9.918 -3.451 -18.831 1.00 89.69 373 ASP A C 1
ATOM 3021 O O . ASP A 1 373 ? -9.174 -2.467 -18.787 1.00 89.69 373 ASP A O 1
ATOM 3025 N N . ALA A 1 374 ? -9.780 -4.481 -17.997 1.00 92.06 374 ALA A N 1
ATOM 3026 C CA . ALA A 1 374 ? -8.760 -4.577 -16.958 1.00 92.06 374 ALA A CA 1
ATOM 3027 C C . ALA A 1 374 ? -7.603 -5.532 -17.315 1.00 92.06 374 ALA A C 1
ATOM 3029 O O . ALA A 1 374 ? -6.747 -5.789 -16.468 1.00 92.06 374 ALA A O 1
ATOM 3030 N N . THR A 1 375 ? -7.532 -6.030 -18.555 1.00 94.19 375 THR A N 1
ATOM 3031 C CA . THR A 1 375 ? -6.538 -7.028 -18.997 1.00 94.19 375 THR A CA 1
ATOM 3032 C C . THR A 1 375 ? -5.095 -6.567 -18.774 1.00 94.19 375 THR A C 1
ATOM 3034 O O . THR A 1 375 ? -4.234 -7.355 -18.383 1.00 94.19 375 THR A O 1
ATOM 3037 N N . ALA A 1 376 ? -4.796 -5.283 -18.992 1.00 95.81 376 ALA A N 1
ATOM 3038 C CA . ALA A 1 376 ? -3.460 -4.743 -18.739 1.00 95.81 376 ALA A CA 1
ATOM 3039 C C . ALA A 1 376 ? -3.114 -4.694 -17.238 1.00 95.81 376 ALA A C 1
ATOM 3041 O O . ALA A 1 376 ? -1.995 -5.042 -16.863 1.00 95.81 376 ALA A O 1
ATOM 3042 N N . ALA A 1 377 ? -4.077 -4.356 -16.374 1.00 94.38 377 ALA A N 1
ATOM 3043 C CA . ALA A 1 377 ? -3.889 -4.375 -14.923 1.00 94.38 377 ALA A CA 1
ATOM 3044 C C . ALA A 1 377 ? -3.738 -5.806 -14.379 1.00 94.38 377 ALA A C 1
ATOM 3046 O O . ALA A 1 377 ? -2.891 -6.044 -13.519 1.00 94.38 377 ALA A O 1
ATOM 3047 N N . GLU A 1 378 ? -4.490 -6.772 -14.921 1.00 94.56 378 GLU A N 1
ATOM 3048 C CA . GLU A 1 378 ? -4.295 -8.198 -14.624 1.00 94.56 378 GLU A CA 1
ATOM 3049 C C . GLU A 1 378 ? -2.898 -8.668 -15.043 1.00 94.56 378 GLU A C 1
ATOM 3051 O O . GLU A 1 378 ? -2.212 -9.376 -14.305 1.00 94.56 378 GLU A O 1
ATOM 3056 N N . TRP A 1 379 ? -2.432 -8.228 -16.212 1.00 96.88 379 TRP A N 1
ATOM 3057 C CA . TRP A 1 379 ? -1.083 -8.533 -16.664 1.00 96.88 379 TRP A CA 1
ATOM 3058 C C . TRP A 1 379 ? -0.025 -7.948 -15.714 1.00 96.88 379 TRP A C 1
ATOM 3060 O O . TRP A 1 379 ? 0.907 -8.657 -15.336 1.00 96.88 379 TRP A O 1
ATOM 3070 N N . LEU A 1 380 ? -0.180 -6.699 -15.258 1.00 96.94 380 LEU A N 1
ATOM 3071 C CA . LEU A 1 380 ? 0.728 -6.089 -14.277 1.00 96.94 380 LEU A CA 1
ATOM 3072 C C . LEU A 1 380 ? 0.766 -6.886 -12.963 1.00 96.94 380 LEU A C 1
ATOM 3074 O O . LEU A 1 380 ? 1.855 -7.194 -12.476 1.00 96.94 380 LEU A O 1
ATOM 3078 N N . GLU A 1 381 ? -0.394 -7.295 -12.429 1.00 94.00 381 GLU A N 1
ATOM 3079 C CA . GLU A 1 381 ? -0.481 -8.182 -11.256 1.00 94.00 381 GLU A CA 1
ATOM 3080 C C . GLU A 1 381 ? 0.338 -9.461 -11.454 1.00 94.00 381 GLU A C 1
ATOM 3082 O O . GLU A 1 381 ? 0.997 -9.926 -10.524 1.00 94.00 381 GLU A O 1
ATOM 3087 N N . GLN A 1 382 ? 0.271 -10.059 -12.639 1.00 95.38 382 GLN A N 1
ATOM 3088 C CA . GLN A 1 382 ? 0.877 -11.355 -12.925 1.00 95.38 382 GLN A CA 1
ATOM 3089 C C . GLN A 1 382 ? 2.391 -11.285 -13.141 1.00 95.38 382 GLN A C 1
ATOM 3091 O O . GLN A 1 382 ? 3.070 -12.272 -12.867 1.00 95.38 382 GLN A O 1
ATOM 3096 N N . HIS A 1 383 ? 2.914 -10.152 -13.614 1.00 97.50 383 HIS A N 1
ATOM 3097 C CA . HIS A 1 383 ? 4.287 -10.062 -14.122 1.00 97.50 383 HIS A CA 1
ATOM 3098 C C . HIS A 1 383 ? 5.179 -9.134 -13.290 1.00 97.50 383 HIS A C 1
ATOM 3100 O O . HIS A 1 383 ? 6.394 -9.317 -13.284 1.00 97.50 383 HIS A O 1
ATOM 3106 N N . VAL A 1 384 ? 4.630 -8.158 -12.560 1.00 97.69 384 VAL A N 1
ATOM 3107 C CA . VAL A 1 384 ? 5.449 -7.168 -11.844 1.00 97.69 384 VAL A CA 1
ATOM 3108 C C . VAL A 1 384 ? 5.855 -7.667 -10.454 1.00 97.69 384 VAL A C 1
ATOM 3110 O O . VAL A 1 384 ? 5.029 -8.098 -9.642 1.00 97.69 384 VAL A O 1
ATOM 3113 N N . LEU A 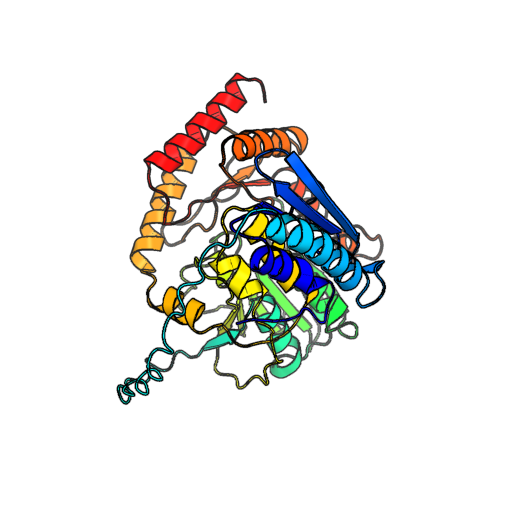1 385 ? 7.149 -7.561 -10.152 1.00 97.12 385 LEU A N 1
ATOM 3114 C CA . LEU A 1 385 ? 7.716 -7.656 -8.809 1.00 97.12 385 LEU A CA 1
ATOM 3115 C C . LEU A 1 385 ? 8.308 -6.302 -8.417 1.00 97.12 385 LEU A C 1
ATOM 3117 O O . LEU A 1 385 ? 9.011 -5.675 -9.205 1.00 97.12 385 LEU A O 1
ATOM 3121 N N . SER A 1 386 ? 8.023 -5.844 -7.200 1.00 96.50 386 SER A N 1
ATOM 3122 C CA . SER A 1 386 ? 8.565 -4.591 -6.669 1.00 96.50 386 SER A CA 1
ATOM 3123 C C . SER A 1 386 ? 9.609 -4.861 -5.595 1.00 96.50 386 SER A C 1
ATOM 3125 O O . SER A 1 386 ? 9.302 -5.458 -4.559 1.00 96.50 386 SER A O 1
ATOM 3127 N N . ILE A 1 387 ? 10.828 -4.390 -5.832 1.00 96.19 387 ILE A N 1
ATOM 3128 C CA . ILE A 1 387 ? 11.972 -4.549 -4.939 1.00 96.19 387 ILE A CA 1
ATOM 3129 C C . ILE A 1 387 ? 12.201 -3.218 -4.202 1.00 96.19 387 ILE A C 1
ATOM 3131 O O . ILE A 1 387 ? 12.185 -2.162 -4.836 1.00 96.19 387 ILE A O 1
ATOM 3135 N N . PRO A 1 388 ? 12.363 -3.224 -2.870 1.00 92.25 388 PRO A N 1
ATOM 3136 C CA . PRO A 1 388 ? 12.596 -2.002 -2.104 1.00 92.25 388 PRO A CA 1
ATOM 3137 C C . PRO A 1 388 ? 13.946 -1.354 -2.438 1.00 92.25 388 PRO A C 1
ATOM 3139 O O . PRO A 1 388 ? 14.973 -2.026 -2.440 1.00 92.25 388 PRO A O 1
ATOM 3142 N N . VAL A 1 389 ? 13.936 -0.033 -2.629 1.00 94.69 389 VAL A N 1
ATOM 3143 C CA . VAL A 1 389 ? 15.134 0.825 -2.777 1.00 94.69 389 VAL A CA 1
ATOM 3144 C C . VAL A 1 389 ? 15.304 1.762 -1.579 1.00 94.69 389 VAL A C 1
ATOM 3146 O O . VAL A 1 389 ? 15.877 2.838 -1.705 1.00 94.69 389 VAL A O 1
ATOM 3149 N N . ALA A 1 390 ? 14.752 1.376 -0.426 1.00 90.56 390 ALA A N 1
ATOM 3150 C CA . ALA A 1 390 ? 14.643 2.220 0.759 1.00 90.56 390 ALA A CA 1
ATOM 3151 C C . ALA A 1 390 ? 15.976 2.875 1.154 1.00 90.56 390 ALA A C 1
ATOM 3153 O O . ALA A 1 390 ? 17.051 2.309 0.999 1.00 90.56 390 ALA A O 1
ATOM 3154 N N . ASP A 1 391 ? 15.881 4.079 1.696 1.00 91.81 391 ASP A N 1
ATOM 3155 C CA . ASP A 1 391 ? 16.994 4.946 2.095 1.00 91.81 391 ASP A CA 1
ATOM 3156 C C . ASP A 1 391 ? 17.795 4.442 3.303 1.00 91.81 391 ASP A C 1
ATOM 3158 O O . ASP A 1 391 ? 18.879 4.946 3.576 1.00 91.81 391 ASP A O 1
ATOM 3162 N N . ASP A 1 392 ? 17.302 3.433 4.020 1.00 88.56 392 ASP A N 1
ATOM 3163 C CA . ASP A 1 392 ? 18.063 2.748 5.064 1.00 88.56 392 ASP A CA 1
ATOM 3164 C C . ASP A 1 392 ? 18.867 1.554 4.530 1.00 88.56 392 ASP A C 1
ATOM 3166 O O . ASP A 1 392 ? 19.462 0.801 5.311 1.00 88.56 392 ASP A O 1
ATOM 3170 N N . PHE A 1 393 ? 18.854 1.346 3.211 1.00 90.31 393 PHE A N 1
ATOM 3171 C CA . PHE A 1 393 ? 19.691 0.369 2.537 1.00 90.31 393 PHE A CA 1
ATOM 3172 C C . PHE A 1 393 ? 20.912 1.044 1.928 1.00 90.31 393 PHE A C 1
ATOM 3174 O O . PHE A 1 393 ? 20.811 2.114 1.331 1.00 90.31 393 PHE A O 1
ATOM 3181 N N . ASP A 1 394 ? 22.053 0.382 2.071 1.00 90.69 394 ASP A N 1
ATOM 3182 C CA . ASP A 1 394 ? 23.304 0.749 1.428 1.00 90.69 394 ASP A CA 1
ATOM 3183 C C . ASP A 1 394 ? 23.594 -0.177 0.237 1.00 90.69 394 ASP A C 1
ATOM 3185 O O . ASP A 1 394 ? 22.860 -1.129 -0.056 1.00 90.69 394 ASP A O 1
ATOM 3189 N N . GLU A 1 395 ? 24.708 0.091 -0.437 1.00 93.19 395 GLU A N 1
ATOM 3190 C CA . GLU A 1 395 ? 25.178 -0.706 -1.567 1.00 93.19 395 GLU A CA 1
ATOM 3191 C C . GLU A 1 395 ? 25.362 -2.189 -1.205 1.00 93.19 395 GLU A C 1
ATOM 3193 O O . GLU A 1 395 ? 25.004 -3.062 -1.988 1.00 93.19 395 GLU A O 1
ATOM 3198 N N . SER A 1 396 ? 25.835 -2.499 0.009 1.00 95.44 396 SER A N 1
ATOM 3199 C CA . SER A 1 396 ? 26.018 -3.880 0.483 1.00 95.44 396 SER A CA 1
ATOM 3200 C C . SER A 1 396 ? 24.691 -4.644 0.559 1.00 95.44 396 SER A C 1
ATOM 3202 O O . SER A 1 396 ? 24.595 -5.811 0.157 1.00 95.44 396 SER A O 1
ATOM 3204 N N . ARG A 1 397 ? 23.619 -3.980 1.009 1.00 94.94 397 ARG A N 1
ATOM 3205 C CA . ARG A 1 397 ? 22.272 -4.563 0.972 1.00 94.94 397 ARG A CA 1
ATOM 3206 C C . ARG A 1 397 ? 21.765 -4.751 -0.452 1.00 94.94 397 ARG A C 1
ATOM 3208 O O . ARG A 1 397 ? 21.175 -5.792 -0.729 1.00 94.94 397 ARG A O 1
ATOM 3215 N N . MET A 1 398 ? 22.004 -3.800 -1.355 1.00 97.38 398 MET A N 1
ATOM 3216 C CA . MET A 1 398 ? 21.647 -3.954 -2.773 1.00 97.38 398 MET A CA 1
ATOM 3217 C C . MET A 1 398 ? 22.413 -5.100 -3.440 1.00 97.38 398 MET A C 1
ATOM 3219 O O . MET A 1 398 ? 21.801 -5.910 -4.135 1.00 97.38 398 MET A O 1
ATOM 3223 N N . ALA A 1 399 ? 23.705 -5.251 -3.142 1.00 97.50 399 ALA A N 1
ATOM 3224 C CA . ALA A 1 399 ? 24.510 -6.387 -3.577 1.00 97.50 399 ALA A CA 1
ATOM 3225 C C . ALA A 1 399 ? 23.927 -7.712 -3.066 1.00 97.50 399 ALA A C 1
ATOM 3227 O O . ALA A 1 399 ? 23.687 -8.614 -3.859 1.00 97.50 399 ALA A O 1
ATOM 3228 N N . THR A 1 400 ? 23.562 -7.792 -1.780 1.00 97.12 400 THR A N 1
ATOM 3229 C CA . THR A 1 400 ? 22.915 -8.986 -1.201 1.00 97.12 400 THR A CA 1
ATOM 3230 C C . THR A 1 400 ? 21.617 -9.354 -1.933 1.00 97.12 400 THR A C 1
ATOM 3232 O O . THR A 1 400 ? 21.340 -10.535 -2.161 1.00 97.12 400 THR A O 1
ATOM 3235 N N . VAL A 1 401 ? 20.814 -8.356 -2.324 1.00 97.25 401 VAL A N 1
ATOM 3236 C CA . VAL A 1 401 ? 19.592 -8.566 -3.117 1.00 97.25 401 VAL A CA 1
ATOM 3237 C C . VAL A 1 401 ? 19.922 -9.131 -4.502 1.00 97.25 401 VAL A C 1
ATOM 3239 O O . VAL A 1 401 ? 19.306 -10.118 -4.912 1.00 97.25 401 VAL A O 1
ATOM 3242 N N . CYS A 1 402 ? 20.899 -8.553 -5.204 1.00 98.12 402 CYS A N 1
ATOM 3243 C CA . CYS A 1 402 ? 21.335 -9.015 -6.523 1.00 98.12 402 CYS A CA 1
ATOM 3244 C C . CYS A 1 402 ? 21.953 -10.419 -6.478 1.00 98.12 402 CYS A C 1
ATOM 3246 O O . CYS A 1 402 ? 21.578 -11.270 -7.281 1.00 98.12 402 CYS A O 1
ATOM 3248 N N . ASP A 1 403 ? 22.838 -10.692 -5.520 1.00 98.19 403 ASP A N 1
ATOM 3249 C CA . ASP A 1 403 ? 23.486 -11.994 -5.333 1.00 98.19 403 ASP A CA 1
ATOM 3250 C C . ASP A 1 403 ? 22.455 -13.083 -5.039 1.00 98.19 403 ASP A C 1
ATOM 3252 O O . ASP A 1 403 ? 22.460 -14.144 -5.664 1.00 98.19 403 ASP A O 1
ATOM 3256 N N . THR A 1 404 ? 21.486 -12.787 -4.170 1.00 97.81 404 THR A N 1
ATOM 3257 C CA . THR A 1 404 ? 20.390 -13.717 -3.888 1.00 97.81 404 THR A CA 1
ATOM 3258 C C . THR A 1 404 ? 19.538 -13.986 -5.133 1.00 97.81 404 THR A C 1
ATOM 3260 O O . THR A 1 404 ? 19.141 -15.123 -5.388 1.00 97.81 404 THR A O 1
ATOM 3263 N N . ALA A 1 405 ? 19.243 -12.960 -5.933 1.00 97.88 405 ALA A N 1
ATOM 3264 C CA . ALA A 1 405 ? 18.520 -13.145 -7.188 1.00 97.88 405 ALA A CA 1
ATOM 3265 C C . ALA A 1 405 ? 19.352 -13.932 -8.222 1.00 97.88 405 ALA A C 1
ATOM 3267 O O . ALA A 1 405 ? 18.792 -14.732 -8.969 1.00 97.88 405 ALA A O 1
ATOM 3268 N N . ASN A 1 406 ? 20.678 -13.771 -8.235 1.00 97.94 406 ASN A N 1
ATOM 3269 C CA . ASN A 1 406 ? 21.590 -14.550 -9.075 1.00 97.94 406 ASN A CA 1
ATOM 3270 C C . ASN A 1 406 ? 21.581 -16.035 -8.695 1.00 97.94 406 ASN A C 1
ATOM 3272 O O . ASN A 1 406 ? 21.508 -16.883 -9.585 1.00 97.94 406 ASN A O 1
ATOM 3276 N N . GLU A 1 407 ? 21.588 -16.366 -7.399 1.00 98.12 407 GLU A N 1
ATOM 3277 C CA . GLU A 1 407 ? 21.426 -17.751 -6.932 1.00 98.12 407 GLU A CA 1
ATOM 3278 C C . GLU A 1 407 ? 20.123 -18.374 -7.451 1.00 98.12 407 GLU A C 1
ATOM 3280 O O . GLU A 1 407 ? 20.110 -19.529 -7.875 1.00 98.12 407 GLU A O 1
ATOM 3285 N N . TRP A 1 408 ? 19.025 -17.610 -7.446 1.00 97.88 408 TRP A N 1
ATOM 3286 C CA . TRP A 1 408 ? 17.740 -18.067 -7.977 1.00 97.88 408 TRP A CA 1
ATOM 3287 C C . TRP A 1 408 ? 17.807 -18.356 -9.483 1.00 97.88 408 TRP A C 1
ATOM 3289 O O . TRP A 1 408 ? 17.352 -19.414 -9.923 1.00 97.88 408 TRP A O 1
ATOM 3299 N N . VAL A 1 409 ? 18.436 -17.469 -10.266 1.00 96.94 409 VAL A N 1
ATOM 3300 C CA . VAL A 1 409 ? 18.655 -17.686 -11.708 1.00 96.94 409 VAL A CA 1
ATOM 3301 C C . VAL A 1 409 ? 19.497 -18.944 -11.948 1.00 96.94 409 VAL A C 1
ATOM 3303 O O . VAL A 1 409 ? 19.150 -19.769 -12.793 1.00 96.94 409 VAL A O 1
ATOM 3306 N N . GLN A 1 410 ? 20.574 -19.138 -11.182 1.00 96.00 410 GLN A N 1
ATOM 3307 C CA . GLN A 1 410 ? 21.442 -20.318 -11.286 1.00 96.00 410 GLN A CA 1
ATOM 3308 C C . GLN A 1 410 ? 20.730 -21.622 -10.895 1.00 96.00 410 GLN A C 1
ATOM 3310 O O . GLN A 1 410 ? 21.047 -22.680 -11.437 1.00 96.00 410 GLN A O 1
ATOM 3315 N N . ALA A 1 411 ? 19.747 -21.551 -9.994 1.00 94.38 411 ALA A N 1
ATOM 3316 C CA . ALA A 1 411 ? 18.909 -22.679 -9.596 1.00 94.38 411 ALA A CA 1
ATOM 3317 C C . ALA A 1 411 ? 17.807 -23.034 -10.618 1.00 94.38 411 ALA A C 1
ATOM 3319 O O . ALA A 1 411 ? 17.077 -24.002 -10.404 1.00 94.38 411 ALA A O 1
ATOM 3320 N N . GLY A 1 412 ? 17.700 -22.296 -11.730 1.00 88.19 412 GLY A N 1
ATOM 3321 C CA . GLY A 1 412 ? 16.813 -22.619 -12.850 1.00 88.19 412 GLY A CA 1
ATOM 3322 C C . GLY A 1 412 ? 15.463 -21.900 -12.871 1.00 88.19 412 GLY A C 1
ATOM 3323 O O . GLY A 1 412 ? 14.690 -22.179 -13.785 1.00 88.19 412 GLY A O 1
ATOM 3324 N N . GLY A 1 413 ? 15.210 -20.967 -11.943 1.00 80.06 413 GLY A N 1
ATOM 3325 C CA . GLY A 1 413 ? 14.020 -20.099 -11.944 1.00 80.06 413 GLY A CA 1
ATOM 3326 C C . GLY A 1 413 ? 12.716 -20.725 -11.443 1.00 80.06 413 GLY A C 1
ATOM 3327 O O . GLY A 1 413 ? 12.241 -21.705 -12.055 1.00 80.06 413 GLY A O 1
#